Protein AF-A0A0B2UIC9-F1 (afdb_monomer)

Nearest PDB structures (foldseek):
  5ul1-assembly1_B  TM=8.173E-01  e=5.679E-11  Homo sapiens
  8dd4-assembly1_B  TM=7.555E-01  e=1.365E-11  Homo sapiens
  6g6w-assembly1_B  TM=9.480E-01  e=2.096E-03  Bos taurus
  8bcy-assembly1_B  TM=9.279E-01  e=2.455E-03  Bos taurus
  5vlr-assembly2_B  TM=8.957E-01  e=3.553E-03  Homo sapiens

pLDDT: mean 82.13, std 19.98, range [23.91, 98.31]

Structure (mmCIF, N/CA/C/O backbone):
data_AF-A0A0B2UIC9-F1
#
_entry.id   AF-A0A0B2UIC9-F1
#
loop_
_atom_site.group_PDB
_atom_site.id
_atom_site.type_symbol
_atom_site.label_atom_id
_atom_site.label_alt_id
_atom_site.label_comp_id
_atom_site.label_asym_id
_atom_site.label_entity_id
_atom_site.label_seq_id
_atom_site.pdbx_PDB_ins_code
_atom_site.Cartn_x
_atom_site.Cartn_y
_atom_site.Cartn_z
_atom_site.occupancy
_atom_site.B_iso_or_equiv
_atom_site.auth_seq_id
_atom_site.auth_comp_id
_atom_site.auth_asym_id
_atom_site.auth_atom_id
_atom_site.pdbx_PDB_model_num
ATOM 1 N N . MET A 1 1 ? 24.279 68.154 -49.606 1.00 39.50 1 MET A N 1
ATOM 2 C CA . MET A 1 1 ? 23.696 68.719 -48.374 1.00 39.50 1 MET A CA 1
ATOM 3 C C . MET A 1 1 ? 23.413 67.569 -47.427 1.00 39.50 1 MET A C 1
ATOM 5 O O . MET A 1 1 ? 22.501 66.793 -47.669 1.00 39.50 1 MET A O 1
ATOM 9 N N . LEU A 1 2 ? 24.289 67.409 -46.438 1.00 35.22 2 LEU A N 1
ATOM 10 C CA . LEU A 1 2 ? 24.140 66.496 -45.308 1.00 35.22 2 LEU A CA 1
ATOM 11 C C . LEU A 1 2 ? 23.245 67.189 -44.275 1.00 35.22 2 LEU A C 1
ATOM 13 O O . LEU A 1 2 ? 23.520 68.336 -43.928 1.00 35.22 2 LEU A O 1
ATOM 17 N N . ALA A 1 3 ? 22.199 66.518 -43.797 1.00 34.53 3 ALA A N 1
ATOM 18 C CA . ALA A 1 3 ? 21.388 66.993 -42.682 1.00 34.53 3 ALA A CA 1
ATOM 19 C C . ALA A 1 3 ? 21.577 66.056 -41.482 1.00 34.53 3 ALA A C 1
ATOM 21 O O . ALA A 1 3 ? 21.187 64.891 -41.503 1.00 34.53 3 ALA A O 1
ATOM 22 N N . ASN A 1 4 ? 22.247 66.616 -40.475 1.00 33.56 4 ASN A N 1
ATOM 23 C CA . ASN A 1 4 ? 22.465 66.119 -39.121 1.00 33.56 4 ASN A CA 1
ATOM 24 C C . ASN A 1 4 ? 21.161 65.960 -38.328 1.00 33.56 4 ASN A C 1
ATOM 26 O O . ASN A 1 4 ? 20.258 66.778 -38.499 1.00 33.56 4 ASN A O 1
ATOM 30 N N . THR A 1 5 ? 21.151 65.021 -37.368 1.00 36.03 5 THR A N 1
ATOM 31 C CA . THR A 1 5 ? 20.808 65.145 -35.916 1.00 36.03 5 THR A CA 1
ATOM 32 C C . THR A 1 5 ? 20.352 63.772 -35.344 1.00 36.03 5 THR A C 1
ATOM 34 O O . THR A 1 5 ? 20.122 62.853 -36.124 1.00 36.03 5 THR A O 1
ATOM 37 N N . PRO A 1 6 ? 20.300 63.542 -34.011 1.00 35.62 6 PRO A N 1
ATOM 38 C CA . PRO A 1 6 ? 21.440 63.231 -33.143 1.00 35.62 6 PRO A CA 1
ATOM 39 C C . PRO A 1 6 ? 21.313 61.865 -32.414 1.00 35.62 6 PRO A C 1
ATOM 41 O O . PRO A 1 6 ? 20.228 61.334 -32.199 1.00 35.62 6 PRO A O 1
ATOM 44 N N . MET A 1 7 ? 22.453 61.313 -31.984 1.00 35.28 7 MET A N 1
ATOM 45 C CA . MET A 1 7 ? 22.560 60.114 -31.132 1.00 35.28 7 MET A CA 1
ATOM 46 C C . MET A 1 7 ? 22.148 60.397 -29.672 1.00 35.28 7 MET A C 1
ATOM 48 O O . MET A 1 7 ? 22.541 61.441 -29.145 1.00 35.28 7 MET A O 1
ATOM 52 N N . PRO A 1 8 ? 21.474 59.465 -28.967 1.00 34.62 8 PRO A N 1
ATOM 53 C CA . PRO A 1 8 ? 21.318 59.532 -27.520 1.00 34.62 8 PRO A CA 1
ATOM 54 C C . PRO A 1 8 ? 22.476 58.857 -26.762 1.00 34.62 8 PRO A C 1
ATOM 56 O O . PRO A 1 8 ? 23.114 57.909 -27.219 1.00 34.62 8 PRO A O 1
ATOM 59 N N . ASN A 1 9 ? 22.725 59.413 -25.578 1.00 31.75 9 ASN A N 1
ATOM 60 C CA . ASN A 1 9 ? 23.836 59.186 -24.659 1.00 31.75 9 ASN A CA 1
ATOM 61 C C . ASN A 1 9 ? 24.144 57.722 -24.298 1.00 31.75 9 ASN A C 1
ATOM 63 O O . ASN A 1 9 ? 23.276 56.951 -23.892 1.00 31.75 9 ASN A O 1
ATOM 67 N N . LYS A 1 10 ? 25.448 57.413 -24.312 1.00 30.61 10 LYS A N 1
ATOM 68 C CA . LYS A 1 10 ? 26.071 56.264 -23.645 1.00 30.61 10 LYS A CA 1
ATOM 69 C C . LYS A 1 10 ? 25.852 56.356 -22.132 1.00 30.61 10 LYS A C 1
ATOM 71 O O . LYS A 1 10 ? 26.385 57.256 -21.489 1.00 30.61 10 LYS A O 1
ATOM 76 N N . ILE A 1 11 ? 25.145 55.383 -21.565 1.00 31.97 11 ILE A N 1
ATOM 77 C CA . ILE A 1 11 ? 25.235 55.065 -20.137 1.00 31.97 11 ILE A CA 1
ATOM 78 C C . ILE A 1 11 ? 26.414 54.105 -19.969 1.00 31.97 11 ILE A C 1
ATOM 80 O O . ILE A 1 11 ? 26.458 53.026 -20.557 1.00 31.97 11 ILE A O 1
ATOM 84 N N . GLN A 1 12 ? 27.403 54.550 -19.205 1.00 28.81 12 GLN A N 1
ATOM 85 C CA . GLN A 1 12 ? 28.637 53.838 -18.907 1.00 28.81 12 GLN A CA 1
ATOM 86 C C . GLN A 1 12 ? 28.354 52.829 -17.783 1.00 28.81 12 GLN A C 1
ATOM 88 O O . GLN A 1 12 ? 28.214 53.210 -16.624 1.00 28.81 12 GLN A O 1
ATOM 93 N N . ILE A 1 13 ? 28.223 51.545 -18.125 1.00 32.28 13 ILE A N 1
ATOM 94 C CA . ILE A 1 13 ? 28.189 50.448 -17.145 1.00 32.28 13 ILE A CA 1
ATOM 95 C C . ILE A 1 13 ? 29.650 50.063 -16.853 1.00 32.28 13 ILE A C 1
ATOM 97 O O . ILE A 1 13 ? 30.408 49.854 -17.805 1.00 32.28 13 ILE A O 1
ATOM 101 N N . PRO A 1 14 ? 30.089 50.004 -15.584 1.00 28.42 14 PRO A N 1
ATOM 102 C CA . PRO A 1 14 ? 31.473 49.696 -15.257 1.00 28.42 14 PRO A CA 1
ATOM 103 C C . PRO A 1 14 ? 31.810 48.242 -15.609 1.00 28.42 14 PRO A C 1
ATOM 105 O O . PRO A 1 14 ? 31.049 47.317 -15.326 1.00 28.42 14 PRO A O 1
ATOM 108 N N . LEU A 1 15 ? 32.979 48.074 -16.229 1.00 27.59 15 LEU A N 1
ATOM 109 C CA . LEU A 1 15 ? 33.630 46.802 -16.527 1.00 27.59 15 LEU A CA 1
ATOM 110 C C . LEU A 1 15 ? 33.761 45.962 -15.249 1.00 27.59 15 LEU A C 1
ATOM 112 O O . LEU A 1 15 ? 34.600 46.237 -14.392 1.00 27.59 15 LEU A O 1
ATOM 116 N N . LEU A 1 16 ? 32.941 44.918 -15.134 1.00 28.83 16 LEU A N 1
ATOM 117 C CA . LEU A 1 16 ? 33.210 43.806 -14.233 1.00 28.83 16 LEU A CA 1
ATOM 118 C C . LEU A 1 16 ? 34.345 42.991 -14.849 1.00 28.83 16 LEU A C 1
ATOM 120 O O . LEU A 1 16 ? 34.180 42.349 -15.884 1.00 28.83 16 LEU A O 1
ATOM 124 N N . ASN A 1 17 ? 35.507 43.083 -14.207 1.00 26.73 17 ASN A N 1
ATOM 125 C CA . ASN A 1 17 ? 36.676 42.258 -14.465 1.00 26.73 17 ASN A CA 1
ATOM 126 C C . ASN A 1 17 ? 36.263 40.796 -14.661 1.00 26.73 17 ASN A C 1
ATOM 128 O O . ASN A 1 17 ? 35.661 40.189 -13.775 1.00 26.73 17 ASN A O 1
ATOM 132 N N . HIS A 1 18 ? 36.635 40.236 -15.811 1.00 27.69 18 HIS A N 1
ATOM 133 C CA . HIS A 1 18 ? 36.667 38.800 -16.030 1.00 27.69 18 HIS A CA 1
ATOM 134 C C . HIS A 1 18 ? 37.600 38.167 -14.990 1.00 27.69 18 HIS A C 1
ATOM 136 O O . HIS A 1 18 ? 38.818 38.158 -15.153 1.00 27.69 18 HIS A O 1
ATOM 142 N N . THR A 1 19 ? 37.034 37.634 -13.911 1.00 25.44 19 THR A N 1
ATOM 143 C CA . THR A 1 19 ? 37.681 36.554 -13.175 1.00 25.44 19 THR A CA 1
ATOM 144 C C . THR A 1 19 ? 37.547 35.289 -14.023 1.00 25.44 19 THR A C 1
ATOM 146 O O . THR A 1 19 ? 36.452 35.000 -14.517 1.00 25.44 19 THR A O 1
ATOM 149 N N . PRO A 1 20 ? 38.637 34.544 -14.263 1.00 25.08 20 PRO A N 1
ATOM 150 C CA . PRO A 1 20 ? 38.551 33.308 -15.018 1.00 25.08 20 PRO A CA 1
ATOM 151 C C . PRO A 1 20 ? 37.647 32.344 -14.248 1.00 25.08 20 PRO A C 1
ATOM 153 O O . PRO A 1 20 ? 37.842 32.097 -13.055 1.00 25.08 20 PRO A O 1
ATOM 156 N N . VAL A 1 21 ? 36.626 31.831 -14.933 1.00 25.30 21 VAL A N 1
ATOM 157 C CA . VAL A 1 21 ? 35.846 30.689 -14.467 1.00 25.30 21 VAL A CA 1
ATOM 158 C C . VAL A 1 21 ? 36.831 29.534 -14.381 1.00 25.30 21 VAL A C 1
ATOM 160 O O . VAL A 1 21 ? 37.258 29.003 -15.400 1.00 25.30 21 VAL A O 1
ATOM 163 N N . VAL A 1 22 ? 37.246 29.194 -13.162 1.00 27.47 22 VAL A N 1
ATOM 164 C CA . VAL A 1 22 ? 37.962 27.947 -12.908 1.00 27.47 22 VAL A CA 1
ATOM 165 C C . VAL A 1 22 ? 36.976 26.830 -13.233 1.00 27.47 22 VAL A C 1
ATOM 167 O O . VAL A 1 22 ? 36.033 26.581 -12.475 1.00 27.47 22 VAL A O 1
ATOM 170 N N . GLU A 1 23 ? 37.154 26.227 -14.408 1.00 23.91 23 GLU A N 1
ATOM 171 C CA . GLU A 1 23 ? 36.579 24.938 -14.768 1.00 23.91 23 GLU A CA 1
ATOM 172 C C . GLU A 1 23 ? 36.805 23.980 -13.600 1.00 23.91 23 GLU A C 1
ATOM 174 O O . GLU A 1 23 ? 37.926 23.754 -13.142 1.00 23.91 23 GLU A O 1
ATOM 179 N N . ARG A 1 24 ? 35.700 23.492 -13.042 1.00 33.66 24 ARG A N 1
ATOM 180 C CA . ARG A 1 24 ? 35.738 22.531 -11.952 1.00 33.66 24 ARG A CA 1
ATOM 181 C C . ARG A 1 24 ? 36.048 21.169 -12.549 1.00 33.66 24 ARG A C 1
ATOM 183 O O . ARG A 1 24 ? 35.125 20.459 -12.940 1.00 33.66 24 ARG A O 1
ATOM 190 N N . ASP A 1 25 ? 37.311 20.777 -12.511 1.00 28.16 25 ASP A N 1
ATOM 191 C CA . ASP A 1 25 ? 37.643 19.364 -12.391 1.00 28.16 25 ASP A CA 1
ATOM 192 C C . ASP A 1 25 ? 37.091 18.887 -11.040 1.00 28.16 25 ASP A C 1
ATOM 194 O O . ASP A 1 25 ? 37.721 19.031 -9.992 1.00 28.16 25 ASP A O 1
ATOM 198 N N . LEU A 1 26 ? 35.853 18.376 -11.029 1.00 35.16 26 LEU A N 1
ATOM 199 C CA . LEU A 1 26 ? 35.423 17.491 -9.952 1.00 35.16 26 LEU A CA 1
ATOM 200 C C . LEU A 1 26 ? 36.358 16.280 -10.015 1.00 35.16 26 LEU A C 1
ATOM 202 O O . LEU A 1 26 ? 36.310 15.556 -11.011 1.00 35.16 26 LEU A O 1
ATOM 206 N N . PRO A 1 27 ? 37.166 15.985 -8.983 1.00 30.64 27 PRO A N 1
ATOM 207 C CA . PRO A 1 27 ? 37.819 14.701 -8.960 1.00 30.64 27 PRO A CA 1
ATOM 208 C C . PRO A 1 27 ? 36.721 13.645 -8.838 1.00 30.64 27 PRO A C 1
ATOM 210 O O . PRO A 1 27 ? 35.979 13.599 -7.854 1.00 30.64 27 PRO A O 1
ATOM 213 N N . THR A 1 28 ? 36.661 12.771 -9.836 1.00 34.66 28 THR A N 1
ATOM 214 C CA . THR A 1 28 ? 36.055 11.433 -9.859 1.00 34.66 28 THR A CA 1
ATOM 215 C C . THR A 1 28 ? 36.667 10.510 -8.793 1.00 34.66 28 THR A C 1
ATOM 217 O O . THR A 1 28 ? 36.952 9.342 -9.041 1.00 34.66 28 THR A O 1
ATOM 220 N N . ALA A 1 29 ? 36.894 11.017 -7.579 1.00 32.53 29 ALA A N 1
ATOM 221 C CA . ALA A 1 29 ? 37.395 10.253 -6.454 1.00 32.53 29 ALA A CA 1
ATOM 222 C C . ALA A 1 29 ? 36.221 9.476 -5.828 1.00 32.53 29 ALA A C 1
ATOM 224 O O . ALA A 1 29 ? 35.325 10.097 -5.246 1.00 32.53 29 ALA A O 1
ATOM 225 N N . PRO A 1 30 ? 36.230 8.129 -5.855 1.00 34.06 30 PRO A N 1
ATOM 226 C CA . PRO A 1 30 ? 35.159 7.294 -5.296 1.00 34.06 30 PRO A CA 1
ATOM 227 C C . PRO A 1 30 ? 34.849 7.595 -3.818 1.00 34.06 30 PRO A C 1
ATOM 229 O O . PRO A 1 30 ? 33.752 7.329 -3.332 1.00 34.06 30 PRO A O 1
ATOM 232 N N . ILE A 1 31 ? 35.822 8.170 -3.103 1.00 35.81 31 ILE A N 1
ATOM 233 C CA . ILE A 1 31 ? 35.782 8.462 -1.669 1.00 35.81 31 ILE A CA 1
ATOM 234 C C . ILE A 1 31 ? 34.848 9.639 -1.349 1.00 35.81 31 ILE A C 1
ATOM 236 O O . ILE A 1 31 ? 34.135 9.576 -0.351 1.00 35.81 31 ILE A O 1
ATOM 240 N N . LEU A 1 32 ? 34.785 10.688 -2.180 1.00 35.28 32 LEU A N 1
ATOM 241 C CA . LEU A 1 32 ? 33.974 11.875 -1.867 1.00 35.28 32 LEU A CA 1
ATOM 242 C C . LEU A 1 32 ? 32.480 11.631 -2.137 1.00 35.28 32 LEU A C 1
ATOM 244 O O . LEU A 1 32 ? 31.628 11.973 -1.320 1.00 35.28 32 LEU A O 1
ATOM 248 N N . THR A 1 33 ? 32.166 10.913 -3.219 1.00 38.97 33 THR A N 1
ATOM 249 C CA . THR A 1 33 ? 30.806 10.434 -3.528 1.00 38.97 33 THR A CA 1
ATOM 250 C C . THR A 1 33 ? 30.320 9.384 -2.517 1.00 38.97 33 THR A C 1
ATOM 252 O O . THR A 1 33 ? 29.116 9.207 -2.319 1.00 38.97 33 THR A O 1
ATOM 255 N N . ALA A 1 34 ? 31.237 8.675 -1.847 1.00 37.47 34 ALA A N 1
ATOM 256 C CA . ALA A 1 34 ? 30.916 7.755 -0.756 1.00 37.47 34 ALA A CA 1
ATOM 257 C C . ALA A 1 34 ? 30.579 8.465 0.567 1.00 37.47 34 ALA A C 1
ATOM 259 O O . ALA A 1 34 ? 29.908 7.866 1.406 1.00 37.47 34 ALA A O 1
ATOM 260 N N . LEU A 1 35 ? 31.003 9.719 0.749 1.00 37.53 35 LEU A N 1
ATOM 261 C CA . LEU A 1 35 ? 30.896 10.427 2.023 1.00 37.53 35 LEU A CA 1
ATOM 262 C C . LEU A 1 35 ? 29.642 11.308 2.155 1.00 37.53 35 LEU A C 1
ATOM 264 O O . LEU A 1 35 ? 29.170 11.467 3.285 1.00 37.53 35 LEU A O 1
ATOM 268 N N . LEU A 1 36 ? 29.075 11.811 1.047 1.00 40.28 36 LEU A N 1
ATOM 269 C CA . LEU A 1 36 ? 27.869 12.659 1.016 1.00 40.28 36 LEU A CA 1
ATOM 270 C C . LEU A 1 36 ? 26.596 11.867 1.398 1.00 40.28 36 LEU A C 1
ATOM 272 O O . LEU A 1 36 ? 25.789 11.485 0.553 1.00 40.28 36 LEU A O 1
ATOM 276 N N . GLY A 1 37 ? 26.432 11.576 2.691 1.00 40.88 37 GLY A N 1
ATOM 277 C CA . GLY A 1 37 ? 25.265 10.911 3.280 1.00 40.88 37 GLY A CA 1
ATOM 278 C C . GLY A 1 37 ? 24.376 11.851 4.106 1.00 40.88 37 GLY A C 1
ATOM 279 O O . GLY A 1 37 ? 24.828 12.879 4.615 1.00 40.88 37 GLY A O 1
ATOM 280 N N . ARG A 1 38 ? 23.094 11.470 4.260 1.00 40.91 38 ARG A N 1
ATOM 281 C CA . ARG A 1 38 ? 22.098 12.102 5.156 1.00 40.91 38 ARG A CA 1
ATOM 282 C C . ARG A 1 38 ? 22.664 12.301 6.577 1.00 40.91 38 ARG A C 1
ATOM 284 O O . ARG A 1 38 ? 23.544 11.547 6.992 1.00 40.91 38 ARG A O 1
ATOM 291 N N . PRO A 1 39 ? 22.163 13.280 7.359 1.00 38.81 39 PRO A N 1
ATOM 292 C CA . PRO A 1 39 ? 22.695 13.545 8.688 1.00 38.81 39 PRO A CA 1
ATOM 293 C C . PRO A 1 39 ? 22.628 12.293 9.573 1.00 38.81 39 PRO A C 1
ATOM 295 O O . PRO A 1 39 ? 21.568 11.701 9.779 1.00 38.81 39 PRO A O 1
ATOM 298 N N . LEU A 1 40 ? 23.772 11.946 10.167 1.00 41.09 40 LEU A N 1
ATOM 299 C CA . LEU A 1 40 ? 23.938 10.911 11.198 1.00 41.09 40 LEU A CA 1
ATOM 300 C C . LEU A 1 40 ? 23.031 11.108 12.428 1.00 41.09 40 LEU A C 1
ATOM 302 O O . LEU A 1 40 ? 23.020 10.264 13.317 1.00 41.09 40 LEU A O 1
ATOM 306 N N . SER A 1 41 ? 22.265 12.202 12.502 1.00 40.25 41 SER A N 1
ATOM 307 C CA . SER A 1 41 ? 21.231 12.405 13.518 1.00 40.25 41 SER A CA 1
ATOM 308 C C . SER A 1 41 ? 20.038 11.450 13.382 1.00 40.25 41 SER A C 1
ATOM 310 O O . SER A 1 41 ? 19.250 11.370 14.320 1.00 40.25 41 SER A O 1
ATOM 312 N N . LYS A 1 42 ? 19.909 10.713 12.265 1.00 42.50 42 LYS A N 1
ATOM 313 C CA . LYS A 1 42 ? 18.873 9.678 12.066 1.00 42.50 42 LYS A CA 1
ATOM 314 C C . LYS A 1 42 ? 19.418 8.271 11.770 1.00 42.50 42 LYS A C 1
ATOM 316 O O . LYS A 1 42 ? 18.632 7.378 11.476 1.00 42.50 42 LYS A O 1
ATOM 321 N N . VAL A 1 43 ? 20.736 8.059 11.854 1.00 41.88 43 VAL A N 1
ATOM 322 C CA . VAL A 1 43 ? 21.335 6.713 11.802 1.00 41.88 43 VAL A CA 1
ATOM 323 C C . VAL A 1 43 ? 21.372 6.166 13.228 1.00 41.88 43 VAL A C 1
ATOM 325 O O . VAL A 1 43 ? 21.801 6.861 14.148 1.00 41.88 43 VAL A O 1
ATOM 328 N N . ASP A 1 44 ? 20.845 4.956 13.379 1.00 43.75 44 ASP A N 1
ATOM 329 C CA . ASP A 1 44 ? 20.503 4.255 14.616 1.00 43.75 44 ASP A CA 1
ATOM 330 C C . ASP A 1 44 ? 21.451 4.519 15.809 1.00 43.75 44 ASP A C 1
ATOM 332 O O . ASP A 1 44 ? 22.680 4.466 15.710 1.00 43.75 44 ASP A O 1
ATOM 336 N N . ARG A 1 45 ? 20.856 4.804 16.974 1.00 45.53 45 ARG A N 1
ATOM 337 C CA . ARG A 1 45 ? 21.555 5.069 18.245 1.00 45.53 45 ARG A CA 1
ATOM 338 C C . ARG A 1 45 ? 22.267 3.828 18.795 1.00 45.53 45 ARG A C 1
ATOM 340 O O . ARG A 1 45 ? 23.048 3.969 19.733 1.00 45.53 45 ARG A O 1
ATOM 347 N N . LYS A 1 46 ? 22.031 2.638 18.239 1.00 47.09 46 LYS A N 1
ATOM 348 C CA . LYS A 1 46 ? 22.622 1.376 18.698 1.00 47.09 46 LYS A CA 1
ATOM 349 C C . LYS A 1 46 ? 23.527 0.773 17.618 1.00 47.09 46 LYS A C 1
ATOM 351 O O . LYS A 1 46 ? 23.041 0.259 16.622 1.00 47.09 46 LYS A O 1
ATOM 356 N N . GLY A 1 47 ? 24.848 0.810 17.832 1.00 51.62 47 GLY A N 1
ATOM 357 C CA . GLY A 1 47 ? 25.789 -0.088 17.136 1.00 51.62 47 GLY A CA 1
ATOM 358 C C . GLY A 1 47 ? 27.018 0.532 16.456 1.00 51.62 47 GLY A C 1
ATOM 359 O O . GLY A 1 47 ? 27.895 -0.214 16.034 1.00 51.62 47 GLY A O 1
ATOM 360 N N . CYS A 1 48 ? 27.141 1.861 16.351 1.00 60.31 48 CYS A N 1
ATOM 361 C CA . CYS A 1 48 ? 28.328 2.480 15.737 1.00 60.31 48 CYS A CA 1
ATOM 362 C C . CYS A 1 48 ? 29.482 2.612 16.747 1.00 60.31 48 CYS A C 1
ATOM 364 O O . CYS A 1 48 ? 29.323 3.264 17.778 1.00 60.31 48 CYS A O 1
ATOM 366 N N . GLN A 1 49 ? 30.647 2.040 16.432 1.00 75.50 49 GLN A N 1
ATOM 367 C CA . GLN A 1 49 ? 31.844 2.108 17.277 1.00 75.50 49 GLN A CA 1
ATOM 368 C C . GLN A 1 49 ? 32.479 3.511 17.267 1.00 75.50 49 GLN A C 1
ATOM 370 O O . GLN A 1 49 ? 32.266 4.314 16.350 1.00 75.50 49 GLN A O 1
ATOM 375 N N . ASN A 1 50 ? 33.277 3.807 18.294 1.00 82.69 50 ASN A N 1
ATOM 376 C CA . ASN A 1 50 ? 34.040 5.050 18.403 1.00 82.69 50 ASN A CA 1
ATOM 377 C C . ASN A 1 50 ? 34.963 5.225 17.179 1.00 82.69 50 ASN A C 1
ATOM 379 O O . ASN A 1 50 ? 35.626 4.273 16.785 1.00 82.69 50 ASN A O 1
ATOM 383 N N . GLY A 1 51 ? 34.996 6.407 16.561 1.00 78.38 51 GLY A N 1
ATOM 384 C CA . GLY A 1 51 ? 35.805 6.673 15.358 1.00 78.38 51 GLY A CA 1
ATOM 385 C C . GLY A 1 51 ? 35.065 6.435 14.040 1.00 78.38 51 GLY A C 1
ATOM 386 O O . GLY A 1 51 ? 35.659 6.534 12.967 1.00 78.38 51 GLY A O 1
ATOM 387 N N . THR A 1 52 ? 33.759 6.146 14.099 1.00 81.75 52 THR A N 1
ATOM 388 C CA . THR A 1 52 ? 32.907 6.058 12.905 1.00 81.75 52 THR A CA 1
ATOM 389 C C . THR A 1 52 ? 32.609 7.441 12.326 1.00 81.75 52 THR A C 1
ATOM 391 O O . THR A 1 52 ? 32.179 8.309 13.085 1.00 81.75 52 THR A O 1
ATOM 394 N N . PHE A 1 53 ? 32.783 7.668 11.017 1.00 83.31 53 PHE A N 1
ATOM 395 C CA . PHE A 1 53 ? 32.680 9.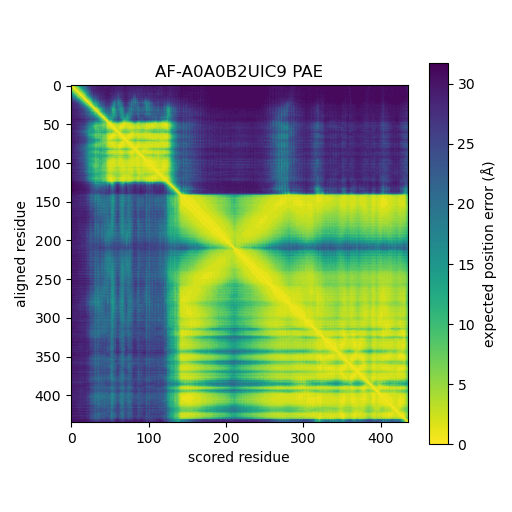015 10.430 1.00 83.31 53 PHE A CA 1
ATOM 396 C C . PHE A 1 53 ? 32.059 9.102 9.019 1.00 83.31 53 PHE A C 1
ATOM 398 O O . PHE A 1 53 ? 32.114 8.149 8.249 1.00 83.31 53 PHE A O 1
ATOM 405 N N . CYS A 1 54 ? 31.510 10.267 8.641 1.00 78.94 54 CYS A N 1
ATOM 406 C CA . CYS A 1 54 ? 31.098 10.604 7.263 1.00 78.94 54 CYS A CA 1
ATOM 407 C C . CYS A 1 54 ? 31.276 12.108 6.954 1.00 78.94 54 CYS A C 1
ATOM 409 O O . CYS A 1 54 ? 31.369 12.910 7.883 1.00 78.94 54 CYS A O 1
ATOM 411 N N . VAL A 1 55 ? 31.282 12.518 5.677 1.00 81.25 55 VAL A N 1
ATOM 412 C CA . VAL A 1 55 ? 31.442 13.933 5.264 1.00 81.25 55 VAL A CA 1
ATOM 413 C C . VAL A 1 55 ? 30.327 14.361 4.317 1.00 81.25 55 VAL A C 1
ATOM 415 O O . VAL A 1 55 ? 30.259 13.903 3.189 1.00 81.25 55 VAL A O 1
ATOM 418 N N . ARG A 1 56 ? 29.480 15.288 4.751 1.00 76.19 56 ARG A N 1
ATOM 419 C CA . ARG A 1 56 ? 28.323 15.782 3.983 1.00 76.19 56 ARG A CA 1
ATOM 420 C C . ARG A 1 56 ? 28.495 17.236 3.559 1.00 76.19 56 ARG A C 1
ATOM 422 O O . ARG A 1 56 ? 29.342 17.930 4.117 1.00 76.19 56 ARG A O 1
ATOM 429 N N . ASP A 1 57 ? 27.635 17.722 2.671 1.00 73.81 57 ASP A N 1
ATOM 430 C CA . ASP A 1 57 ? 27.550 19.153 2.373 1.00 73.81 57 ASP A CA 1
ATOM 431 C C . ASP A 1 57 ? 27.181 19.953 3.634 1.00 73.81 57 ASP A C 1
ATOM 433 O O . ASP A 1 57 ? 26.356 19.531 4.464 1.00 73.81 57 ASP A O 1
ATOM 437 N N . ALA A 1 58 ? 27.831 21.105 3.808 1.00 76.44 58 ALA A N 1
ATOM 438 C CA . ALA A 1 58 ? 27.454 22.072 4.827 1.00 76.44 58 ALA A CA 1
ATOM 439 C C . ALA A 1 58 ? 26.258 22.914 4.358 1.00 76.44 58 ALA A C 1
ATOM 441 O O . ALA A 1 58 ? 25.991 23.054 3.169 1.00 76.44 58 ALA A O 1
ATOM 442 N N . SER A 1 59 ? 25.565 23.553 5.305 1.00 72.38 59 SER A N 1
ATOM 443 C CA . SER A 1 59 ? 24.529 24.545 4.977 1.00 72.38 59 SER A CA 1
ATOM 444 C C . SER A 1 59 ? 25.111 25.791 4.294 1.00 72.38 59 SER A C 1
ATOM 446 O O . SER A 1 59 ? 24.392 26.534 3.634 1.00 72.38 59 SER A O 1
ATOM 448 N N . THR A 1 60 ? 26.416 26.034 4.458 1.00 72.88 60 THR A N 1
ATOM 449 C CA . THR A 1 60 ? 27.154 27.078 3.743 1.00 72.88 60 THR A CA 1
ATOM 450 C C . THR A 1 60 ? 27.607 26.537 2.390 1.00 72.88 60 THR A C 1
ATOM 452 O O . THR A 1 60 ? 28.337 25.549 2.330 1.00 72.88 60 THR A O 1
ATOM 455 N N . LYS A 1 61 ? 27.193 27.195 1.302 1.00 70.75 61 LYS A N 1
ATOM 456 C CA . LYS A 1 61 ? 27.534 26.794 -0.068 1.00 70.75 61 LYS A CA 1
ATOM 457 C C . LYS A 1 61 ? 29.056 26.793 -0.263 1.00 70.75 61 LYS A C 1
ATOM 459 O O . LYS A 1 61 ? 29.677 27.844 -0.165 1.00 70.75 61 LYS A O 1
ATOM 464 N N . GLY A 1 62 ? 29.618 25.628 -0.583 1.00 71.94 62 GLY A N 1
ATOM 465 C CA . GLY A 1 62 ? 31.051 25.441 -0.842 1.00 71.94 62 GLY A CA 1
ATOM 466 C C . GLY A 1 62 ? 31.827 24.746 0.281 1.00 71.94 62 GLY A C 1
ATOM 467 O O . GLY A 1 62 ? 32.897 24.219 0.005 1.00 71.94 62 GLY A O 1
ATOM 468 N N . ASP A 1 63 ? 31.273 24.669 1.494 1.00 83.50 63 ASP A N 1
ATOM 469 C CA . ASP A 1 63 ? 31.894 23.999 2.644 1.00 83.50 63 ASP A CA 1
ATOM 470 C C . ASP A 1 63 ? 31.311 22.592 2.874 1.00 83.50 63 ASP A C 1
ATOM 472 O O . ASP A 1 63 ? 30.209 22.269 2.423 1.00 83.50 63 ASP A O 1
ATOM 476 N N . TYR A 1 64 ? 32.002 21.776 3.675 1.00 85.44 64 TYR A N 1
ATOM 477 C CA . TYR A 1 64 ? 31.537 20.442 4.077 1.00 85.44 64 TYR A CA 1
ATOM 478 C C . TYR A 1 64 ? 31.410 20.312 5.601 1.00 85.44 64 TYR A C 1
ATOM 480 O O . TYR A 1 64 ? 31.845 21.165 6.372 1.00 85.44 64 TYR A O 1
ATOM 488 N N . THR A 1 65 ? 30.771 19.244 6.074 1.00 86.19 65 THR A N 1
ATOM 489 C CA . THR A 1 65 ? 30.676 18.890 7.496 1.00 86.19 65 THR A CA 1
ATOM 490 C C . THR A 1 65 ? 31.087 17.435 7.705 1.00 86.19 65 THR A C 1
ATOM 492 O O . THR A 1 65 ? 30.393 16.523 7.256 1.00 86.19 65 THR A O 1
ATOM 495 N N . LEU A 1 66 ? 32.177 17.214 8.440 1.00 88.62 66 LEU A N 1
ATOM 496 C CA . LEU A 1 66 ? 32.576 15.914 8.975 1.00 88.62 66 LEU A CA 1
ATOM 497 C C . LEU A 1 66 ? 31.724 15.600 10.206 1.00 88.62 66 LEU A C 1
ATOM 499 O O . LEU A 1 66 ? 31.672 16.381 11.151 1.00 88.62 66 LEU A O 1
ATOM 503 N N . THR A 1 67 ? 31.060 14.451 10.218 1.00 84.38 67 THR A N 1
ATOM 504 C CA . THR A 1 67 ? 30.421 13.916 11.423 1.00 84.38 67 THR A CA 1
ATOM 505 C C . THR A 1 67 ? 31.201 12.702 11.892 1.00 84.38 67 THR A C 1
ATOM 507 O O . THR A 1 67 ? 31.405 11.791 11.099 1.00 84.38 67 THR A O 1
ATOM 510 N N . ILE A 1 68 ? 31.611 12.674 13.158 1.00 86.12 68 ILE A N 1
ATOM 511 C CA . ILE A 1 68 ? 32.356 11.564 13.768 1.00 86.12 68 ILE A CA 1
ATOM 512 C C . ILE A 1 68 ? 31.721 11.144 15.097 1.00 86.12 68 ILE A C 1
ATOM 514 O O . ILE A 1 68 ? 31.290 11.985 15.890 1.00 86.12 68 ILE A O 1
ATOM 518 N N . ARG A 1 69 ? 31.660 9.837 15.357 1.00 84.12 69 ARG A N 1
ATOM 519 C CA . ARG A 1 69 ? 31.291 9.265 16.654 1.00 84.12 69 ARG A CA 1
ATOM 520 C C . ARG A 1 69 ? 32.488 9.358 17.598 1.00 84.12 69 ARG A C 1
ATOM 522 O O . ARG A 1 69 ? 33.498 8.706 17.351 1.00 84.12 69 ARG A O 1
ATOM 529 N N . PHE A 1 70 ? 32.355 10.140 18.667 1.00 85.44 70 PHE A N 1
ATOM 530 C CA . PHE A 1 70 ? 33.348 10.250 19.736 1.00 85.44 70 PHE A CA 1
ATOM 531 C C . PHE A 1 70 ? 32.685 9.980 21.094 1.00 85.44 70 PHE A C 1
ATOM 533 O O . PHE A 1 70 ? 31.835 10.757 21.546 1.00 85.44 70 PHE A O 1
ATOM 540 N N . GLY A 1 71 ? 33.024 8.851 21.720 1.00 82.31 71 GLY A N 1
ATOM 541 C CA . GLY A 1 71 ? 32.283 8.306 22.861 1.00 82.31 71 GLY A CA 1
ATOM 542 C C . GLY A 1 71 ? 30.831 7.991 22.477 1.00 82.31 71 GLY A C 1
ATOM 543 O O . GLY A 1 71 ? 30.562 7.448 21.407 1.00 82.31 71 GLY A O 1
ATOM 544 N N . GLU A 1 72 ? 29.867 8.393 23.308 1.00 76.31 72 GLU A N 1
ATOM 545 C CA . GLU A 1 72 ? 28.432 8.179 23.041 1.00 76.31 72 GLU A CA 1
ATOM 546 C C . GLU A 1 72 ? 27.793 9.244 22.129 1.00 76.31 72 GLU A C 1
ATOM 548 O O . GLU A 1 72 ? 26.604 9.173 21.808 1.00 76.31 72 GLU A O 1
ATOM 553 N N . ARG A 1 73 ? 28.552 10.251 21.675 1.00 79.88 73 ARG A N 1
ATOM 554 C CA . ARG A 1 73 ? 28.006 11.425 20.975 1.00 79.88 73 ARG A CA 1
ATOM 555 C C . ARG A 1 73 ? 28.543 11.556 19.554 1.00 79.88 73 ARG A C 1
ATOM 557 O O . ARG A 1 73 ? 29.672 11.180 19.255 1.00 79.88 73 ARG A O 1
ATOM 564 N N . ASN A 1 74 ? 27.729 12.152 18.686 1.00 81.19 74 ASN A N 1
ATOM 565 C CA . ASN A 1 74 ? 28.172 12.609 17.373 1.00 81.19 74 ASN A CA 1
ATOM 566 C C . ASN A 1 74 ? 28.760 14.016 17.501 1.00 81.19 74 ASN A C 1
ATOM 568 O O . ASN A 1 74 ? 28.132 14.911 18.071 1.00 81.19 74 ASN A O 1
ATOM 572 N N . LYS A 1 75 ? 29.956 14.212 16.955 1.00 86.25 75 LYS A N 1
ATOM 573 C CA . LYS A 1 75 ? 30.627 15.505 16.836 1.00 86.25 75 LYS A CA 1
ATOM 574 C C . LYS A 1 75 ? 30.559 15.944 15.380 1.00 86.25 75 LYS A C 1
ATOM 576 O O . LYS A 1 75 ? 30.880 15.161 14.491 1.00 86.25 75 LYS A O 1
ATOM 581 N N . LEU A 1 76 ? 30.108 17.174 15.149 1.00 86.62 76 LEU A N 1
ATOM 582 C CA . LEU A 1 76 ? 30.075 17.791 13.826 1.00 86.62 76 LEU A CA 1
ATOM 583 C C . LEU A 1 76 ? 31.212 18.805 13.734 1.00 86.62 76 LEU A C 1
ATOM 585 O O . LEU A 1 76 ? 31.301 19.702 14.569 1.00 86.62 76 LEU A O 1
ATOM 589 N N . ILE A 1 77 ? 32.063 18.648 12.731 1.00 90.38 77 ILE A N 1
ATOM 590 C CA . ILE A 1 77 ? 33.233 19.483 12.479 1.00 90.38 77 ILE A CA 1
ATOM 591 C C . ILE A 1 77 ? 33.066 20.074 11.084 1.00 90.38 77 ILE A C 1
ATOM 593 O O . ILE A 1 77 ? 32.875 19.345 10.108 1.00 90.38 77 ILE A O 1
ATOM 597 N N . LYS A 1 78 ? 33.091 21.402 10.985 1.00 89.75 78 LYS A N 1
ATOM 598 C CA . LYS A 1 78 ? 32.991 22.086 9.698 1.00 89.75 78 LYS A CA 1
ATOM 599 C C . LYS A 1 78 ? 34.328 21.983 8.959 1.00 89.75 78 LYS A C 1
ATOM 601 O O . LYS A 1 78 ? 35.380 22.158 9.563 1.00 89.75 78 LYS A O 1
ATOM 606 N N . ILE A 1 79 ? 34.270 21.687 7.665 1.00 91.25 79 ILE A N 1
ATOM 607 C CA . ILE A 1 79 ? 35.411 21.713 6.751 1.00 91.25 79 ILE A CA 1
ATOM 608 C C . ILE A 1 79 ? 35.244 22.950 5.880 1.00 91.25 79 ILE A C 1
ATOM 610 O O . ILE A 1 79 ? 34.306 23.026 5.084 1.00 91.25 79 ILE A O 1
ATOM 614 N N . PHE A 1 80 ? 36.137 23.910 6.061 1.00 88.44 80 PHE A N 1
ATOM 615 C CA . PHE A 1 80 ? 36.170 25.137 5.282 1.00 88.44 80 PHE A CA 1
ATOM 616 C C . PHE A 1 80 ? 36.892 24.885 3.967 1.00 88.44 80 PHE A C 1
ATOM 618 O O . PHE A 1 80 ? 37.918 24.201 3.959 1.00 88.44 80 PHE A O 1
ATOM 625 N N . VAL A 1 81 ? 36.371 25.436 2.872 1.00 84.88 81 VAL A N 1
ATOM 626 C CA . VAL A 1 81 ? 37.004 25.363 1.551 1.00 84.88 81 VAL A CA 1
ATOM 627 C C . VAL A 1 81 ? 37.117 26.768 0.970 1.00 84.88 81 VAL A C 1
ATOM 629 O O . VAL A 1 81 ? 36.115 27.429 0.709 1.00 84.88 81 VAL A O 1
ATOM 632 N N . SER A 1 82 ? 38.345 27.237 0.751 1.00 85.38 82 SER A N 1
ATOM 633 C CA . SER A 1 82 ? 38.611 28.556 0.169 1.00 85.38 82 SER A CA 1
ATOM 634 C C . SER A 1 82 ? 39.917 28.549 -0.619 1.00 85.38 82 SER A C 1
ATOM 636 O O . SER A 1 82 ? 40.888 27.909 -0.219 1.00 85.38 82 SER A O 1
ATOM 638 N N . GLY A 1 83 ? 39.941 29.234 -1.767 1.00 80.00 83 GLY A N 1
ATOM 639 C CA . GLY A 1 83 ? 41.148 29.369 -2.594 1.00 80.00 83 GLY A CA 1
ATOM 640 C C . GLY A 1 83 ? 41.756 28.043 -3.074 1.00 80.00 83 GLY A C 1
ATOM 641 O O . GLY A 1 83 ? 42.968 27.963 -3.233 1.00 80.00 83 GLY A O 1
ATOM 642 N N . GLY A 1 84 ? 40.942 26.994 -3.254 1.00 79.88 84 GLY A N 1
ATOM 643 C CA . GLY A 1 84 ? 41.417 25.661 -3.650 1.00 79.88 84 GLY A CA 1
ATOM 644 C C . GLY A 1 84 ? 42.062 24.846 -2.523 1.00 79.88 84 GLY A C 1
ATOM 645 O O . GLY A 1 84 ? 42.615 23.790 -2.795 1.00 79.88 84 GLY A O 1
ATOM 646 N N . ARG A 1 85 ? 41.982 25.308 -1.267 1.00 87.12 85 ARG A N 1
ATOM 647 C CA . ARG A 1 85 ? 42.462 24.585 -0.082 1.00 87.12 85 ARG A CA 1
ATOM 648 C C . ARG A 1 85 ? 41.347 24.350 0.929 1.00 87.12 85 ARG A C 1
ATOM 650 O O . ARG A 1 85 ? 40.335 25.053 0.933 1.00 87.12 85 ARG A O 1
ATOM 657 N N . CYS A 1 86 ? 41.535 23.366 1.803 1.00 88.12 86 CYS A N 1
ATOM 658 C CA . CYS A 1 86 ? 40.583 23.001 2.841 1.00 88.12 86 CYS A CA 1
ATOM 659 C C . CYS A 1 86 ? 41.233 22.664 4.192 1.00 88.12 86 CYS A C 1
ATOM 661 O O . CYS A 1 86 ? 42.416 22.323 4.279 1.00 88.12 86 CYS A O 1
ATOM 663 N N . GLY A 1 87 ? 40.441 22.790 5.258 1.00 91.31 87 GLY A N 1
ATOM 664 C CA . GLY A 1 87 ? 40.874 22.610 6.644 1.00 91.31 87 GLY A CA 1
ATOM 665 C C . GLY A 1 87 ? 39.710 22.673 7.634 1.00 91.31 87 GLY A C 1
ATOM 666 O O . GLY A 1 87 ? 38.590 23.042 7.276 1.00 91.31 87 GLY A O 1
ATOM 667 N N . PHE A 1 88 ? 39.964 22.310 8.892 1.00 92.00 88 PHE A N 1
ATOM 668 C CA . PHE A 1 88 ? 38.966 22.408 9.969 1.00 92.00 88 PHE A CA 1
ATOM 669 C C . PHE A 1 88 ? 38.913 23.787 10.643 1.00 92.00 88 PHE A C 1
ATOM 671 O O . PHE A 1 88 ? 37.972 24.070 11.387 1.00 92.00 88 PHE A O 1
ATOM 678 N N . ALA A 1 89 ? 39.901 24.644 10.377 1.00 88.12 89 ALA A N 1
ATOM 679 C CA . ALA A 1 89 ? 39.951 26.025 10.837 1.00 88.12 89 ALA A CA 1
ATOM 680 C C . ALA A 1 89 ? 40.121 26.962 9.623 1.00 88.12 89 ALA A C 1
ATOM 682 O O . ALA A 1 89 ? 40.934 26.647 8.747 1.00 88.12 89 ALA A O 1
ATOM 683 N N . PRO A 1 90 ? 39.378 28.081 9.540 1.00 83.38 90 PRO A N 1
ATOM 684 C CA . PRO A 1 90 ? 39.482 29.043 8.436 1.00 83.38 90 PRO A CA 1
ATOM 685 C C . PRO A 1 90 ? 40.906 29.571 8.209 1.00 83.38 90 PRO A C 1
ATOM 687 O O . PRO A 1 90 ? 41.310 29.814 7.076 1.00 83.38 90 PRO A O 1
ATOM 690 N N . GLU A 1 91 ? 41.659 29.724 9.293 1.00 83.00 91 GLU A N 1
ATOM 691 C CA . GLU A 1 91 ? 43.038 30.205 9.333 1.00 83.00 91 GLU A CA 1
ATOM 692 C C . GLU A 1 91 ? 44.092 29.135 8.979 1.00 83.00 91 GLU A C 1
ATOM 694 O O . GLU A 1 91 ? 45.248 29.477 8.741 1.00 83.00 91 GLU A O 1
ATOM 699 N N . GLU A 1 92 ? 43.716 27.852 8.886 1.00 82.88 92 GLU A N 1
ATOM 700 C CA . GLU A 1 92 ? 44.642 26.729 8.664 1.00 82.88 92 GLU A CA 1
ATOM 701 C C . GLU A 1 92 ? 44.156 25.753 7.573 1.00 82.88 92 GLU A C 1
ATOM 703 O O . GLU A 1 92 ? 43.904 24.566 7.808 1.00 82.88 92 GLU A O 1
ATOM 708 N N . LEU A 1 93 ? 44.053 26.241 6.334 1.00 88.06 93 LEU A N 1
ATOM 709 C CA . LEU A 1 93 ? 43.689 25.427 5.166 1.00 88.06 93 LEU A CA 1
ATOM 710 C C . LEU A 1 93 ? 44.920 24.700 4.594 1.00 88.06 93 LEU A C 1
ATOM 712 O O . LEU A 1 93 ? 45.569 25.176 3.660 1.00 88.06 93 LEU A O 1
ATOM 716 N N . LYS A 1 94 ? 45.275 23.562 5.199 1.00 87.12 94 LYS A N 1
ATOM 717 C CA . LYS A 1 94 ? 46.523 22.819 4.926 1.00 87.12 94 LYS A CA 1
ATOM 718 C C . LYS A 1 94 ? 46.440 21.799 3.782 1.00 87.12 94 LYS A C 1
ATOM 720 O O . LYS A 1 94 ? 47.484 21.316 3.359 1.00 87.12 94 LYS A O 1
ATOM 725 N N . PHE A 1 95 ? 45.247 21.461 3.292 1.00 89.25 95 PHE A N 1
ATOM 726 C CA . PHE A 1 95 ? 45.049 20.369 2.327 1.00 89.25 95 PHE A CA 1
ATOM 727 C C . PHE A 1 95 ? 44.480 20.876 1.002 1.00 89.25 95 PHE A C 1
ATOM 729 O O . PHE A 1 95 ? 43.591 21.724 1.013 1.00 89.25 95 PHE A O 1
ATOM 736 N N . ASP A 1 96 ? 44.912 20.317 -0.130 1.00 80.50 96 ASP A N 1
ATOM 737 C CA . ASP A 1 96 ? 44.424 20.732 -1.457 1.00 80.50 96 ASP A CA 1
ATOM 738 C C . ASP A 1 96 ? 43.045 20.132 -1.778 1.00 80.50 96 ASP A C 1
ATOM 740 O O . ASP A 1 96 ? 42.270 20.684 -2.555 1.00 80.50 96 ASP A O 1
ATOM 744 N N . THR A 1 97 ? 42.689 19.002 -1.155 1.00 83.25 97 THR A N 1
ATOM 745 C CA . THR A 1 97 ? 41.361 18.390 -1.307 1.00 83.25 97 THR A CA 1
ATOM 746 C C . THR A 1 97 ? 40.823 17.835 0.006 1.00 83.25 97 THR A C 1
ATOM 748 O O . THR A 1 97 ? 41.568 17.386 0.879 1.00 83.25 97 THR A O 1
ATOM 751 N N . VAL A 1 98 ? 39.493 17.779 0.121 1.00 82.69 98 VAL A N 1
ATOM 752 C CA . VAL A 1 98 ? 38.824 17.172 1.283 1.00 82.69 98 VAL A CA 1
ATOM 753 C C . VAL A 1 98 ? 39.157 15.680 1.401 1.00 82.69 98 VAL A C 1
ATOM 755 O O . VAL A 1 98 ? 39.227 15.161 2.510 1.00 82.69 98 VAL A O 1
ATOM 758 N N . VAL A 1 99 ? 39.432 14.989 0.286 1.00 81.62 99 VAL A N 1
ATOM 759 C CA . VAL A 1 99 ? 39.910 13.594 0.308 1.00 81.62 99 VAL A CA 1
ATOM 760 C C . VAL A 1 99 ? 41.240 13.494 1.048 1.00 81.62 99 VAL A C 1
ATOM 762 O O . VAL A 1 99 ? 41.357 12.681 1.958 1.00 81.62 99 VAL A O 1
ATOM 765 N N . GLN A 1 100 ? 42.211 14.347 0.708 1.00 83.50 100 GLN A N 1
ATOM 766 C CA . GLN A 1 100 ? 43.521 14.364 1.366 1.00 83.50 100 GLN A CA 1
ATOM 767 C C . GLN A 1 100 ? 43.409 14.691 2.856 1.00 83.50 100 GLN A C 1
ATOM 769 O O . GLN A 1 100 ? 44.054 14.037 3.669 1.00 83.50 100 GLN A O 1
ATOM 774 N N . LEU A 1 101 ? 42.560 15.658 3.216 1.00 89.62 101 LEU A N 1
ATOM 775 C CA . LEU A 1 101 ? 42.278 15.994 4.611 1.00 89.62 101 LEU A CA 1
ATOM 776 C C . LEU A 1 101 ? 41.756 14.773 5.378 1.00 89.62 101 LEU A C 1
ATOM 778 O O . LEU A 1 101 ? 42.242 14.453 6.460 1.00 89.62 101 LEU A O 1
ATOM 782 N N . ILE A 1 102 ? 40.786 14.055 4.811 1.00 88.75 102 ILE A N 1
ATOM 783 C CA . ILE A 1 102 ? 40.222 12.859 5.441 1.00 88.75 102 ILE A CA 1
ATOM 784 C C . ILE A 1 102 ? 41.251 11.731 5.514 1.00 88.75 102 ILE A C 1
ATOM 786 O O . ILE A 1 102 ? 41.386 11.110 6.564 1.00 88.75 102 ILE A O 1
ATOM 790 N N . ASP A 1 103 ? 42.001 11.473 4.446 1.00 82.81 103 ASP A N 1
ATOM 791 C CA . ASP A 1 103 ? 43.020 10.421 4.429 1.00 82.81 103 ASP A CA 1
ATOM 792 C C . ASP A 1 103 ? 44.172 10.694 5.399 1.00 82.81 103 ASP A C 1
ATOM 794 O O . ASP A 1 103 ? 44.697 9.753 5.999 1.00 82.81 103 ASP A O 1
ATOM 798 N N . TYR A 1 104 ? 44.514 11.963 5.624 1.00 88.81 104 TYR A N 1
ATOM 799 C CA . TYR A 1 104 ? 45.456 12.359 6.664 1.00 88.81 104 TYR A CA 1
ATOM 800 C C . TYR A 1 104 ? 44.929 11.986 8.055 1.00 88.81 104 TYR A C 1
ATOM 802 O O . TYR A 1 104 ? 45.608 11.275 8.793 1.00 88.81 104 TYR A O 1
ATOM 810 N N . TYR A 1 105 ? 43.696 12.374 8.400 1.00 90.94 105 TYR A N 1
ATOM 811 C CA . TYR A 1 105 ? 43.119 12.091 9.722 1.00 90.94 105 TYR A CA 1
ATOM 812 C C . TYR A 1 105 ? 42.637 10.642 9.915 1.00 90.94 105 TYR A C 1
ATOM 814 O O . TYR A 1 105 ? 42.244 10.259 11.015 1.00 90.94 105 TYR A O 1
ATOM 822 N N . LYS A 1 106 ? 42.702 9.792 8.882 1.00 86.12 106 LYS A N 1
ATOM 823 C CA . LYS A 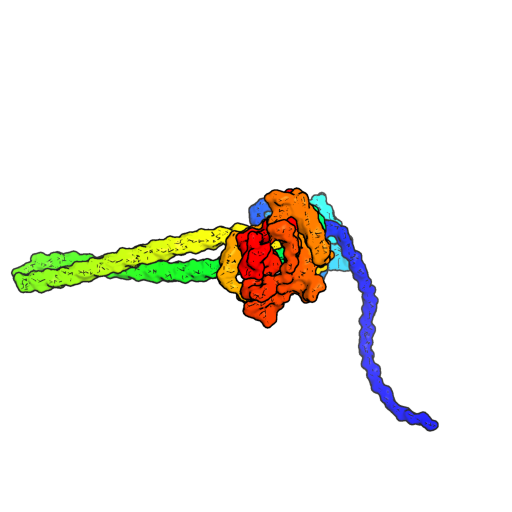1 106 ? 42.619 8.327 9.047 1.00 86.12 106 LYS A CA 1
ATOM 824 C C . LYS A 1 106 ? 43.854 7.738 9.723 1.00 86.12 106 LYS A C 1
ATOM 826 O O . LYS A 1 106 ? 43.771 6.634 10.242 1.00 86.12 106 LYS A O 1
ATOM 831 N N . ARG A 1 107 ? 44.995 8.426 9.639 1.00 87.44 107 ARG A N 1
ATOM 832 C CA . ARG A 1 107 ? 46.297 7.960 10.147 1.00 87.44 107 ARG A CA 1
ATOM 833 C C . ARG A 1 107 ? 46.868 8.862 11.238 1.00 87.44 107 ARG A C 1
ATOM 835 O O . ARG A 1 107 ? 47.900 8.534 11.807 1.00 87.44 107 ARG A O 1
ATOM 842 N N . ASN A 1 108 ? 46.228 10.003 11.477 1.00 89.31 108 ASN A N 1
ATOM 843 C CA . ASN A 1 108 ? 46.646 11.008 12.442 1.00 89.31 108 ASN A CA 1
ATOM 844 C C . ASN A 1 108 ? 45.441 11.416 13.286 1.00 89.31 108 ASN A C 1
ATOM 846 O O . ASN A 1 108 ? 44.328 11.573 12.778 1.00 89.31 108 ASN A O 1
ATOM 850 N N . SER A 1 109 ? 45.659 11.590 14.585 1.00 91.62 109 SER A N 1
ATOM 851 C CA . SER A 1 109 ? 44.586 11.895 15.526 1.00 91.62 109 SER A CA 1
ATOM 852 C C . SER A 1 109 ? 44.020 13.299 15.307 1.00 91.62 109 SER A C 1
ATOM 854 O O . SER A 1 109 ? 44.754 14.276 15.144 1.00 91.62 109 SER A O 1
ATOM 856 N N . LEU A 1 110 ? 42.698 13.438 15.427 1.00 92.19 110 LEU A N 1
ATOM 857 C CA . LEU A 1 110 ? 42.017 14.736 15.445 1.00 92.19 110 LEU A CA 1
ATOM 858 C C . LEU A 1 110 ? 42.411 15.608 16.650 1.00 92.19 110 LEU A C 1
ATOM 860 O O . LEU A 1 110 ? 42.048 16.786 16.684 1.00 92.19 110 LEU A O 1
ATOM 864 N N . LYS A 1 111 ? 43.211 15.082 17.588 1.00 90.50 111 LYS A N 1
ATOM 865 C CA . LYS A 1 111 ? 43.861 15.832 18.670 1.00 90.50 111 LYS A CA 1
ATOM 866 C C . LYS A 1 111 ? 44.661 17.036 18.168 1.00 90.50 111 LYS A C 1
ATOM 868 O O . LYS A 1 111 ? 44.733 18.041 18.875 1.00 90.50 111 LYS A O 1
ATOM 873 N N . GLU A 1 112 ? 45.229 16.941 16.963 1.00 86.62 112 GLU A N 1
ATOM 874 C CA . GLU A 1 112 ? 45.953 18.038 16.305 1.00 86.62 112 GLU A CA 1
ATOM 875 C C . GLU A 1 112 ? 45.057 19.251 16.040 1.00 86.62 112 GLU A C 1
ATOM 877 O O . GLU A 1 112 ? 45.502 20.387 16.165 1.00 86.62 112 GLU A O 1
ATOM 882 N N . TYR A 1 113 ? 43.788 19.007 15.711 1.00 87.50 113 TYR A N 1
ATOM 883 C CA . TYR A 1 113 ? 42.785 20.051 15.530 1.00 87.50 113 TYR A CA 1
ATOM 884 C C . TYR A 1 113 ? 42.142 20.449 16.864 1.00 87.50 113 TYR A C 1
ATOM 886 O O . TYR A 1 113 ? 42.000 21.630 17.175 1.00 87.50 113 TYR A O 1
ATOM 894 N N . ASN A 1 114 ? 41.746 19.467 17.674 1.00 87.81 114 ASN A N 1
ATOM 895 C CA . ASN A 1 114 ? 41.099 19.692 18.958 1.00 87.81 114 ASN A CA 1
ATOM 896 C C . ASN A 1 114 ? 41.623 18.697 19.994 1.00 87.81 114 ASN A C 1
ATOM 898 O O . ASN A 1 114 ? 41.300 17.513 19.934 1.00 87.81 114 ASN A O 1
ATOM 902 N N . ARG A 1 115 ? 42.349 19.194 21.004 1.00 88.19 115 ARG A N 1
ATOM 903 C CA . ARG A 1 115 ? 42.990 18.376 22.053 1.00 88.19 115 ARG A CA 1
ATOM 904 C C . ARG A 1 115 ? 42.040 17.442 22.813 1.00 88.19 115 ARG A C 1
ATOM 906 O O . ARG A 1 115 ? 42.507 16.474 23.398 1.00 88.19 115 ARG A O 1
ATOM 913 N N . GLN A 1 116 ? 40.736 17.725 22.820 1.00 86.94 116 GLN A N 1
ATOM 914 C CA . GLN A 1 116 ? 39.714 16.887 23.461 1.00 86.94 116 GLN A CA 1
ATOM 915 C C . GLN A 1 116 ? 39.201 15.749 22.565 1.00 86.94 116 GLN A C 1
ATOM 917 O O . GLN A 1 116 ? 38.395 14.938 23.015 1.00 86.94 116 GLN A O 1
ATOM 922 N N . LEU A 1 117 ? 39.615 15.708 21.299 1.00 87.19 117 LEU A N 1
ATOM 923 C CA . LEU A 1 117 ? 39.141 14.780 20.280 1.00 87.19 117 LEU A CA 1
ATOM 924 C C . LEU A 1 117 ? 40.265 13.811 19.888 1.00 87.19 117 LEU A C 1
ATOM 926 O O . LEU A 1 117 ? 40.690 13.749 18.739 1.00 87.19 117 LEU A O 1
ATOM 930 N N . GLU A 1 118 ? 40.775 13.076 20.877 1.00 90.75 118 GLU A N 1
ATOM 931 C CA . GLU A 1 118 ? 41.855 12.099 20.701 1.00 90.75 118 GLU A CA 1
ATOM 932 C C . GLU A 1 118 ? 41.335 10.826 20.027 1.00 90.75 118 GLU A C 1
ATOM 934 O O . GLU A 1 118 ? 41.079 9.804 20.661 1.00 90.75 118 GLU A O 1
ATOM 939 N N . ILE A 1 119 ? 41.096 10.929 18.722 1.00 88.06 119 ILE A N 1
ATOM 940 C CA . ILE A 1 119 ? 40.575 9.850 17.894 1.00 88.06 119 ILE A CA 1
ATOM 941 C C . ILE A 1 119 ? 40.948 10.054 16.428 1.00 88.06 119 ILE A C 1
ATOM 943 O O . ILE A 1 119 ? 41.016 11.180 15.939 1.00 88.06 119 ILE A O 1
ATOM 947 N N . GLU A 1 120 ? 41.156 8.953 15.723 1.00 91.75 120 GLU A N 1
ATOM 948 C CA . GLU A 1 120 ? 41.375 8.924 14.278 1.00 91.75 120 GLU A CA 1
ATOM 949 C C . GLU A 1 120 ? 40.065 8.639 13.532 1.00 91.75 120 GLU A C 1
ATOM 951 O O . GLU A 1 120 ? 39.066 8.176 14.093 1.00 91.75 120 GLU A O 1
ATOM 956 N N . LEU A 1 121 ? 40.064 8.885 12.227 1.00 86.88 121 LEU A N 1
ATOM 957 C CA . LEU A 1 121 ? 38.978 8.514 11.327 1.00 86.88 121 LEU A CA 1
ATOM 958 C C . LEU A 1 121 ? 39.048 7.013 11.002 1.00 86.88 121 LEU A C 1
ATOM 960 O O . LEU A 1 121 ? 39.444 6.613 9.911 1.00 86.88 121 LEU A O 1
ATOM 964 N N . LEU A 1 122 ? 38.671 6.176 11.969 1.00 79.56 122 LEU A N 1
ATOM 965 C CA . LEU A 1 122 ? 38.875 4.723 11.922 1.00 79.56 122 LEU A CA 1
ATOM 966 C C . LEU A 1 122 ? 37.891 4.002 10.997 1.00 79.56 122 LEU A C 1
ATOM 968 O O . LEU A 1 122 ? 38.279 3.196 10.151 1.00 79.56 122 LEU A O 1
ATOM 972 N N . TYR A 1 123 ? 36.600 4.290 11.157 1.00 75.44 123 TYR A N 1
ATOM 973 C CA . TYR A 1 123 ? 35.541 3.557 10.474 1.00 75.44 123 TYR A CA 1
ATOM 974 C C . TYR A 1 123 ? 34.786 4.521 9.563 1.00 75.44 123 TYR A C 1
ATOM 976 O O . TYR A 1 123 ? 33.856 5.189 10.018 1.00 75.44 123 TYR A O 1
ATOM 984 N N . PRO A 1 124 ? 35.148 4.646 8.272 1.00 75.50 124 PRO A N 1
ATOM 985 C CA . PRO A 1 124 ? 34.267 5.355 7.355 1.00 75.50 124 PRO A CA 1
ATOM 986 C C . PRO A 1 124 ? 32.907 4.674 7.459 1.00 75.50 124 PRO A C 1
ATOM 988 O O . PRO A 1 124 ? 32.850 3.444 7.409 1.00 75.50 124 PRO A O 1
ATOM 991 N N . LEU A 1 125 ? 31.843 5.447 7.683 1.00 64.50 125 LEU A N 1
ATOM 992 C CA . LEU A 1 125 ? 30.485 4.934 7.775 1.00 64.50 125 LEU A CA 1
ATOM 993 C C . LEU A 1 125 ? 30.172 4.307 6.419 1.00 64.50 125 LEU A C 1
ATOM 995 O O . LEU A 1 125 ? 29.773 4.981 5.469 1.00 64.50 125 LEU A O 1
ATOM 999 N N . ARG A 1 126 ? 30.472 3.010 6.313 1.00 53.31 126 ARG A N 1
ATOM 1000 C CA . ARG A 1 126 ? 30.249 2.232 5.110 1.00 53.31 126 ARG A CA 1
ATOM 1001 C C . ARG A 1 126 ? 28.751 2.253 4.890 1.00 53.31 126 ARG A C 1
ATOM 1003 O O . ARG A 1 126 ? 27.972 2.087 5.832 1.00 53.31 126 ARG A O 1
ATOM 1010 N N . ARG A 1 127 ? 28.350 2.472 3.638 1.00 51.69 127 ARG A N 1
ATOM 1011 C CA . ARG A 1 127 ? 26.969 2.215 3.233 1.00 51.69 127 ARG A CA 1
ATOM 1012 C C . ARG A 1 127 ? 26.605 0.817 3.744 1.00 51.69 127 ARG A C 1
ATOM 1014 O O . ARG A 1 127 ? 27.478 -0.054 3.675 1.00 51.69 127 ARG A O 1
ATOM 1021 N N . PRO A 1 128 ? 25.390 0.595 4.275 1.00 40.44 128 PRO A N 1
ATOM 1022 C CA . PRO A 1 128 ? 24.958 -0.756 4.615 1.00 40.44 128 PRO A CA 1
ATOM 1023 C C . PRO A 1 128 ? 25.303 -1.668 3.436 1.00 40.44 128 PRO A C 1
ATOM 1025 O O . PRO A 1 128 ? 24.983 -1.312 2.301 1.00 40.44 128 PRO A O 1
ATOM 1028 N N . ASN A 1 129 ? 26.061 -2.736 3.717 1.00 35.88 129 ASN A N 1
ATOM 1029 C CA . ASN A 1 129 ? 26.658 -3.649 2.741 1.00 35.88 129 ASN A CA 1
ATOM 1030 C C . ASN A 1 129 ? 25.744 -3.842 1.527 1.00 35.88 129 ASN A C 1
ATOM 1032 O O . ASN A 1 129 ? 24.740 -4.544 1.612 1.00 35.88 129 ASN A O 1
ATOM 1036 N N . ILE A 1 130 ? 26.115 -3.231 0.401 1.00 44.47 130 ILE A N 1
ATOM 1037 C CA . ILE A 1 130 ? 25.470 -3.470 -0.895 1.00 44.47 130 ILE A CA 1
ATOM 1038 C C . ILE A 1 130 ? 25.762 -4.903 -1.370 1.00 44.47 130 ILE A C 1
ATOM 1040 O O . ILE A 1 130 ? 24.963 -5.460 -2.105 1.00 44.47 130 ILE A O 1
ATOM 1044 N N . GLU A 1 131 ? 26.815 -5.541 -0.853 1.00 41.12 131 GLU A N 1
ATOM 1045 C CA . GLU A 1 131 ? 27.238 -6.891 -1.254 1.00 41.12 131 GLU A CA 1
ATOM 1046 C C . GLU A 1 131 ? 26.284 -8.022 -0.817 1.00 41.12 131 GLU A C 1
ATOM 1048 O O . GLU A 1 131 ? 26.507 -9.171 -1.171 1.00 41.12 131 GLU A O 1
ATOM 1053 N N . LYS A 1 132 ? 25.225 -7.742 -0.038 1.00 37.69 132 LYS A N 1
ATOM 1054 C CA . LYS A 1 132 ? 24.146 -8.712 0.264 1.00 37.69 132 LYS A CA 1
ATOM 1055 C C . LYS A 1 132 ? 22.796 -8.046 0.535 1.00 37.69 132 LYS A C 1
ATOM 1057 O O . LYS A 1 132 ? 22.032 -8.502 1.387 1.00 37.69 132 LYS A O 1
ATOM 1062 N N . THR A 1 133 ? 22.467 -6.952 -0.142 1.00 38.44 133 THR A N 1
ATOM 1063 C CA . THR A 1 133 ? 21.041 -6.638 -0.279 1.00 38.44 133 THR A CA 1
ATOM 1064 C C . THR A 1 133 ? 20.491 -7.529 -1.403 1.00 38.44 133 THR A C 1
ATOM 1066 O O . THR A 1 133 ? 21.245 -7.994 -2.251 1.00 38.44 133 THR A O 1
ATOM 1069 N N . MET A 1 134 ? 19.186 -7.795 -1.447 1.00 43.31 134 MET A N 1
ATOM 1070 C CA . MET A 1 134 ? 18.500 -8.538 -2.532 1.00 43.31 134 MET A CA 1
ATOM 1071 C C . MET A 1 134 ? 18.656 -7.885 -3.939 1.00 43.31 134 MET A C 1
ATOM 1073 O O . MET A 1 134 ? 17.935 -8.219 -4.871 1.00 43.31 134 MET A O 1
ATOM 1077 N N . TRP A 1 135 ? 19.573 -6.919 -4.060 1.00 48.38 135 TRP A N 1
ATOM 1078 C CA . TRP A 1 135 ? 19.881 -6.024 -5.169 1.00 48.38 135 TRP A CA 1
ATOM 1079 C C . TRP A 1 135 ? 21.213 -6.363 -5.855 1.00 48.38 135 TRP A C 1
ATOM 1081 O O . TRP A 1 135 ? 21.763 -5.528 -6.574 1.00 48.38 135 TRP A O 1
ATOM 1091 N N . GLU A 1 136 ? 21.738 -7.567 -5.644 1.00 41.06 136 GLU A N 1
ATOM 1092 C CA . GLU A 1 136 ? 22.721 -8.167 -6.540 1.00 41.06 136 GLU A CA 1
ATOM 1093 C C . GLU A 1 136 ? 22.064 -9.345 -7.248 1.00 41.06 136 GLU A C 1
ATOM 1095 O O . GLU A 1 136 ? 21.745 -10.353 -6.624 1.00 41.06 136 GLU A O 1
ATOM 1100 N N . ILE A 1 137 ? 21.782 -9.148 -8.537 1.00 34.75 137 ILE A N 1
ATOM 1101 C CA . ILE A 1 137 ? 22.177 -10.004 -9.664 1.00 34.75 137 ILE A CA 1
ATOM 1102 C C . ILE A 1 137 ? 21.730 -9.268 -10.949 1.00 34.75 137 ILE A C 1
ATOM 1104 O O . ILE A 1 137 ? 20.544 -9.066 -11.187 1.00 34.75 137 ILE A O 1
ATOM 1108 N N . ASP A 1 138 ? 22.729 -8.892 -11.755 1.00 40.44 138 ASP A N 1
ATOM 1109 C CA . ASP A 1 138 ? 22.707 -8.729 -13.219 1.00 40.44 138 ASP A CA 1
ATOM 1110 C C . ASP A 1 138 ? 22.114 -7.489 -13.909 1.00 40.44 138 ASP A C 1
ATOM 1112 O O . ASP A 1 138 ? 21.176 -7.577 -14.697 1.00 40.44 138 ASP A O 1
ATOM 1116 N N . GLY A 1 139 ? 22.871 -6.391 -13.836 1.00 44.31 139 GLY A N 1
ATOM 1117 C CA . GLY A 1 139 ? 22.987 -5.451 -14.956 1.00 44.31 139 GLY A CA 1
ATOM 1118 C C . GLY A 1 139 ? 22.342 -4.100 -14.690 1.00 44.31 139 GLY A C 1
ATOM 1119 O O . GLY A 1 139 ? 21.196 -4.009 -14.281 1.00 44.31 139 GLY A O 1
ATOM 1120 N N . VAL A 1 140 ? 23.133 -3.046 -14.889 1.00 48.69 140 VAL A N 1
ATOM 1121 C CA . VAL A 1 140 ? 22.774 -1.620 -14.889 1.00 48.69 140 VAL A CA 1
ATOM 1122 C C . VAL A 1 140 ? 21.270 -1.383 -15.110 1.00 48.69 140 VAL A C 1
ATOM 1124 O O . VAL A 1 140 ? 20.799 -1.368 -16.245 1.00 48.69 140 VAL A O 1
ATOM 1127 N N . HIS A 1 141 ? 20.519 -1.184 -14.022 1.00 63.72 141 HIS A N 1
ATOM 1128 C CA . HIS A 1 141 ? 19.145 -0.697 -14.109 1.00 63.72 141 HIS A CA 1
ATOM 1129 C C . HIS A 1 141 ? 19.174 0.617 -14.889 1.00 63.72 141 HIS A C 1
ATOM 1131 O O . HIS A 1 141 ? 19.954 1.514 -14.551 1.00 63.72 141 HIS A O 1
ATOM 1137 N N . SER A 1 142 ? 18.356 0.738 -15.935 1.00 84.75 142 SER A N 1
ATOM 1138 C CA . SER A 1 142 ? 18.232 2.024 -16.614 1.00 84.75 142 SER A CA 1
ATOM 1139 C C . SER A 1 142 ? 17.604 3.045 -15.661 1.00 84.75 142 SER A C 1
ATOM 1141 O O . SER A 1 142 ? 16.910 2.682 -14.703 1.00 84.75 142 SER A O 1
ATOM 1143 N N . VAL A 1 143 ? 17.813 4.334 -15.940 1.00 89.25 143 VAL A N 1
ATOM 1144 C CA . VAL A 1 143 ? 17.122 5.412 -15.218 1.00 89.25 143 VAL A CA 1
ATOM 1145 C C . VAL A 1 143 ? 15.610 5.166 -15.222 1.00 89.25 143 VAL A C 1
ATOM 1147 O O . VAL A 1 143 ? 14.972 5.312 -14.187 1.00 89.25 143 VAL A O 1
ATOM 1150 N N . GLU A 1 144 ? 15.051 4.698 -16.339 1.00 91.44 144 GLU A N 1
ATOM 1151 C CA . GLU A 1 144 ? 13.617 4.442 -16.479 1.00 91.44 144 GLU A CA 1
ATOM 1152 C C . GLU A 1 144 ? 13.123 3.299 -15.578 1.00 91.44 144 GLU A C 1
ATOM 1154 O O . GLU A 1 144 ? 12.074 3.419 -14.946 1.00 91.44 144 GLU A O 1
ATOM 1159 N N . HIS A 1 145 ? 13.890 2.212 -15.434 1.00 92.25 145 HIS A N 1
ATOM 1160 C CA . HIS A 1 145 ? 13.540 1.123 -14.509 1.00 92.25 145 HIS A CA 1
ATOM 1161 C C . HIS A 1 145 ? 13.541 1.592 -13.056 1.00 92.25 145 HIS A C 1
ATOM 1163 O O . HIS A 1 145 ? 12.624 1.265 -12.303 1.00 92.25 145 HIS A O 1
ATOM 1169 N N . LEU A 1 146 ? 14.540 2.390 -12.669 1.00 91.50 146 LEU A N 1
ATOM 1170 C CA . LEU A 1 146 ? 14.619 2.962 -11.326 1.00 91.50 146 LEU A CA 1
ATOM 1171 C C . LEU A 1 146 ? 13.508 3.985 -11.070 1.00 91.50 146 LEU A C 1
ATOM 1173 O O . LEU A 1 146 ? 12.957 4.005 -9.974 1.00 91.50 146 LEU A O 1
ATOM 1177 N N . LEU A 1 147 ? 13.135 4.804 -12.055 1.00 95.25 147 LEU A N 1
ATOM 1178 C CA . LEU A 1 147 ? 11.994 5.714 -11.931 1.00 95.25 147 LEU A CA 1
ATOM 1179 C C . LEU A 1 147 ? 10.677 4.937 -11.816 1.00 95.25 147 LEU A C 1
ATOM 1181 O O . LEU A 1 147 ? 9.865 5.241 -10.947 1.00 95.25 147 LEU A O 1
ATOM 1185 N N . CYS A 1 148 ? 10.484 3.883 -12.612 1.00 95.12 148 CYS A N 1
ATOM 1186 C CA . CYS A 1 148 ? 9.331 2.991 -12.488 1.00 95.12 148 CYS A CA 1
ATOM 1187 C C . CYS A 1 148 ? 9.247 2.374 -11.078 1.00 95.12 148 CYS A C 1
ATOM 1189 O O . CYS A 1 148 ? 8.182 2.384 -10.455 1.00 95.12 148 CYS A O 1
ATOM 1191 N N . GLN A 1 149 ? 10.383 1.921 -10.536 1.00 94.12 149 GLN A N 1
ATOM 1192 C CA . GLN A 1 149 ? 10.463 1.367 -9.184 1.00 94.12 149 GLN A CA 1
ATOM 1193 C C . GLN A 1 149 ? 10.184 2.427 -8.114 1.00 94.12 149 GLN A C 1
ATOM 1195 O O . GLN A 1 149 ? 9.406 2.176 -7.195 1.00 94.12 149 GLN A O 1
ATOM 1200 N N . LEU A 1 150 ? 10.774 3.620 -8.243 1.00 95.50 150 LEU A N 1
ATOM 1201 C CA . LEU A 1 150 ? 10.542 4.758 -7.354 1.00 95.50 150 LEU A CA 1
ATOM 1202 C C . LEU A 1 150 ? 9.049 5.073 -7.258 1.00 95.50 150 LEU A C 1
ATOM 1204 O O . LEU A 1 150 ? 8.532 5.199 -6.149 1.00 95.50 150 LEU A O 1
ATOM 1208 N N . ARG A 1 151 ? 8.357 5.151 -8.405 1.00 96.88 151 ARG A N 1
ATOM 1209 C CA . ARG A 1 151 ? 6.911 5.393 -8.459 1.00 96.88 151 ARG A CA 1
ATOM 1210 C C . ARG A 1 151 ? 6.166 4.335 -7.639 1.00 96.88 151 ARG A C 1
ATOM 1212 O O . ARG A 1 151 ? 5.409 4.682 -6.736 1.00 96.88 151 ARG A O 1
ATOM 1219 N N . GLY A 1 152 ? 6.435 3.050 -7.883 1.00 96.44 152 GLY A N 1
ATOM 1220 C CA . GLY A 1 152 ? 5.782 1.943 -7.173 1.00 96.44 152 GLY A CA 1
ATOM 1221 C C . GLY A 1 152 ? 6.051 1.899 -5.664 1.00 96.44 152 GLY A C 1
ATOM 1222 O O . GLY A 1 152 ? 5.137 1.628 -4.880 1.00 96.44 152 GLY A O 1
ATOM 1223 N N . LEU A 1 153 ? 7.290 2.177 -5.244 1.00 95.25 153 LEU A N 1
ATOM 1224 C CA . LEU A 1 153 ? 7.676 2.246 -3.830 1.00 95.25 153 LEU A CA 1
ATOM 1225 C C . LEU A 1 153 ? 7.038 3.445 -3.128 1.00 95.25 153 LEU A C 1
ATOM 1227 O O . LEU A 1 153 ? 6.561 3.313 -2.000 1.00 95.25 153 LEU A O 1
ATOM 1231 N N . HIS A 1 154 ? 7.017 4.607 -3.785 1.00 96.25 154 HIS A N 1
ATOM 1232 C CA . HIS A 1 154 ? 6.409 5.819 -3.243 1.00 96.25 154 HIS A CA 1
ATOM 1233 C C . HIS A 1 154 ? 4.896 5.648 -3.088 1.00 96.25 154 HIS A C 1
ATOM 1235 O O . HIS A 1 154 ? 4.390 5.902 -2.001 1.00 96.25 154 HIS A O 1
ATOM 1241 N N . ALA A 1 155 ? 4.194 5.106 -4.090 1.00 97.19 155 ALA A N 1
ATOM 1242 C CA . ALA A 1 155 ? 2.762 4.805 -3.990 1.00 97.19 155 ALA A CA 1
ATOM 1243 C C . ALA A 1 155 ? 2.451 3.845 -2.826 1.00 97.19 155 ALA A C 1
ATOM 1245 O O . ALA A 1 155 ? 1.567 4.105 -2.011 1.00 97.19 155 ALA A O 1
ATOM 1246 N N . ALA A 1 156 ? 3.214 2.752 -2.691 1.00 96.25 156 ALA A N 1
ATOM 1247 C CA . ALA A 1 156 ? 3.050 1.808 -1.583 1.00 96.25 156 ALA A CA 1
ATOM 1248 C C . ALA A 1 156 ? 3.289 2.469 -0.216 1.00 96.25 156 ALA A C 1
ATOM 1250 O O . ALA A 1 156 ? 2.513 2.264 0.715 1.00 96.25 156 ALA A O 1
ATOM 1251 N N . ARG A 1 157 ? 4.330 3.301 -0.096 1.00 94.94 157 ARG A N 1
ATOM 1252 C CA . ARG A 1 157 ? 4.617 4.053 1.130 1.00 94.94 157 ARG A CA 1
ATOM 1253 C C . ARG A 1 157 ? 3.491 5.029 1.472 1.00 94.94 157 ARG A C 1
ATOM 1255 O O . ARG A 1 157 ? 3.100 5.087 2.633 1.00 94.94 157 ARG A O 1
ATOM 1262 N N . THR A 1 158 ? 2.981 5.772 0.492 1.00 95.38 158 THR A N 1
ATOM 1263 C CA . THR A 1 158 ? 1.872 6.718 0.678 1.00 95.38 158 THR A CA 1
ATOM 1264 C C . THR A 1 158 ? 0.618 6.006 1.178 1.00 95.38 158 THR A C 1
ATOM 1266 O O . THR A 1 158 ? 0.006 6.480 2.130 1.00 95.38 158 THR A O 1
ATOM 1269 N N . ARG A 1 159 ? 0.283 4.830 0.624 1.00 96.38 159 ARG A N 1
ATOM 1270 C CA . ARG A 1 159 ? -0.836 4.013 1.126 1.00 96.38 159 ARG A CA 1
ATOM 1271 C C . ARG A 1 159 ? -0.643 3.619 2.585 1.00 96.38 159 ARG A C 1
ATOM 1273 O O . ARG A 1 159 ? -1.550 3.832 3.377 1.00 96.38 159 ARG A O 1
ATOM 1280 N N . ILE A 1 160 ? 0.531 3.096 2.958 1.00 94.12 160 ILE A N 1
ATOM 1281 C CA . ILE A 1 160 ? 0.791 2.714 4.357 1.00 94.12 160 ILE A CA 1
ATOM 1282 C C . ILE A 1 160 ? 0.616 3.905 5.294 1.00 94.12 160 ILE A C 1
ATOM 1284 O O . ILE A 1 160 ? -0.056 3.755 6.303 1.00 94.12 160 ILE A O 1
ATOM 1288 N N . LEU A 1 161 ? 1.187 5.065 4.956 1.00 92.75 161 LEU A N 1
ATOM 1289 C CA . LEU A 1 161 ? 1.050 6.270 5.778 1.00 92.75 161 LEU A CA 1
ATOM 1290 C C . LEU A 1 161 ? -0.417 6.687 5.928 1.00 92.75 161 LEU A C 1
ATOM 1292 O O . LEU A 1 161 ? -0.853 6.968 7.033 1.00 92.75 161 LEU A O 1
ATOM 1296 N N . ARG A 1 162 ? -1.203 6.635 4.846 1.00 94.19 162 ARG A N 1
ATOM 1297 C CA . ARG A 1 162 ? -2.640 6.935 4.892 1.00 94.19 162 ARG A CA 1
ATOM 1298 C C . ARG A 1 162 ? -3.405 5.988 5.826 1.00 94.19 162 ARG A C 1
ATOM 1300 O O . ARG A 1 162 ? -4.239 6.447 6.599 1.00 94.19 162 ARG A O 1
ATOM 1307 N N . PHE A 1 163 ? -3.129 4.682 5.766 1.00 94.12 163 PHE A N 1
ATOM 1308 C CA . PHE A 1 163 ? -3.750 3.705 6.671 1.00 94.12 163 PHE A CA 1
ATOM 1309 C C . PHE A 1 163 ? -3.296 3.889 8.124 1.00 94.12 163 PHE A C 1
ATOM 1311 O O . PHE A 1 163 ? -4.109 3.754 9.032 1.00 94.12 163 PHE A O 1
ATOM 1318 N N . ASP A 1 164 ? -2.025 4.216 8.346 1.00 93.50 164 ASP A N 1
ATOM 1319 C CA . ASP A 1 164 ? -1.460 4.498 9.671 1.00 93.50 164 ASP A CA 1
ATOM 1320 C C . ASP A 1 164 ? -2.115 5.733 10.314 1.00 93.50 164 ASP A C 1
ATOM 1322 O O . ASP A 1 164 ? -2.549 5.682 11.467 1.00 93.50 164 ASP A O 1
ATOM 1326 N N . ASP A 1 165 ? -2.291 6.806 9.534 1.00 94.44 165 ASP A N 1
ATOM 1327 C CA . ASP A 1 165 ? -3.005 8.018 9.944 1.00 94.44 165 ASP A CA 1
ATOM 1328 C C . ASP A 1 165 ? -4.483 7.717 10.261 1.00 94.44 165 ASP A C 1
ATOM 1330 O O . ASP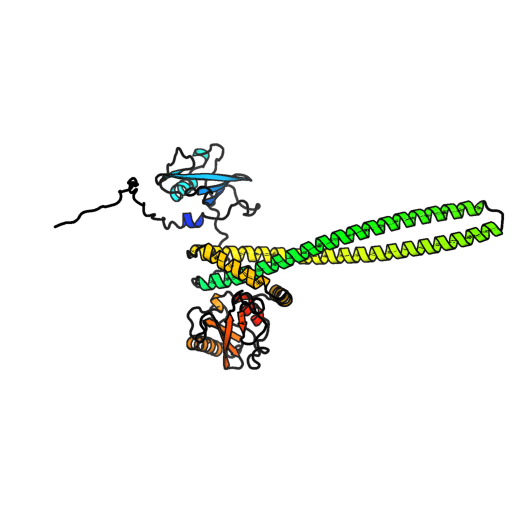 A 1 165 ? -5.016 8.202 11.262 1.00 94.44 165 ASP A O 1
ATOM 1334 N N . GLN A 1 166 ? -5.149 6.879 9.452 1.00 94.62 166 GLN A N 1
ATOM 1335 C CA . GLN A 1 166 ? -6.538 6.468 9.688 1.00 94.62 166 GLN A CA 1
ATOM 1336 C C . GLN A 1 166 ? -6.689 5.677 10.994 1.00 94.62 166 GLN A C 1
ATOM 1338 O O . GLN A 1 166 ? -7.586 5.975 11.784 1.00 94.62 166 GLN A O 1
ATOM 1343 N N . ILE A 1 167 ? -5.809 4.701 11.236 1.00 94.19 167 ILE A N 1
ATOM 1344 C CA . ILE A 1 167 ? -5.813 3.908 12.473 1.00 94.19 167 ILE A CA 1
ATOM 1345 C C . ILE A 1 167 ? -5.518 4.808 13.677 1.00 94.19 167 ILE A C 1
ATOM 1347 O O . ILE A 1 167 ? -6.153 4.673 14.720 1.00 94.19 167 ILE A O 1
ATOM 1351 N N . SER A 1 168 ? -4.590 5.755 13.540 1.00 95.31 168 SER A N 1
ATOM 1352 C CA . SER A 1 168 ? -4.261 6.703 14.607 1.00 95.31 168 SER A CA 1
ATOM 1353 C C . SER A 1 168 ? -5.461 7.579 14.980 1.00 95.31 168 SER A C 1
ATOM 1355 O O . SER A 1 168 ? -5.794 7.694 16.158 1.00 95.31 168 SER A O 1
ATOM 1357 N N . ALA A 1 169 ? -6.166 8.128 13.985 1.00 97.12 169 ALA A N 1
ATOM 1358 C CA . ALA A 1 169 ? -7.374 8.921 14.211 1.00 97.12 169 ALA A CA 1
ATOM 1359 C C . ALA A 1 169 ? -8.509 8.098 14.853 1.00 97.12 169 ALA A C 1
ATOM 1361 O O . ALA A 1 169 ? -9.219 8.587 15.735 1.00 97.12 169 ALA A O 1
ATOM 1362 N N . GLU A 1 170 ? -8.670 6.840 14.439 1.00 96.94 170 GLU A N 1
ATOM 1363 C CA . GLU A 1 170 ? -9.628 5.912 15.042 1.00 96.94 170 GLU A CA 1
ATOM 1364 C C . GLU A 1 170 ? -9.283 5.607 16.507 1.00 96.94 170 GLU A C 1
ATOM 1366 O O . GLU A 1 170 ? -10.154 5.685 17.373 1.00 96.94 170 GLU A O 1
ATOM 1371 N N . LEU A 1 171 ? -8.012 5.329 16.812 1.00 97.31 171 LEU A N 1
ATOM 1372 C CA . LEU A 1 171 ? -7.543 5.081 18.177 1.00 97.31 171 LEU A CA 1
ATOM 1373 C C . LEU A 1 171 ? -7.805 6.267 19.104 1.00 97.31 171 LEU A C 1
ATOM 1375 O O . LEU A 1 171 ? -8.236 6.066 20.241 1.00 97.31 171 LEU A O 1
ATOM 1379 N N . ASP A 1 172 ? -7.570 7.491 18.635 1.00 97.56 172 ASP A N 1
ATOM 1380 C CA . ASP A 1 172 ? -7.855 8.695 19.413 1.00 97.56 172 ASP A CA 1
ATOM 1381 C C . ASP A 1 172 ? -9.358 8.816 19.709 1.00 97.56 172 ASP A C 1
ATOM 1383 O O . ASP A 1 172 ? -9.748 8.999 20.866 1.00 97.56 172 ASP A O 1
ATOM 1387 N N . SER A 1 173 ? -10.213 8.587 18.705 1.00 98.19 173 SER A N 1
ATOM 1388 C CA . SER A 1 173 ? -11.671 8.593 18.876 1.00 98.19 173 SER A CA 1
ATOM 1389 C C . SER A 1 173 ? -12.159 7.523 19.866 1.00 98.19 173 SER A C 1
ATOM 1391 O O . SER A 1 173 ? -12.948 7.816 20.772 1.00 98.19 173 SER A O 1
ATOM 1393 N N . LEU A 1 174 ? -11.644 6.294 19.757 1.00 98.19 174 LEU A N 1
ATOM 1394 C CA . LEU A 1 174 ? -11.989 5.190 20.654 1.00 98.19 174 LEU A CA 1
ATOM 1395 C C . LEU A 1 174 ? -11.534 5.454 22.091 1.00 98.19 174 LEU A C 1
ATOM 1397 O O . LEU A 1 174 ? -12.259 5.138 23.035 1.00 98.19 174 LEU A O 1
ATOM 1401 N N . ARG A 1 175 ? -10.352 6.050 22.285 1.00 98.06 175 ARG A N 1
ATOM 1402 C CA . ARG A 1 175 ? -9.838 6.408 23.617 1.00 98.06 175 ARG A CA 1
ATOM 1403 C C . ARG A 1 175 ? -10.699 7.483 24.279 1.00 98.06 175 ARG A C 1
ATOM 1405 O O . ARG A 1 175 ? -10.989 7.374 25.474 1.00 98.06 175 ARG A O 1
ATOM 1412 N N . GLU A 1 176 ? -11.159 8.479 23.524 1.00 98.00 176 GLU A N 1
ATOM 1413 C CA . GLU A 1 176 ? -12.107 9.479 24.025 1.00 98.00 176 GLU A CA 1
ATOM 1414 C C . GLU A 1 176 ? -13.463 8.861 24.388 1.00 98.00 176 GLU A C 1
ATOM 1416 O O . GLU A 1 176 ? -14.046 9.182 25.431 1.00 98.00 176 GLU A O 1
ATOM 1421 N N . GLU A 1 177 ? -13.985 7.955 23.557 1.00 97.62 177 GLU A N 1
ATOM 1422 C CA . GLU A 1 177 ? -15.220 7.239 23.868 1.00 97.62 177 GLU A CA 1
ATOM 1423 C C . GLU A 1 177 ? -15.071 6.366 25.118 1.00 97.62 177 GLU A C 1
ATOM 1425 O O . GLU A 1 177 ? -15.896 6.461 26.031 1.00 97.62 177 GLU A O 1
ATOM 1430 N N . LEU A 1 178 ? -13.991 5.590 25.217 1.00 98.12 178 LEU A N 1
ATOM 1431 C CA . LEU A 1 178 ? -13.677 4.767 26.381 1.00 98.12 178 LEU A CA 1
ATOM 1432 C C . LEU A 1 178 ? -13.662 5.602 27.663 1.00 98.12 178 LEU A C 1
ATOM 1434 O O . LEU A 1 178 ? -14.237 5.203 28.680 1.00 98.12 178 LEU A O 1
ATOM 1438 N N . GLN A 1 179 ? -13.040 6.782 27.618 1.00 98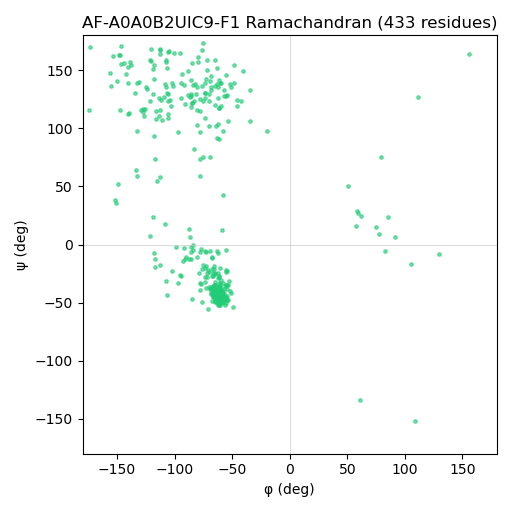.12 179 GLN A N 1
ATOM 1439 C CA . GLN A 1 179 ? -12.985 7.679 28.765 1.00 98.12 179 GLN A CA 1
ATOM 1440 C C . GLN A 1 179 ? -14.380 8.179 29.169 1.00 98.12 179 GLN A C 1
ATOM 1442 O O . GLN A 1 179 ? -14.722 8.138 30.356 1.00 98.12 179 GLN A O 1
ATOM 1447 N N . ARG A 1 180 ? -15.224 8.574 28.203 1.00 97.38 180 ARG A N 1
ATOM 1448 C CA . ARG A 1 180 ? -16.622 8.966 28.466 1.00 97.38 180 ARG A CA 1
ATOM 1449 C C . ARG A 1 180 ? -17.427 7.824 29.090 1.00 97.38 180 ARG A C 1
ATOM 1451 O O . ARG A 1 180 ? -18.137 8.037 30.073 1.00 97.38 180 ARG A O 1
ATOM 1458 N N . LYS A 1 181 ? -17.287 6.600 28.572 1.00 96.62 181 LYS A N 1
ATOM 1459 C CA . LYS A 1 181 ? -17.970 5.404 29.096 1.00 96.62 181 LYS A CA 1
ATOM 1460 C C . LYS A 1 181 ? -17.516 5.069 30.517 1.00 96.62 181 LYS A C 1
ATOM 1462 O O . LYS A 1 181 ? -18.347 4.810 31.385 1.00 96.62 181 LYS A O 1
ATOM 1467 N N . ARG A 1 182 ? -16.213 5.160 30.805 1.00 97.38 182 ARG A N 1
ATOM 1468 C CA . ARG A 1 182 ? -15.665 4.970 32.160 1.00 97.38 182 ARG A CA 1
ATOM 1469 C C . ARG A 1 182 ? -16.192 6.009 33.150 1.00 97.38 182 ARG A C 1
ATOM 1471 O O . ARG A 1 182 ? -16.533 5.639 34.273 1.00 97.38 182 ARG A O 1
ATOM 1478 N N . GLN A 1 183 ? -16.308 7.272 32.741 1.00 97.12 183 GLN A N 1
ATOM 1479 C CA . GLN A 1 183 ? -16.901 8.321 33.573 1.00 97.12 183 GLN A CA 1
ATOM 1480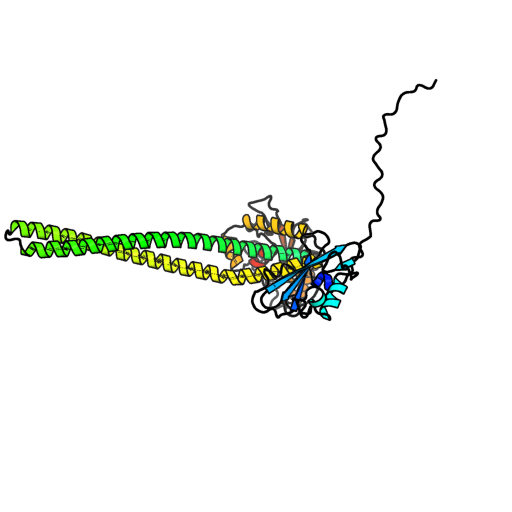 C C . GLN A 1 183 ? -18.388 8.055 33.847 1.00 97.12 183 GLN A C 1
ATOM 1482 O O . GLN A 1 183 ? -18.821 8.140 34.996 1.00 97.12 183 GLN A O 1
ATOM 1487 N N . ALA A 1 184 ? -19.160 7.669 32.826 1.00 96.00 184 ALA A N 1
ATOM 1488 C CA . ALA A 1 184 ? -20.564 7.295 32.990 1.00 96.00 184 ALA A CA 1
ATOM 1489 C C . ALA A 1 184 ? -20.726 6.088 33.929 1.00 96.00 184 ALA A C 1
ATOM 1491 O O . ALA A 1 184 ? -21.547 6.120 34.845 1.00 96.00 184 ALA A O 1
ATOM 1492 N N . ARG A 1 185 ? -19.882 5.057 33.781 1.00 95.88 185 ARG A N 1
ATOM 1493 C CA . ARG A 1 185 ? -19.839 3.916 34.705 1.00 95.88 185 ARG A CA 1
ATOM 1494 C C . ARG A 1 185 ? -19.565 4.358 36.140 1.00 95.88 185 ARG A C 1
ATOM 1496 O O . ARG A 1 185 ? -20.240 3.893 37.051 1.00 95.88 185 ARG A O 1
ATOM 1503 N N . ALA A 1 186 ? -18.590 5.243 36.351 1.00 96.00 186 ALA A N 1
ATOM 1504 C CA . ALA A 1 186 ? -18.268 5.754 37.681 1.00 96.00 186 ALA A CA 1
ATOM 1505 C C . ALA A 1 186 ? -19.452 6.516 38.303 1.00 96.00 186 ALA A C 1
ATOM 1507 O O . ALA A 1 186 ? -19.741 6.327 39.484 1.00 96.00 186 ALA A O 1
ATOM 1508 N N . ALA A 1 187 ? -20.180 7.305 37.505 1.00 96.31 187 ALA A N 1
ATOM 1509 C CA . ALA A 1 187 ? -21.403 7.974 37.943 1.00 96.31 187 ALA A CA 1
ATOM 1510 C C . ALA A 1 187 ? -22.499 6.970 38.340 1.00 96.31 187 ALA A C 1
ATOM 1512 O O . ALA A 1 187 ? -23.113 7.130 39.395 1.00 96.31 187 ALA A O 1
ATOM 1513 N N . PHE A 1 188 ? -22.698 5.897 37.564 1.00 95.62 188 PHE A N 1
ATOM 1514 C CA . PHE A 1 188 ? -23.622 4.823 37.940 1.00 95.62 188 PHE A CA 1
ATOM 1515 C C . PHE A 1 188 ? -23.186 4.086 39.209 1.00 95.62 188 PHE A C 1
ATOM 1517 O O . PHE A 1 188 ? -24.031 3.788 40.046 1.00 95.62 188 PHE A O 1
ATOM 1524 N N . SER A 1 189 ? -21.887 3.844 39.406 1.00 94.81 189 SER A N 1
ATOM 1525 C CA . SER A 1 189 ? -21.366 3.251 40.647 1.00 94.81 189 SER A CA 1
ATOM 1526 C C . SER A 1 189 ? -21.595 4.137 41.865 1.00 94.81 189 SER A C 1
ATOM 1528 O O . SER A 1 189 ? -21.994 3.634 42.914 1.00 94.81 189 SER A O 1
ATOM 1530 N N . ALA A 1 190 ? -21.408 5.450 41.725 1.00 96.06 190 ALA A N 1
ATOM 1531 C CA . ALA A 1 190 ? -21.732 6.399 42.782 1.00 96.06 190 ALA A CA 1
ATOM 1532 C C . ALA A 1 190 ? -23.242 6.420 43.075 1.00 96.06 190 ALA A C 1
ATOM 1534 O O . ALA A 1 190 ? -23.639 6.345 44.236 1.00 96.06 190 ALA A O 1
ATOM 1535 N N . ALA A 1 191 ? -24.088 6.451 42.038 1.00 95.06 191 ALA A N 1
ATOM 1536 C CA . ALA A 1 191 ? -25.540 6.395 42.194 1.00 95.06 191 ALA A CA 1
ATOM 1537 C C . ALA A 1 191 ? -25.981 5.097 42.886 1.00 95.06 191 ALA A C 1
ATOM 1539 O O . ALA A 1 191 ? -26.728 5.149 43.858 1.00 95.06 191 ALA A O 1
ATOM 1540 N N . HIS A 1 192 ? -25.471 3.946 42.447 1.00 94.19 192 HIS A N 1
ATOM 1541 C CA . HIS A 1 192 ? -25.748 2.652 43.065 1.00 94.19 192 HIS A CA 1
ATOM 1542 C C . HIS A 1 192 ? -25.394 2.662 44.559 1.00 94.19 192 HIS A C 1
ATOM 1544 O O . HIS A 1 192 ? -26.223 2.287 45.382 1.00 94.19 192 HIS A O 1
ATOM 1550 N N . ALA A 1 193 ? -24.204 3.150 44.929 1.00 95.12 193 ALA A N 1
ATOM 1551 C CA . ALA A 1 193 ? -23.792 3.256 46.330 1.00 95.12 193 ALA A CA 1
ATOM 1552 C C . ALA A 1 193 ? -24.726 4.160 47.158 1.00 95.12 193 ALA A C 1
ATOM 1554 O O . ALA A 1 193 ? -25.083 3.810 48.282 1.00 95.12 193 ALA A O 1
ATOM 1555 N N . LEU A 1 194 ? -25.172 5.292 46.599 1.00 94.69 194 LEU A N 1
ATOM 1556 C CA . LEU A 1 194 ? -26.150 6.168 47.251 1.00 94.69 194 LEU A CA 1
ATOM 1557 C C . LEU A 1 194 ? -27.490 5.457 47.493 1.00 94.69 194 LEU A C 1
ATOM 1559 O O . LEU A 1 194 ? -28.032 5.552 48.594 1.00 94.69 194 LEU A O 1
ATOM 1563 N N . PHE A 1 195 ? -28.002 4.718 46.503 1.00 93.56 195 PHE A N 1
ATOM 1564 C CA . PHE A 1 195 ? -29.258 3.973 46.633 1.00 93.56 195 PHE A CA 1
ATOM 1565 C C . PHE A 1 195 ? -29.150 2.796 47.611 1.00 93.56 195 PHE A C 1
ATOM 1567 O O . PHE A 1 195 ? -30.090 2.559 48.368 1.00 93.56 195 PHE A O 1
ATOM 1574 N N . VAL A 1 196 ? -28.008 2.101 47.659 1.00 93.62 196 VAL A N 1
ATOM 1575 C CA . VAL A 1 196 ? -27.740 1.066 48.674 1.00 93.62 196 VAL A CA 1
ATOM 1576 C C . VAL A 1 196 ? -27.774 1.673 50.080 1.00 93.62 196 VAL A C 1
ATOM 1578 O O . VAL A 1 196 ? -28.529 1.200 50.927 1.00 93.62 196 VAL A O 1
ATOM 1581 N N . ASN A 1 197 ? -27.048 2.772 50.314 1.00 93.88 197 ASN A N 1
ATOM 1582 C CA . ASN A 1 197 ? -27.041 3.457 51.613 1.00 93.88 197 ASN A CA 1
ATOM 1583 C C . ASN A 1 197 ? -28.442 3.955 52.012 1.00 93.88 197 ASN A C 1
ATOM 1585 O O . ASN A 1 197 ? -28.843 3.860 53.173 1.00 93.88 197 ASN A O 1
ATOM 1589 N N . GLN A 1 198 ? -29.214 4.471 51.049 1.00 92.44 198 GLN A N 1
ATOM 1590 C CA . GLN A 1 198 ? -30.600 4.880 51.277 1.00 92.44 198 GLN A CA 1
ATOM 1591 C C . GLN A 1 198 ? -31.483 3.689 51.680 1.00 92.44 198 GLN A C 1
ATOM 1593 O O . GLN A 1 198 ? -32.312 3.822 52.581 1.00 92.44 198 GLN A O 1
ATOM 1598 N N . MET A 1 199 ? -31.285 2.522 51.061 1.00 90.81 199 MET A N 1
ATOM 1599 C CA . MET A 1 199 ? -32.006 1.293 51.398 1.00 90.81 199 MET A CA 1
ATOM 1600 C C . MET A 1 199 ? -31.728 0.841 52.834 1.00 90.81 199 MET A C 1
ATOM 1602 O O . MET A 1 199 ? -32.656 0.483 53.563 1.00 90.81 199 MET A O 1
ATOM 1606 N N . GLU A 1 200 ? -30.465 0.893 53.263 1.00 90.38 200 GLU A N 1
ATOM 1607 C CA . GLU A 1 200 ? -30.072 0.550 54.633 1.00 90.38 200 GLU A CA 1
ATOM 1608 C C . GLU A 1 200 ? -30.740 1.469 55.664 1.00 90.38 200 GLU A C 1
ATOM 1610 O O . GLU A 1 200 ? -31.256 0.996 56.677 1.00 90.38 200 GLU A O 1
ATOM 1615 N N . LEU A 1 201 ? -30.784 2.778 55.393 1.00 90.62 201 LEU A N 1
ATOM 1616 C CA . LEU A 1 201 ? -31.445 3.761 56.258 1.00 90.62 201 LEU A CA 1
ATOM 1617 C C . LEU A 1 201 ? -32.956 3.524 56.355 1.00 90.62 201 LEU A C 1
ATOM 1619 O O . LEU A 1 201 ? -33.507 3.532 57.456 1.00 90.62 201 LEU A O 1
ATOM 1623 N N . ILE A 1 202 ? -33.629 3.288 55.224 1.00 88.06 202 ILE A N 1
ATOM 1624 C CA . ILE A 1 202 ? -35.071 2.999 55.197 1.00 88.06 202 ILE A CA 1
ATOM 1625 C C . ILE A 1 202 ? -35.373 1.720 55.987 1.00 88.06 202 ILE A C 1
ATOM 1627 O O . ILE A 1 202 ? -36.326 1.687 56.765 1.00 88.06 202 ILE A O 1
ATOM 1631 N N . THR A 1 203 ? -34.538 0.691 55.829 1.00 86.56 203 THR A N 1
ATOM 1632 C CA . THR A 1 203 ? -34.706 -0.594 56.519 1.00 86.56 203 THR A CA 1
ATOM 1633 C C . THR A 1 203 ? -34.546 -0.444 58.031 1.00 86.56 203 THR A C 1
ATOM 1635 O O . THR A 1 203 ? -35.391 -0.937 58.771 1.00 86.56 203 THR A O 1
ATOM 1638 N N . LYS A 1 204 ? -33.539 0.308 58.499 1.00 87.75 204 LYS A N 1
ATOM 1639 C CA . LYS A 1 204 ? -33.370 0.623 59.930 1.00 87.75 204 LYS A CA 1
ATOM 1640 C C . LYS A 1 204 ? -34.541 1.434 60.490 1.00 87.75 204 LYS A C 1
ATOM 1642 O O . LYS A 1 204 ? -35.051 1.131 61.561 1.00 87.75 204 LYS A O 1
ATOM 1647 N N . ASN A 1 205 ? -35.006 2.449 59.761 1.00 86.44 205 ASN A N 1
ATOM 1648 C CA . ASN A 1 205 ? -36.113 3.295 60.217 1.00 86.44 205 ASN A CA 1
ATOM 1649 C C . ASN A 1 205 ? -37.448 2.544 60.291 1.00 86.44 205 ASN A C 1
ATOM 1651 O O . ASN A 1 205 ? -38.298 2.893 61.110 1.00 86.44 205 ASN A O 1
ATOM 1655 N N . LYS A 1 206 ? -37.633 1.499 59.475 1.00 86.25 206 LYS A N 1
ATOM 1656 C CA . LYS A 1 206 ? -38.811 0.624 59.534 1.00 86.25 206 LYS A CA 1
ATOM 1657 C C . LYS A 1 206 ? -39.011 0.013 60.922 1.00 86.25 206 LYS A C 1
ATOM 1659 O O . LYS A 1 206 ? -40.150 -0.119 61.353 1.00 86.25 206 LYS A O 1
ATOM 1664 N N . GLU A 1 207 ? -37.926 -0.311 61.628 1.00 83.94 207 GLU A N 1
ATOM 1665 C CA . GLU A 1 207 ? -37.960 -0.906 62.974 1.00 83.94 207 GLU A CA 1
ATOM 1666 C C . GLU A 1 207 ? -38.535 0.047 64.038 1.00 83.94 207 GLU A C 1
ATOM 1668 O O . GLU A 1 207 ? -38.962 -0.392 65.104 1.00 83.94 207 GLU A O 1
ATOM 1673 N N . LEU A 1 208 ? -38.582 1.353 63.749 1.00 85.44 208 LEU A N 1
ATOM 1674 C CA . LEU A 1 208 ? -39.090 2.386 64.655 1.00 85.44 208 LEU A CA 1
ATOM 1675 C C . LEU A 1 208 ? -40.592 2.670 64.468 1.00 85.44 208 LEU A C 1
ATOM 1677 O O . LEU A 1 208 ? -41.196 3.349 65.303 1.00 85.44 208 LEU A O 1
ATOM 1681 N N . LEU A 1 209 ? -41.206 2.175 63.387 1.00 85.25 209 LEU A N 1
ATOM 1682 C CA . LEU A 1 209 ? -42.617 2.407 63.071 1.00 85.25 209 LEU A CA 1
ATOM 1683 C C . LEU A 1 209 ? -43.523 1.413 63.810 1.00 85.25 209 LEU A C 1
ATOM 1685 O O . LEU A 1 209 ? -43.249 0.218 63.857 1.00 85.25 209 LEU A O 1
ATOM 1689 N N . LYS A 1 210 ? -44.638 1.911 64.359 1.00 83.94 210 LYS A N 1
ATOM 1690 C CA . LYS A 1 210 ? -45.638 1.099 65.088 1.00 83.94 210 LYS A CA 1
ATOM 1691 C C . LYS A 1 210 ? -46.994 0.996 64.380 1.00 83.94 210 LYS A C 1
ATOM 1693 O O . LYS A 1 210 ? -47.791 0.133 64.724 1.00 83.94 210 LYS A O 1
ATOM 1698 N N . SER A 1 211 ? -47.269 1.888 63.428 1.00 90.62 211 SER A N 1
ATOM 1699 C CA . SER A 1 211 ? -48.522 1.946 62.667 1.00 90.62 211 SER A CA 1
ATOM 1700 C C . SER A 1 211 ? -48.455 1.023 61.450 1.00 90.62 211 SER A C 1
ATOM 1702 O O . SER A 1 211 ? -47.543 1.145 60.632 1.00 90.62 211 SER A O 1
ATOM 1704 N N . GLU A 1 212 ? -49.434 0.128 61.295 1.00 86.19 212 GLU A N 1
ATOM 1705 C CA . GLU A 1 212 ? -49.518 -0.779 60.139 1.00 86.19 212 GLU A CA 1
ATOM 1706 C C . GLU A 1 212 ? -49.640 -0.029 58.806 1.00 86.19 212 GLU A C 1
ATOM 1708 O O . GLU A 1 212 ? -49.037 -0.437 57.811 1.00 86.19 212 GLU A O 1
ATOM 1713 N N . ALA A 1 213 ? -50.359 1.098 58.785 1.00 87.69 213 ALA A N 1
ATOM 1714 C CA . ALA A 1 213 ? -50.514 1.918 57.586 1.00 87.69 213 ALA A CA 1
ATOM 1715 C C . ALA A 1 213 ? -49.178 2.543 57.140 1.00 87.69 213 ALA A C 1
ATOM 1717 O O . ALA A 1 213 ? -48.849 2.521 55.951 1.00 87.69 213 ALA A O 1
ATOM 1718 N N . ASP A 1 214 ? -48.372 3.030 58.090 1.00 87.00 214 ASP A N 1
ATOM 1719 C CA . ASP A 1 214 ? -47.061 3.626 57.801 1.00 87.00 214 ASP A CA 1
ATOM 1720 C C . ASP A 1 214 ? -46.062 2.563 57.326 1.00 87.00 214 ASP A C 1
ATOM 1722 O O . ASP A 1 214 ? -45.288 2.795 56.394 1.00 87.00 214 ASP A O 1
ATOM 1726 N N . ILE A 1 215 ? -46.119 1.365 57.918 1.00 87.06 215 ILE A N 1
ATOM 1727 C CA . ILE A 1 215 ? -45.313 0.212 57.498 1.00 87.06 215 ILE A CA 1
ATOM 1728 C C . ILE A 1 215 ? -45.674 -0.207 56.065 1.00 87.06 215 ILE A C 1
ATOM 1730 O O . ILE A 1 215 ? -44.774 -0.464 55.261 1.00 87.06 215 ILE A O 1
ATOM 1734 N N . ALA A 1 216 ? -46.964 -0.253 55.718 1.00 88.44 216 ALA A N 1
ATOM 1735 C CA . ALA A 1 216 ? -47.418 -0.595 54.372 1.00 88.44 216 ALA A CA 1
ATOM 1736 C C . ALA A 1 216 ? -46.931 0.421 53.325 1.00 88.44 216 ALA A C 1
ATOM 1738 O O . ALA A 1 216 ? -46.385 0.027 52.293 1.00 88.44 216 ALA A O 1
ATOM 1739 N N . HIS A 1 217 ? -47.045 1.722 53.610 1.00 88.19 217 HIS A N 1
ATOM 1740 C CA . HIS A 1 217 ? -46.547 2.771 52.716 1.00 88.19 217 HIS A CA 1
ATOM 1741 C C . HIS A 1 217 ? -45.017 2.715 52.551 1.00 88.19 217 HIS A C 1
ATOM 1743 O O . HIS A 1 217 ? -44.496 2.868 51.443 1.00 88.19 217 HIS A O 1
ATOM 1749 N N . LEU A 1 218 ? -44.276 2.441 53.633 1.00 88.44 218 LEU A N 1
ATOM 1750 C CA . LEU A 1 218 ? -42.823 2.274 53.572 1.00 88.44 218 LEU A CA 1
ATOM 1751 C C . LEU A 1 218 ? -42.420 1.064 52.716 1.00 88.44 218 LEU A C 1
ATOM 1753 O O . LEU A 1 218 ? -41.465 1.160 51.949 1.00 88.44 218 LEU A O 1
ATOM 1757 N N . ASN A 1 219 ? -43.153 -0.051 52.798 1.00 89.19 219 ASN A N 1
ATOM 1758 C CA . ASN A 1 219 ? -42.885 -1.241 51.985 1.00 89.19 219 ASN A CA 1
ATOM 1759 C C . ASN A 1 219 ? -43.020 -0.961 50.481 1.00 89.19 219 ASN A C 1
ATOM 1761 O O . ASN A 1 219 ? -42.164 -1.394 49.713 1.00 89.19 219 ASN A O 1
ATOM 1765 N N . ILE A 1 220 ? -44.027 -0.183 50.067 1.00 90.88 220 ILE A N 1
ATOM 1766 C CA . ILE A 1 220 ? -44.183 0.241 48.664 1.00 90.88 220 ILE A CA 1
ATOM 1767 C C . ILE A 1 220 ? -42.968 1.069 48.213 1.00 90.88 220 ILE A C 1
ATOM 1769 O O . ILE A 1 220 ? -42.457 0.891 47.107 1.00 90.88 220 ILE A O 1
ATOM 1773 N N . ASN A 1 221 ? -42.470 1.963 49.074 1.00 90.75 221 ASN A N 1
ATOM 1774 C CA . ASN A 1 221 ? -41.273 2.753 48.780 1.00 90.75 221 ASN A CA 1
ATOM 1775 C C . ASN A 1 221 ? -40.025 1.864 48.653 1.00 90.75 221 ASN A C 1
ATOM 1777 O O . ASN A 1 221 ? -39.285 2.002 47.683 1.00 90.75 221 ASN A O 1
ATOM 1781 N N . ILE A 1 222 ? -39.823 0.910 49.571 1.00 89.31 222 ILE A N 1
ATOM 1782 C CA . ILE A 1 222 ? -38.724 -0.069 49.495 1.00 89.31 222 ILE A CA 1
ATOM 1783 C C . ILE A 1 222 ? -38.749 -0.798 48.147 1.00 89.31 222 ILE A C 1
ATOM 1785 O O . ILE A 1 222 ? -37.724 -0.862 47.471 1.00 89.31 222 ILE A O 1
ATOM 1789 N N . GLU A 1 223 ? -39.915 -1.278 47.716 1.00 91.56 223 GLU A N 1
ATOM 1790 C CA . GLU A 1 223 ? -40.067 -1.973 46.435 1.00 91.56 223 GLU A CA 1
ATOM 1791 C C . GLU A 1 223 ? -39.719 -1.070 45.234 1.00 91.56 223 GLU A C 1
ATOM 1793 O O . GLU A 1 223 ? -39.073 -1.501 44.275 1.00 91.56 223 GLU A O 1
ATOM 1798 N N . LEU A 1 224 ? -40.105 0.210 45.273 1.00 92.38 224 LEU A N 1
ATOM 1799 C CA . LEU A 1 224 ? -39.747 1.175 44.229 1.00 92.38 224 LEU A CA 1
ATOM 1800 C C . LEU A 1 224 ? -38.233 1.431 44.182 1.00 92.38 224 LEU A C 1
ATOM 1802 O O . LEU A 1 224 ? -37.649 1.493 43.097 1.00 92.38 224 LEU A O 1
ATOM 1806 N N . GLN A 1 225 ? -37.591 1.563 45.344 1.00 92.25 225 GLN A N 1
ATOM 1807 C CA . GLN A 1 225 ? -36.142 1.744 45.435 1.00 92.25 225 GLN A CA 1
ATOM 1808 C C . GLN A 1 225 ? -35.395 0.499 44.943 1.00 92.25 225 GLN A C 1
ATOM 1810 O O . GLN A 1 225 ? -34.387 0.633 44.252 1.00 92.25 225 GLN A O 1
ATOM 1815 N N . GLN A 1 226 ? -35.896 -0.704 45.242 1.00 92.88 226 GLN A N 1
ATOM 1816 C CA . GLN A 1 226 ? -35.305 -1.965 44.784 1.00 92.88 226 GLN A CA 1
ATOM 1817 C C . GLN A 1 226 ? -35.330 -2.066 43.259 1.00 92.88 226 GLN A C 1
ATOM 1819 O O . GLN A 1 226 ? -34.282 -2.268 42.648 1.00 92.88 226 GLN A O 1
ATOM 1824 N N . ARG A 1 227 ? -36.483 -1.793 42.631 1.00 94.19 227 ARG A N 1
ATOM 1825 C CA . ARG A 1 227 ? -36.600 -1.745 41.163 1.00 94.19 227 ARG A CA 1
ATOM 1826 C C . ARG A 1 227 ? -35.642 -0.734 40.533 1.00 94.19 227 ARG A C 1
ATOM 1828 O O . ARG A 1 227 ? -35.063 -0.981 39.476 1.00 94.19 227 ARG A O 1
ATOM 1835 N N . ARG A 1 228 ? -35.439 0.416 41.182 1.00 94.44 228 ARG A N 1
ATOM 1836 C CA . ARG A 1 228 ? -34.495 1.434 40.701 1.00 94.44 228 ARG A CA 1
ATOM 1837 C C . ARG A 1 228 ? -33.042 0.971 40.807 1.00 94.44 228 ARG A C 1
ATOM 1839 O O . ARG A 1 228 ? -32.257 1.236 39.900 1.00 94.44 228 ARG A O 1
ATOM 1846 N N . LEU A 1 229 ? -32.699 0.262 41.876 1.00 94.50 229 LEU A N 1
ATOM 1847 C CA . LEU A 1 229 ? -31.370 -0.297 42.108 1.00 94.50 229 LEU A CA 1
ATOM 1848 C C . LEU A 1 229 ? -31.042 -1.397 41.085 1.00 94.50 229 LEU A C 1
ATOM 1850 O O . LEU A 1 229 ? -29.961 -1.378 40.498 1.00 94.50 229 LEU A O 1
ATOM 1854 N N . GLU A 1 230 ? -32.003 -2.274 40.782 1.00 94.81 230 GLU A N 1
ATOM 1855 C CA . GLU A 1 230 ? -31.902 -3.260 39.696 1.00 94.81 230 GLU A CA 1
ATOM 1856 C C . GLU A 1 230 ? -31.686 -2.591 38.333 1.00 94.81 230 GLU A C 1
ATOM 1858 O O . GLU A 1 230 ? -30.800 -2.991 37.576 1.00 94.81 230 GLU A O 1
ATOM 1863 N N . SER A 1 231 ? -32.430 -1.520 38.037 1.00 96.31 231 SER A N 1
ATOM 1864 C CA . SER A 1 231 ? -32.250 -0.758 36.798 1.00 96.31 231 SER A CA 1
ATOM 1865 C C . SER A 1 231 ? -30.854 -0.135 36.686 1.00 96.31 231 SER A C 1
ATOM 1867 O O . SER A 1 231 ? -30.261 -0.185 35.609 1.00 96.31 231 SER A O 1
ATOM 1869 N N . ILE A 1 232 ? -30.315 0.440 37.768 1.00 95.25 232 ILE A N 1
ATOM 1870 C CA . ILE A 1 232 ? -28.955 1.007 37.776 1.00 95.25 232 ILE A CA 1
ATOM 1871 C C . ILE A 1 232 ? -27.921 -0.097 37.564 1.00 95.25 232 ILE A C 1
ATOM 1873 O O . ILE A 1 232 ? -26.989 0.080 36.781 1.00 95.25 232 ILE A O 1
ATOM 1877 N N . ARG A 1 233 ? -28.096 -1.247 38.220 1.00 94.69 233 ARG A N 1
ATOM 1878 C CA . ARG A 1 233 ? -27.203 -2.396 38.066 1.00 94.69 233 ARG A CA 1
ATOM 1879 C C . ARG A 1 233 ? -27.178 -2.905 36.624 1.00 94.69 233 ARG A C 1
ATOM 1881 O O . ARG A 1 233 ? -26.099 -3.089 36.069 1.00 94.69 233 ARG A O 1
ATOM 1888 N N . SER A 1 234 ? -28.342 -3.041 35.991 1.00 95.81 234 SER A N 1
ATOM 1889 C CA . SER A 1 234 ? -28.436 -3.418 34.575 1.00 95.81 234 SER A CA 1
ATOM 1890 C C . SER A 1 234 ? -27.705 -2.417 33.666 1.00 95.81 234 SER A C 1
ATOM 1892 O O . SER A 1 234 ? -26.944 -2.817 32.785 1.00 95.81 234 SER A O 1
ATOM 1894 N N . GLN A 1 235 ? -27.837 -1.111 33.926 1.00 94.88 235 GLN A N 1
ATOM 1895 C CA . GLN A 1 235 ? -27.099 -0.078 33.185 1.00 94.88 235 GLN A CA 1
ATOM 1896 C C . GLN A 1 235 ? -25.580 -0.148 33.413 1.00 94.88 235 GLN A C 1
ATOM 1898 O O . GLN A 1 235 ? -24.809 0.117 32.489 1.00 94.88 235 GLN A O 1
ATOM 1903 N N . GLN A 1 236 ? -25.123 -0.522 34.613 1.00 94.44 236 GLN A N 1
ATOM 1904 C CA . GLN A 1 236 ? -23.699 -0.750 34.883 1.00 94.44 236 GLN A CA 1
ATOM 1905 C C . GLN A 1 236 ? -23.152 -1.956 34.118 1.00 94.44 236 GLN A C 1
ATOM 1907 O O . GLN A 1 236 ? -22.055 -1.869 33.568 1.00 94.44 236 GLN A O 1
ATOM 1912 N N . GLU A 1 237 ? -23.895 -3.062 34.086 1.00 94.50 237 GLU A N 1
ATOM 1913 C CA . GLU A 1 237 ? -23.526 -4.269 33.339 1.00 94.50 237 GLU A CA 1
ATOM 1914 C C . GLU A 1 237 ? -23.406 -3.951 31.843 1.00 94.50 237 GLU A C 1
ATOM 1916 O O . GLU A 1 237 ? -22.343 -4.168 31.260 1.00 94.50 237 GLU A O 1
ATOM 1921 N N . GLN A 1 238 ? -24.401 -3.270 31.265 1.00 95.56 238 GLN A N 1
ATOM 1922 C CA . GLN A 1 238 ? -24.352 -2.811 29.873 1.00 95.56 238 GLN A CA 1
ATOM 1923 C C . GLN A 1 238 ? -23.158 -1.876 29.600 1.00 95.56 238 GLN A C 1
ATOM 1925 O O . GLN A 1 238 ? -22.502 -1.970 28.561 1.00 95.56 238 GLN A O 1
ATOM 1930 N N . MET A 1 239 ? -22.845 -0.962 30.524 1.00 95.25 239 MET A N 1
ATOM 1931 C CA . MET A 1 239 ? -21.695 -0.065 30.379 1.00 95.25 239 MET A CA 1
ATOM 1932 C C . MET A 1 239 ? -20.367 -0.831 30.424 1.00 95.25 239 MET A C 1
ATOM 1934 O O . MET A 1 239 ? -19.439 -0.489 29.694 1.00 95.25 239 MET A O 1
ATOM 1938 N N . ASN A 1 240 ? -20.262 -1.868 31.259 1.00 95.81 240 ASN A N 1
ATOM 1939 C CA . ASN A 1 240 ? -19.079 -2.726 31.315 1.00 95.81 240 ASN A CA 1
ATOM 1940 C C . ASN A 1 240 ? -18.881 -3.513 30.018 1.00 95.81 240 ASN A C 1
ATOM 1942 O O . ASN A 1 240 ? -17.753 -3.583 29.536 1.00 95.81 240 ASN A O 1
ATOM 1946 N N . GLU A 1 241 ? -19.952 -4.048 29.431 1.00 97.12 241 GLU A N 1
ATOM 1947 C CA . GLU A 1 241 ? -19.894 -4.729 28.132 1.00 97.12 241 GLU A CA 1
ATOM 1948 C C . GLU A 1 241 ? -19.422 -3.783 27.021 1.00 97.12 241 GLU A C 1
ATOM 1950 O O . GLU A 1 241 ? -18.527 -4.127 26.251 1.00 97.12 241 GLU A O 1
ATOM 1955 N N . GLN A 1 242 ? -19.953 -2.556 26.978 1.00 97.25 242 GLN A N 1
ATOM 1956 C CA . GLN A 1 242 ? -19.517 -1.538 26.014 1.00 97.25 242 GLN A CA 1
ATOM 1957 C C . GLN A 1 242 ? -18.049 -1.142 26.211 1.00 97.25 242 GLN A C 1
ATOM 1959 O O . GLN A 1 242 ? -17.315 -1.010 25.235 1.00 97.25 242 GLN A O 1
ATOM 1964 N N . ILE A 1 243 ? -17.604 -0.972 27.461 1.00 98.12 243 ILE A N 1
ATOM 1965 C CA . ILE A 1 243 ? -16.195 -0.699 27.779 1.00 98.12 243 ILE A CA 1
ATOM 1966 C C . ILE A 1 243 ? -15.307 -1.841 27.280 1.00 98.12 243 ILE A C 1
ATOM 1968 O O . ILE A 1 243 ? -14.319 -1.573 26.602 1.00 98.12 243 ILE A O 1
ATOM 1972 N N . ALA A 1 244 ? -15.673 -3.093 27.562 1.00 98.19 244 ALA A N 1
ATOM 1973 C CA . ALA A 1 244 ? -14.908 -4.260 27.133 1.00 98.19 244 ALA A CA 1
ATOM 1974 C C . ALA A 1 244 ? -14.835 -4.371 25.600 1.00 98.19 244 ALA A C 1
ATOM 1976 O O . ALA A 1 244 ? -13.775 -4.679 25.058 1.00 98.19 244 ALA A O 1
ATOM 1977 N N . ALA A 1 245 ? -15.930 -4.070 24.896 1.00 98.19 245 ALA A N 1
ATOM 1978 C CA . ALA A 1 245 ? -15.956 -4.039 23.435 1.00 98.19 245 ALA A CA 1
ATOM 1979 C C . ALA A 1 245 ? -15.027 -2.955 22.858 1.00 98.19 245 ALA A C 1
ATOM 1981 O O . ALA A 1 245 ? -14.251 -3.238 21.946 1.00 98.19 245 ALA A O 1
ATOM 1982 N N . ILE A 1 246 ? -15.047 -1.736 23.414 1.00 98.06 246 ILE A N 1
ATOM 1983 C CA . ILE A 1 246 ? -14.152 -0.649 22.983 1.00 98.06 246 ILE A CA 1
ATOM 1984 C C . ILE A 1 246 ? -12.686 -0.999 23.278 1.00 98.06 246 ILE A C 1
ATOM 1986 O O . ILE A 1 246 ? -11.822 -0.781 22.434 1.00 98.06 246 ILE A O 1
ATOM 1990 N N . GLU A 1 247 ? -12.389 -1.571 24.448 1.00 98.31 247 GLU A N 1
ATOM 1991 C CA . GLU A 1 247 ? -11.034 -2.013 24.806 1.00 98.31 247 GLU A CA 1
ATOM 1992 C C . GLU A 1 247 ? -10.514 -3.106 23.860 1.00 98.31 247 GLU A C 1
ATOM 1994 O O . GLU A 1 247 ? -9.346 -3.073 23.466 1.00 98.31 247 GLU A O 1
ATOM 1999 N N . ALA A 1 248 ? -11.375 -4.044 23.452 1.00 98.19 248 ALA A N 1
ATOM 2000 C CA . ALA A 1 248 ? -11.031 -5.057 22.458 1.00 98.19 248 ALA A CA 1
ATOM 2001 C C . ALA A 1 248 ? -10.721 -4.431 21.089 1.00 98.19 248 ALA A C 1
ATOM 2003 O O . ALA A 1 248 ? -9.717 -4.790 20.476 1.00 98.19 248 ALA A O 1
ATOM 2004 N N . HIS A 1 249 ? -11.525 -3.458 20.652 1.00 98.12 249 HIS A N 1
ATOM 2005 C CA . HIS A 1 249 ? -11.315 -2.764 19.382 1.00 98.12 249 HIS A CA 1
ATOM 2006 C C . HIS A 1 249 ? -10.026 -1.930 19.382 1.00 98.12 249 HIS A C 1
ATOM 2008 O O . HIS A 1 249 ? -9.233 -2.024 18.452 1.00 98.12 249 HIS A O 1
ATOM 2014 N N . ILE A 1 250 ? -9.736 -1.204 20.473 1.00 98.19 250 ILE A N 1
ATOM 2015 C CA . ILE A 1 250 ? -8.457 -0.491 20.644 1.00 98.19 250 ILE A CA 1
ATOM 2016 C C . ILE A 1 250 ? -7.281 -1.456 20.490 1.00 98.19 250 ILE A C 1
ATOM 2018 O O . ILE A 1 250 ? -6.321 -1.150 19.787 1.00 98.19 250 ILE A O 1
ATOM 2022 N N . LYS A 1 251 ? -7.357 -2.635 21.116 1.00 97.94 251 LYS A N 1
ATOM 2023 C CA . LYS A 1 251 ? -6.297 -3.643 21.031 1.00 97.94 251 LYS A CA 1
ATOM 2024 C C . LYS A 1 251 ? -6.095 -4.155 19.598 1.00 97.94 251 LYS A C 1
ATOM 2026 O O . LYS A 1 251 ? -4.954 -4.351 19.186 1.00 97.94 251 LYS A O 1
ATOM 2031 N N . GLU A 1 252 ? -7.174 -4.371 18.848 1.00 97.31 252 GLU A N 1
ATOM 2032 C CA . GLU A 1 252 ? -7.125 -4.786 17.439 1.00 97.31 252 GLU A CA 1
ATOM 2033 C C . GLU A 1 252 ? -6.518 -3.698 16.535 1.00 97.31 252 GLU A C 1
ATOM 2035 O O . GLU A 1 252 ? -5.628 -3.982 15.725 1.00 97.31 252 GLU A O 1
ATOM 2040 N N . SER A 1 253 ? -6.924 -2.439 16.717 1.00 94.88 253 SER A N 1
ATOM 2041 C CA . SER A 1 253 ? -6.366 -1.295 15.988 1.00 94.88 253 SER A CA 1
ATOM 2042 C C . SER A 1 253 ? -4.882 -1.071 16.324 1.00 94.88 253 SER A C 1
ATOM 2044 O O . SER A 1 253 ? -4.071 -0.858 15.422 1.00 94.88 253 SER A O 1
ATOM 2046 N N . GLU A 1 254 ? -4.474 -1.195 17.595 1.00 94.81 254 GLU A N 1
ATOM 2047 C CA . GLU A 1 254 ? -3.063 -1.116 18.014 1.00 94.81 254 GLU A CA 1
ATOM 2048 C C . GLU A 1 254 ? -2.217 -2.247 17.413 1.00 94.81 254 GLU A C 1
ATOM 2050 O O . GLU A 1 254 ? -1.084 -2.014 16.975 1.00 94.81 254 GLU A O 1
ATOM 2055 N N . GLN A 1 255 ? -2.767 -3.464 17.339 1.00 95.94 255 GLN A N 1
ATOM 2056 C CA . GLN A 1 255 ? -2.114 -4.571 16.647 1.00 95.94 255 GLN A CA 1
ATOM 2057 C C . GLN A 1 255 ? -1.925 -4.240 15.161 1.00 95.94 255 GLN A C 1
ATOM 2059 O O . GLN A 1 255 ? -0.802 -4.330 14.660 1.00 95.94 255 GLN A O 1
ATOM 2064 N N . SER A 1 256 ? -2.981 -3.790 14.482 1.00 92.75 256 SER A N 1
ATOM 2065 C CA . SER A 1 256 ? -2.935 -3.413 13.064 1.00 92.75 256 SER A CA 1
ATOM 2066 C C . SER A 1 256 ? -1.884 -2.327 12.792 1.00 92.75 256 SER A C 1
ATOM 2068 O O . SER A 1 256 ? -1.076 -2.463 11.874 1.00 92.75 256 SER A O 1
ATOM 2070 N N . HIS A 1 257 ? -1.809 -1.296 13.639 1.00 89.00 257 HIS A N 1
ATOM 2071 C CA . HIS A 1 257 ? -0.776 -0.255 13.580 1.00 89.00 257 HIS A CA 1
ATOM 2072 C C . HIS A 1 257 ? 0.643 -0.836 13.750 1.00 89.00 257 HIS A C 1
ATOM 2074 O O . HIS A 1 257 ? 1.579 -0.516 13.007 1.00 89.00 257 HIS A O 1
ATOM 2080 N N . SER A 1 258 ? 0.827 -1.745 14.713 1.00 88.25 258 SER A N 1
ATOM 2081 C CA . SER A 1 258 ? 2.127 -2.386 14.954 1.00 88.25 258 SER A CA 1
ATOM 2082 C C . SER A 1 258 ? 2.625 -3.197 13.746 1.00 88.25 258 SER A C 1
ATOM 2084 O O . SER A 1 258 ? 3.824 -3.201 13.457 1.00 88.25 258 SER A O 1
ATOM 2086 N N . GLU A 1 259 ? 1.715 -3.811 12.981 1.00 91.25 259 GLU A N 1
ATOM 2087 C CA . GLU A 1 259 ? 2.027 -4.579 11.770 1.00 91.25 259 GLU A CA 1
ATOM 2088 C C . GLU A 1 259 ? 2.458 -3.696 10.583 1.00 91.25 259 GLU A C 1
ATOM 2090 O O . GLU A 1 259 ? 3.186 -4.158 9.693 1.00 91.25 259 GLU A O 1
ATOM 2095 N N . LEU A 1 260 ? 2.060 -2.418 10.558 1.00 88.81 260 LEU A N 1
ATOM 2096 C CA . LEU A 1 260 ? 2.459 -1.459 9.521 1.00 88.81 260 LEU A CA 1
ATOM 2097 C C . LEU A 1 260 ? 3.887 -0.939 9.716 1.00 88.81 260 LEU A C 1
ATOM 2099 O O . LEU A 1 260 ? 4.616 -0.753 8.737 1.00 88.81 260 LEU A O 1
ATOM 2103 N N . THR A 1 261 ? 4.330 -0.782 10.965 1.00 84.75 261 THR A N 1
ATOM 2104 C CA . THR A 1 261 ? 5.669 -0.271 11.320 1.00 84.75 261 THR A CA 1
ATOM 2105 C C . THR A 1 261 ? 6.826 -0.963 10.567 1.00 84.75 261 THR A C 1
ATOM 2107 O O . THR A 1 261 ? 7.628 -0.268 9.926 1.00 84.75 261 THR A O 1
ATOM 2110 N N . PRO A 1 262 ? 6.957 -2.308 10.570 1.00 85.62 262 PRO A N 1
ATOM 2111 C CA . PRO A 1 262 ? 8.043 -2.978 9.851 1.00 85.62 262 PRO A CA 1
ATOM 2112 C C . PRO A 1 262 ? 7.925 -2.827 8.328 1.00 85.62 262 PRO A C 1
ATOM 2114 O O . PRO A 1 262 ? 8.945 -2.672 7.650 1.00 85.62 262 PRO A O 1
ATOM 2117 N N . LYS A 1 263 ? 6.700 -2.818 7.779 1.00 88.50 263 LYS A N 1
ATOM 2118 C CA . LYS A 1 263 ? 6.458 -2.608 6.340 1.00 88.50 263 LYS A CA 1
ATOM 2119 C C . LYS A 1 263 ? 6.927 -1.215 5.912 1.00 88.50 263 LYS A C 1
ATOM 2121 O O . LYS A 1 263 ? 7.626 -1.086 4.906 1.00 88.50 263 LYS A O 1
ATOM 2126 N N . LEU A 1 264 ? 6.617 -0.193 6.712 1.00 88.12 264 LEU A N 1
ATOM 2127 C CA . LEU A 1 264 ? 7.047 1.184 6.476 1.00 88.12 264 LEU A CA 1
ATOM 2128 C C . LEU A 1 264 ? 8.574 1.325 6.535 1.00 88.12 264 LEU A C 1
ATOM 2130 O O . LEU A 1 264 ? 9.166 1.964 5.666 1.00 88.12 264 LEU A O 1
ATOM 2134 N N . SER A 1 265 ? 9.228 0.698 7.519 1.00 81.06 265 SER A N 1
ATOM 2135 C CA . SER A 1 265 ? 10.693 0.713 7.648 1.00 81.06 265 SER A CA 1
ATOM 2136 C C . SER A 1 265 ? 11.392 0.062 6.446 1.00 81.06 265 SER A C 1
ATOM 2138 O O . SER A 1 265 ? 12.348 0.619 5.888 1.00 81.06 265 SER A O 1
ATOM 2140 N N . LYS A 1 266 ? 10.869 -1.083 5.987 1.00 83.38 266 LYS A N 1
ATOM 2141 C CA . LYS A 1 266 ? 11.362 -1.772 4.790 1.00 83.38 266 LYS A CA 1
ATOM 2142 C C . LYS A 1 266 ? 11.233 -0.889 3.548 1.00 83.38 266 LYS A C 1
ATOM 2144 O O . LYS A 1 266 ? 12.231 -0.655 2.870 1.00 83.38 266 LYS A O 1
ATOM 2149 N N . LEU A 1 267 ? 10.045 -0.335 3.295 1.00 85.75 267 LEU A N 1
ATOM 2150 C CA . LEU A 1 267 ? 9.815 0.556 2.154 1.00 85.75 267 LEU A CA 1
ATOM 2151 C C . LEU A 1 267 ? 10.673 1.818 2.219 1.00 85.75 267 LEU A C 1
ATOM 2153 O O . LEU A 1 267 ? 11.188 2.257 1.198 1.00 85.75 267 LEU A O 1
ATOM 2157 N N . HIS A 1 268 ? 10.880 2.388 3.408 1.00 81.62 268 HIS A N 1
ATOM 2158 C CA . HIS A 1 268 ? 11.782 3.524 3.576 1.00 81.62 268 HIS A CA 1
ATOM 2159 C C . HIS A 1 268 ? 13.214 3.175 3.153 1.00 81.62 268 HIS A C 1
ATOM 2161 O O . HIS A 1 268 ? 13.877 3.966 2.481 1.00 81.62 268 HIS A O 1
ATOM 2167 N N . THR A 1 269 ? 13.684 1.984 3.522 1.00 79.50 269 THR A N 1
ATOM 2168 C CA . THR A 1 269 ? 15.018 1.497 3.158 1.00 79.50 269 THR A CA 1
ATOM 2169 C C . THR A 1 269 ? 15.148 1.291 1.650 1.00 79.50 269 THR A C 1
ATOM 2171 O O . THR A 1 269 ? 16.096 1.797 1.052 1.00 79.50 269 THR A O 1
ATOM 2174 N N . GLU A 1 270 ? 14.184 0.611 1.028 1.00 83.12 270 GLU A N 1
ATOM 2175 C CA . GLU A 1 270 ? 14.164 0.358 -0.420 1.00 83.12 270 GLU A CA 1
ATOM 2176 C C . GLU A 1 270 ? 14.051 1.659 -1.231 1.00 83.12 270 GLU A C 1
ATOM 2178 O O . GLU A 1 270 ? 14.781 1.850 -2.203 1.00 83.12 270 GLU A O 1
ATOM 2183 N N . LEU A 1 271 ? 13.205 2.601 -0.797 1.00 85.25 271 LEU A N 1
ATOM 2184 C CA . LEU A 1 271 ? 13.054 3.907 -1.442 1.00 85.25 271 LEU A CA 1
ATOM 2185 C C . LEU A 1 271 ? 14.362 4.706 -1.386 1.00 85.25 271 LEU A C 1
ATOM 2187 O O . LEU A 1 271 ? 14.815 5.214 -2.408 1.00 85.25 271 LEU A O 1
ATOM 2191 N N . ASN A 1 272 ? 15.015 4.755 -0.220 1.00 77.88 272 ASN A N 1
ATOM 2192 C CA . ASN A 1 272 ? 16.303 5.435 -0.072 1.00 77.88 272 ASN A CA 1
ATOM 2193 C C . ASN A 1 272 ? 17.386 4.802 -0.958 1.00 77.88 272 ASN A C 1
ATOM 2195 O O . ASN A 1 272 ? 18.222 5.518 -1.504 1.00 77.88 272 ASN A O 1
ATOM 2199 N N . GLN A 1 273 ? 17.393 3.472 -1.098 1.00 79.75 273 GLN A N 1
ATOM 2200 C CA . GLN A 1 273 ? 18.320 2.772 -1.992 1.00 79.75 273 GLN A CA 1
ATOM 2201 C C . GLN A 1 273 ? 18.057 3.141 -3.458 1.00 79.75 273 GLN A C 1
ATOM 2203 O O . GLN A 1 273 ? 19.004 3.437 -4.187 1.00 79.75 273 GLN A O 1
ATOM 2208 N N . CYS A 1 274 ? 16.790 3.191 -3.871 1.00 84.50 274 CYS A N 1
ATOM 2209 C CA . CYS A 1 274 ? 16.387 3.589 -5.218 1.00 84.50 274 CYS A CA 1
ATOM 2210 C C . CYS A 1 274 ? 16.774 5.045 -5.534 1.00 84.50 274 CYS A C 1
ATOM 2212 O O . CYS A 1 274 ? 17.440 5.306 -6.536 1.00 84.50 274 CYS A O 1
ATOM 2214 N N . GLU A 1 275 ? 16.436 5.993 -4.653 1.00 80.94 275 GLU A N 1
ATOM 2215 C CA . GLU A 1 275 ? 16.823 7.410 -4.768 1.00 80.94 275 GLU A CA 1
ATOM 2216 C C . GLU A 1 275 ? 18.342 7.575 -4.845 1.00 80.94 275 GLU A C 1
ATOM 2218 O O . GLU A 1 275 ? 18.870 8.359 -5.636 1.00 80.94 275 GLU A O 1
ATOM 2223 N N . PHE A 1 276 ? 19.058 6.803 -4.031 1.00 77.44 276 PHE A N 1
ATOM 2224 C CA . PHE A 1 276 ? 20.505 6.816 -4.016 1.00 77.44 276 PHE A CA 1
ATOM 2225 C C . PHE A 1 276 ? 21.091 6.342 -5.359 1.00 77.44 276 PHE A C 1
ATOM 2227 O O . PHE A 1 276 ? 21.999 6.986 -5.887 1.00 77.44 276 PHE A O 1
ATOM 2234 N N . ARG A 1 277 ? 20.550 5.273 -5.960 1.00 78.50 277 ARG A N 1
ATOM 2235 C CA . ARG A 1 277 ? 20.958 4.806 -7.299 1.00 78.50 277 ARG A CA 1
ATOM 2236 C C . ARG A 1 277 ? 20.661 5.838 -8.389 1.00 78.50 277 ARG A C 1
ATOM 2238 O O . ARG A 1 277 ? 21.535 6.100 -9.208 1.00 78.50 277 ARG A O 1
ATOM 2245 N N . LEU A 1 278 ? 19.488 6.473 -8.359 1.00 81.50 278 LEU A N 1
ATOM 2246 C CA . LEU A 1 278 ? 19.137 7.561 -9.283 1.00 81.50 278 LEU A CA 1
ATOM 2247 C C . LEU A 1 278 ? 20.138 8.724 -9.187 1.00 81.50 278 LEU A C 1
ATOM 2249 O O . LEU A 1 278 ? 20.606 9.230 -10.206 1.00 81.50 278 LEU A O 1
ATOM 2253 N N . CYS A 1 279 ? 20.541 9.089 -7.967 1.00 79.94 279 CYS A N 1
ATOM 2254 C CA . CYS A 1 279 ? 21.571 10.100 -7.733 1.00 79.94 279 CYS A CA 1
ATOM 2255 C C . CYS A 1 279 ? 22.932 9.696 -8.334 1.00 79.94 279 CYS A C 1
ATOM 2257 O O . CYS A 1 279 ? 23.577 10.511 -8.989 1.00 79.94 279 CYS A O 1
ATOM 2259 N N . GLN A 1 280 ? 23.351 8.429 -8.191 1.00 78.38 280 GLN A N 1
ATOM 2260 C CA . GLN A 1 280 ? 24.592 7.926 -8.809 1.00 78.38 280 GLN A CA 1
ATOM 2261 C C . GLN A 1 280 ? 24.579 7.994 -10.340 1.00 78.38 280 GLN A C 1
ATOM 2263 O O . GLN A 1 280 ? 25.637 8.113 -10.951 1.00 78.38 280 GLN A O 1
ATOM 2268 N N . MET A 1 281 ? 23.399 7.916 -10.953 1.00 79.38 281 MET A N 1
ATOM 2269 C CA . MET A 1 281 ? 23.212 8.035 -12.400 1.00 79.38 281 MET A CA 1
ATOM 2270 C C . MET A 1 281 ? 23.041 9.490 -12.864 1.00 79.38 281 MET A C 1
ATOM 2272 O O . MET A 1 281 ? 22.641 9.724 -14.000 1.00 79.38 281 MET A O 1
ATOM 2276 N N . ASN A 1 282 ? 23.344 10.467 -12.001 1.00 80.94 282 ASN A N 1
ATOM 2277 C CA . ASN A 1 282 ? 23.218 11.902 -12.264 1.00 80.94 282 ASN A CA 1
ATOM 2278 C C . ASN A 1 282 ? 21.789 12.354 -12.611 1.00 80.94 282 ASN A C 1
ATOM 2280 O O . ASN A 1 282 ? 21.604 13.362 -13.294 1.00 80.94 282 ASN A O 1
ATOM 2284 N N . VAL A 1 283 ? 20.764 11.642 -12.129 1.00 82.94 283 VAL A N 1
ATOM 2285 C CA . VAL A 1 283 ? 19.373 12.085 -12.277 1.00 82.94 283 VAL A CA 1
ATOM 2286 C C . VAL A 1 283 ? 19.150 13.310 -11.380 1.00 82.94 283 VAL A C 1
ATOM 2288 O O . VAL A 1 283 ? 19.378 13.224 -10.169 1.00 82.94 283 VAL A O 1
ATOM 2291 N N . PRO A 1 284 ? 18.695 14.457 -11.923 1.00 86.25 284 PRO A N 1
ATOM 2292 C CA . PRO A 1 284 ? 18.450 15.649 -11.121 1.00 86.25 284 PRO A CA 1
ATOM 2293 C C . PRO A 1 284 ? 17.403 15.400 -10.031 1.00 86.25 284 PRO A C 1
ATOM 2295 O O . PRO A 1 284 ? 16.352 14.815 -10.289 1.00 86.25 284 PRO A O 1
ATOM 2298 N N . GLN A 1 285 ? 17.635 15.928 -8.827 1.00 84.69 285 GLN A N 1
ATOM 2299 C CA . GLN A 1 285 ? 16.679 15.822 -7.713 1.00 84.69 285 GLN A CA 1
ATOM 2300 C C . GLN A 1 285 ? 15.302 16.410 -8.056 1.00 84.69 285 GLN A C 1
ATOM 2302 O O . GLN A 1 285 ? 14.283 15.868 -7.645 1.00 84.69 285 GLN A O 1
ATOM 2307 N N . ALA A 1 286 ? 15.257 17.466 -8.876 1.00 90.38 286 ALA A N 1
ATOM 2308 C CA . ALA A 1 286 ? 14.002 18.037 -9.368 1.00 90.38 286 ALA A CA 1
ATOM 2309 C C . ALA A 1 286 ? 13.175 17.031 -10.191 1.00 90.38 286 ALA A C 1
ATOM 2311 O O . ALA A 1 286 ? 11.949 17.039 -10.119 1.00 90.38 286 ALA A O 1
ATOM 2312 N N . THR A 1 287 ? 13.833 16.139 -10.940 1.00 92.12 287 THR A N 1
ATOM 2313 C CA . THR A 1 287 ? 13.160 15.058 -11.668 1.00 92.12 287 THR A CA 1
ATOM 2314 C C . THR A 1 287 ? 12.559 14.057 -10.693 1.00 92.12 287 THR A C 1
ATOM 2316 O O . THR A 1 287 ? 11.380 13.756 -10.806 1.00 92.12 287 THR A O 1
ATOM 2319 N N . VAL A 1 288 ? 13.332 13.596 -9.707 1.00 90.94 288 VAL A N 1
ATOM 2320 C CA . VAL A 1 288 ? 12.857 12.653 -8.679 1.00 90.94 288 VAL A CA 1
ATOM 2321 C C . VAL A 1 288 ? 11.652 13.222 -7.925 1.00 90.94 288 VAL A C 1
ATOM 2323 O O . VAL A 1 288 ? 10.658 12.526 -7.742 1.00 90.94 288 VAL A O 1
ATOM 2326 N N . GLU A 1 289 ? 11.703 14.495 -7.530 1.00 91.75 289 GLU A N 1
ATOM 2327 C CA . GLU A 1 289 ? 10.606 15.124 -6.790 1.00 91.75 289 GLU A CA 1
ATOM 2328 C C . GLU A 1 289 ? 9.351 15.313 -7.650 1.00 91.75 289 GLU A C 1
ATOM 2330 O O . GLU A 1 289 ? 8.248 15.052 -7.174 1.00 91.75 289 GLU A O 1
ATOM 2335 N N . ARG A 1 290 ? 9.505 15.666 -8.935 1.00 95.56 290 ARG A N 1
ATOM 2336 C CA . ARG A 1 290 ? 8.387 15.731 -9.891 1.00 95.56 290 ARG A CA 1
ATOM 2337 C C . ARG A 1 290 ? 7.665 14.386 -10.001 1.00 95.56 290 ARG A C 1
ATOM 2339 O O . ARG A 1 290 ? 6.442 14.347 -9.926 1.00 95.56 290 ARG A O 1
ATOM 2346 N N . GLU A 1 291 ? 8.417 13.295 -10.127 1.00 94.75 291 GLU A N 1
ATOM 2347 C CA . GLU A 1 291 ? 7.860 11.937 -10.208 1.00 94.75 291 GLU A CA 1
ATOM 2348 C C . GLU A 1 291 ? 7.115 11.549 -8.922 1.00 94.75 291 GLU A C 1
ATOM 2350 O O . GLU A 1 291 ? 6.034 10.966 -8.972 1.00 94.75 291 GLU A O 1
ATOM 2355 N N . ARG A 1 292 ? 7.651 11.910 -7.750 1.00 94.31 292 ARG A N 1
ATOM 2356 C CA . ARG A 1 292 ? 6.982 11.667 -6.461 1.00 94.31 292 ARG A CA 1
ATOM 2357 C C . ARG A 1 292 ? 5.692 12.464 -6.331 1.00 94.31 292 ARG A C 1
ATOM 2359 O O . ARG A 1 292 ? 4.693 11.920 -5.869 1.00 94.31 292 ARG A O 1
ATOM 2366 N N . GLN A 1 293 ? 5.714 13.730 -6.733 1.00 95.06 293 GLN A N 1
ATOM 2367 C CA . GLN A 1 293 ? 4.549 14.601 -6.677 1.00 95.06 293 GLN A CA 1
ATOM 2368 C C . GLN A 1 293 ? 3.421 14.075 -7.573 1.00 95.06 293 GLN A C 1
ATOM 2370 O O . GLN A 1 293 ? 2.279 13.988 -7.128 1.00 95.06 293 GLN A O 1
ATOM 2375 N N . GLU A 1 294 ? 3.744 13.665 -8.800 1.00 93.50 294 GLU A N 1
ATOM 2376 C CA . GLU A 1 294 ? 2.783 13.057 -9.724 1.00 93.50 294 GLU A CA 1
ATOM 2377 C C . GLU A 1 294 ? 2.154 11.788 -9.133 1.00 93.50 294 GLU A C 1
ATOM 2379 O O . GLU A 1 294 ? 0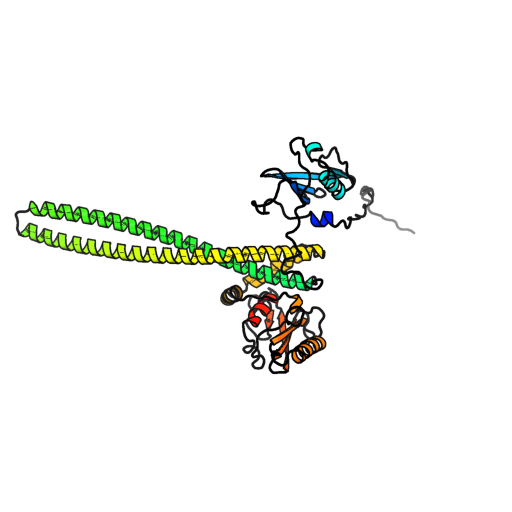.932 11.656 -9.100 1.00 93.50 294 GLU A O 1
ATOM 2384 N N . VAL A 1 295 ? 2.970 10.889 -8.578 1.00 95.75 295 VAL A N 1
ATOM 2385 C CA . VAL A 1 295 ? 2.465 9.657 -7.956 1.00 95.75 295 VAL A CA 1
ATOM 2386 C C . VAL A 1 295 ? 1.618 9.937 -6.718 1.00 95.75 295 VAL A C 1
ATOM 2388 O O . VAL A 1 295 ? 0.641 9.222 -6.499 1.00 95.75 295 VAL A O 1
ATOM 2391 N N . SER A 1 296 ? 1.947 10.953 -5.916 1.00 95.31 296 SER A N 1
ATOM 2392 C CA . SER A 1 296 ? 1.099 11.357 -4.787 1.00 95.31 296 SER A CA 1
ATOM 2393 C C . SER A 1 296 ? -0.308 11.716 -5.267 1.00 95.31 296 SER A C 1
ATOM 2395 O O . SER A 1 296 ? -1.268 11.137 -4.772 1.00 95.31 296 SER A O 1
ATOM 2397 N N . PHE A 1 297 ? -0.430 12.553 -6.303 1.00 94.44 297 PHE A N 1
ATOM 2398 C CA . PHE A 1 297 ? -1.734 12.905 -6.874 1.00 94.44 297 PHE A CA 1
ATOM 2399 C C . PHE A 1 297 ? -2.491 11.690 -7.424 1.00 94.44 297 PHE A C 1
ATOM 2401 O O . PHE A 1 297 ? -3.685 11.545 -7.172 1.00 94.44 297 PHE A O 1
ATOM 2408 N N . LEU A 1 298 ? -1.805 10.790 -8.137 1.00 94.56 298 LEU A N 1
ATOM 2409 C CA . LEU A 1 298 ? -2.420 9.560 -8.650 1.00 94.56 298 LEU A CA 1
ATOM 2410 C C . LEU A 1 298 ? -2.898 8.637 -7.519 1.00 94.56 298 LEU A C 1
ATOM 2412 O O . LEU A 1 298 ? -3.937 7.998 -7.638 1.00 94.56 298 LEU A O 1
ATOM 2416 N N . THR A 1 299 ? -2.154 8.577 -6.413 1.00 94.56 299 THR A N 1
ATOM 2417 C CA . THR A 1 299 ? -2.519 7.776 -5.234 1.00 94.56 299 THR A CA 1
ATOM 2418 C C . THR A 1 299 ? -3.668 8.423 -4.451 1.00 94.56 299 THR A C 1
ATOM 2420 O O . THR A 1 299 ? -4.430 7.726 -3.784 1.00 94.56 299 THR A O 1
ATOM 2423 N N . ASP A 1 300 ? -3.821 9.746 -4.500 1.00 91.88 300 ASP A N 1
ATOM 2424 C CA . ASP A 1 300 ? -4.938 10.471 -3.874 1.00 91.88 300 ASP A CA 1
ATOM 2425 C C . ASP A 1 300 ? -6.257 10.290 -4.632 1.00 91.88 300 ASP A C 1
ATOM 2427 O O . ASP A 1 300 ? -7.310 10.211 -4.006 1.00 91.88 300 ASP A O 1
ATOM 2431 N N . ALA A 1 301 ? -6.202 10.149 -5.957 1.00 90.69 301 ALA A N 1
ATOM 2432 C CA . ALA A 1 301 ? -7.362 9.810 -6.784 1.00 90.69 301 ALA A CA 1
ATOM 2433 C C . ALA A 1 301 ? -7.734 8.310 -6.746 1.00 90.69 301 ALA A C 1
ATOM 2435 O O . ALA A 1 301 ? -8.746 7.898 -7.315 1.00 90.69 301 ALA A O 1
ATOM 2436 N N . GLU A 1 302 ? -6.919 7.475 -6.098 1.00 91.44 302 GLU A N 1
ATOM 2437 C CA . GLU A 1 302 ? -7.134 6.033 -6.021 1.00 91.44 302 GLU A CA 1
ATOM 2438 C C . GLU A 1 302 ? -8.365 5.672 -5.165 1.00 91.44 302 GLU A C 1
ATOM 2440 O O . GLU A 1 302 ? -8.484 6.140 -4.031 1.00 91.44 302 GLU A O 1
ATOM 2445 N N . PRO A 1 303 ? -9.248 4.770 -5.637 1.00 92.06 303 PRO A N 1
ATOM 2446 C CA . PRO A 1 303 ? -10.359 4.278 -4.831 1.00 92.06 303 PRO A CA 1
ATOM 2447 C C . PRO A 1 303 ? -9.900 3.471 -3.607 1.00 92.06 303 PRO A C 1
ATOM 2449 O O . PRO A 1 303 ? -9.093 2.548 -3.716 1.00 92.06 303 PRO A O 1
ATOM 2452 N N . GLU A 1 304 ? -10.528 3.721 -2.459 1.00 92.44 304 GLU A N 1
ATOM 2453 C CA . GLU A 1 304 ? -10.256 3.027 -1.190 1.00 92.44 304 GLU A CA 1
ATOM 2454 C C . GLU A 1 304 ? -10.279 1.479 -1.283 1.00 92.44 304 GLU A C 1
ATOM 2456 O O . GLU A 1 304 ? -9.377 0.835 -0.733 1.00 92.44 304 GLU A O 1
ATOM 2461 N N . PRO A 1 305 ? -11.219 0.825 -2.008 1.00 94.75 305 PRO A N 1
ATOM 2462 C CA . PRO A 1 305 ? -11.187 -0.631 -2.169 1.00 94.75 305 PRO A CA 1
ATOM 2463 C C . PRO A 1 305 ? -9.917 -1.136 -2.865 1.00 94.75 305 PRO A C 1
ATOM 2465 O O . PRO A 1 305 ? -9.388 -2.185 -2.497 1.00 94.75 305 PRO A O 1
ATOM 2468 N N . LEU A 1 306 ? -9.400 -0.384 -3.844 1.00 94.88 306 LEU A N 1
ATOM 2469 C CA . LEU A 1 306 ? -8.157 -0.730 -4.529 1.00 94.88 306 LEU A CA 1
ATOM 2470 C C . LEU A 1 306 ? -6.959 -0.588 -3.582 1.00 94.88 306 LEU A C 1
ATOM 2472 O O . LEU A 1 306 ? -6.130 -1.499 -3.526 1.00 94.88 306 LEU A O 1
ATOM 2476 N N . SER A 1 307 ? -6.918 0.472 -2.768 1.00 95.31 307 SER A N 1
ATOM 2477 C CA . SER A 1 307 ? -5.858 0.672 -1.769 1.00 95.31 307 SER A CA 1
ATOM 2478 C C . SER A 1 307 ? -5.786 -0.480 -0.778 1.00 95.31 307 SER A C 1
ATOM 2480 O O . SER A 1 307 ? -4.699 -0.999 -0.514 1.00 95.31 307 SER A O 1
ATOM 2482 N N . ARG A 1 308 ? -6.940 -0.954 -0.293 1.00 94.44 308 ARG A N 1
ATOM 2483 C CA . ARG A 1 308 ? -7.007 -2.120 0.599 1.00 94.44 308 ARG A CA 1
ATOM 2484 C C . ARG A 1 308 ? -6.488 -3.383 -0.077 1.00 94.44 308 ARG A C 1
ATOM 2486 O O . ARG A 1 308 ? -5.727 -4.122 0.540 1.00 94.44 308 ARG A O 1
ATOM 2493 N N . ILE A 1 309 ? -6.832 -3.627 -1.340 1.00 95.88 309 ILE A N 1
ATOM 2494 C CA . ILE A 1 309 ? -6.330 -4.795 -2.081 1.00 95.88 309 ILE A CA 1
ATOM 2495 C C . ILE A 1 309 ? -4.807 -4.708 -2.276 1.00 95.88 309 ILE A C 1
ATOM 2497 O O . ILE A 1 309 ? -4.080 -5.651 -1.956 1.00 95.88 309 ILE A O 1
ATOM 2501 N N . LEU A 1 310 ? -4.300 -3.565 -2.747 1.00 95.94 310 LEU A N 1
ATOM 2502 C CA . LEU A 1 310 ? -2.873 -3.366 -3.026 1.00 95.94 310 LEU A CA 1
ATOM 2503 C C . LEU A 1 310 ? -1.996 -3.428 -1.769 1.00 95.94 310 LEU A C 1
ATOM 2505 O O . LEU A 1 310 ? -0.823 -3.781 -1.881 1.00 95.94 310 LEU A O 1
ATOM 2509 N N . MET A 1 311 ? -2.552 -3.136 -0.591 1.00 92.69 311 MET A N 1
ATOM 2510 C CA . MET A 1 311 ? -1.890 -3.315 0.707 1.00 92.69 311 MET A CA 1
ATOM 2511 C C . MET A 1 311 ? -1.632 -4.785 1.073 1.00 92.69 311 MET A C 1
ATOM 2513 O O . MET A 1 311 ? -0.693 -5.080 1.817 1.00 92.69 311 MET A O 1
ATOM 2517 N N . HIS A 1 312 ? -2.448 -5.709 0.559 1.00 91.50 312 HIS A N 1
ATOM 2518 C CA . HIS A 1 312 ? -2.318 -7.148 0.811 1.00 91.50 312 HIS A CA 1
ATOM 2519 C C . HIS A 1 312 ? -1.533 -7.870 -0.287 1.00 91.50 312 HIS A C 1
ATOM 2521 O O . HIS A 1 312 ? -0.931 -8.920 -0.044 1.00 91.50 312 HIS A O 1
ATOM 2527 N N . PHE A 1 313 ? -1.527 -7.330 -1.504 1.00 93.69 313 PHE A N 1
ATOM 2528 C CA . PHE A 1 313 ? -0.824 -7.934 -2.628 1.00 93.69 313 PHE A CA 1
ATOM 2529 C C . PHE A 1 313 ? 0.668 -7.618 -2.601 1.00 93.69 313 PHE A C 1
ATOM 2531 O O . PHE A 1 313 ? 1.093 -6.484 -2.398 1.00 93.69 313 PHE A O 1
ATOM 2538 N N . HIS A 1 314 ? 1.486 -8.637 -2.854 1.00 86.75 314 HIS A N 1
ATOM 2539 C CA . HIS A 1 314 ? 2.939 -8.520 -2.791 1.00 86.75 314 HIS A CA 1
ATOM 2540 C C . HIS A 1 314 ? 3.544 -8.755 -4.170 1.00 86.75 314 HIS A C 1
ATOM 2542 O O . HIS A 1 314 ? 3.497 -9.865 -4.695 1.00 86.75 314 HIS A O 1
ATOM 2548 N N . LEU A 1 315 ? 4.170 -7.731 -4.748 1.00 82.50 315 LEU A N 1
ATOM 2549 C CA . LEU A 1 315 ? 4.950 -7.905 -5.969 1.00 82.50 315 LEU A CA 1
ATOM 2550 C C . LEU A 1 315 ? 6.404 -8.207 -5.611 1.00 82.50 315 LEU A C 1
ATOM 2552 O O . LEU A 1 315 ? 7.057 -7.414 -4.939 1.00 82.50 315 LEU A O 1
ATOM 2556 N N . ARG A 1 316 ? 6.905 -9.358 -6.065 1.00 80.62 316 ARG A N 1
ATOM 2557 C CA . ARG A 1 316 ? 8.290 -9.792 -5.820 1.00 80.62 316 ARG A CA 1
ATOM 2558 C C . ARG A 1 316 ? 9.257 -9.375 -6.928 1.00 80.62 316 ARG A C 1
ATOM 2560 O O . ARG A 1 316 ? 10.466 -9.456 -6.737 1.00 80.62 316 ARG A O 1
ATOM 2567 N N . TRP A 1 317 ? 8.735 -8.957 -8.078 1.00 86.19 317 TRP A N 1
ATOM 2568 C CA . TRP A 1 317 ? 9.532 -8.612 -9.250 1.00 86.19 317 TRP A CA 1
ATOM 2569 C C . TRP A 1 317 ? 9.820 -7.119 -9.309 1.00 86.19 317 TRP A C 1
ATOM 2571 O O . TRP A 1 317 ? 8.940 -6.297 -9.066 1.00 86.19 317 TRP A O 1
ATOM 2581 N N . GLN A 1 318 ? 11.054 -6.798 -9.676 1.00 86.62 318 GLN A N 1
ATOM 2582 C CA . GLN A 1 318 ? 11.482 -5.442 -9.985 1.00 86.62 318 GLN A CA 1
ATOM 2583 C C . GLN A 1 318 ? 11.162 -5.102 -11.459 1.00 86.62 318 GLN A C 1
ATOM 2585 O O . GLN A 1 318 ? 11.019 -6.023 -12.272 1.00 86.62 318 GLN A O 1
ATOM 2590 N N . PRO A 1 319 ? 11.026 -3.812 -11.824 1.00 92.44 319 PRO A N 1
ATOM 2591 C CA . PRO A 1 319 ? 10.663 -3.382 -13.171 1.00 92.44 319 PRO A CA 1
ATOM 2592 C C . PRO A 1 319 ? 11.547 -3.924 -14.285 1.00 92.44 319 PRO A C 1
ATOM 2594 O O . PRO A 1 319 ? 11.023 -4.301 -15.321 1.00 92.44 319 PRO A O 1
ATOM 2597 N N . ASP A 1 320 ? 12.856 -4.037 -14.084 1.00 87.94 320 ASP A N 1
ATOM 2598 C CA . ASP A 1 320 ? 13.806 -4.620 -15.044 1.00 87.94 320 ASP A CA 1
ATOM 2599 C C . ASP A 1 320 ? 13.440 -6.049 -15.476 1.00 87.94 320 ASP A C 1
ATOM 2601 O O . ASP A 1 320 ? 13.785 -6.472 -16.578 1.00 87.94 320 ASP A O 1
ATOM 2605 N N . ARG A 1 321 ? 12.673 -6.775 -14.655 1.00 89.56 321 ARG A N 1
ATOM 2606 C CA . ARG A 1 321 ? 12.242 -8.143 -14.957 1.00 89.56 321 ARG A CA 1
ATOM 2607 C C . ARG A 1 321 ? 11.092 -8.196 -15.949 1.00 89.56 321 ARG A C 1
ATOM 2609 O O . ARG A 1 321 ? 11.007 -9.135 -16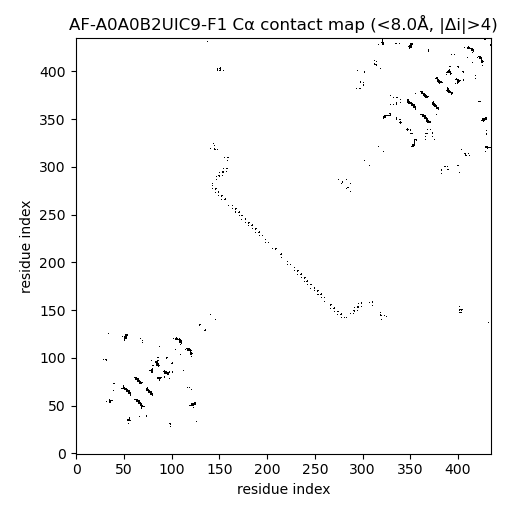.736 1.00 89.56 321 ARG A O 1
ATOM 2616 N N . PHE A 1 322 ? 10.199 -7.211 -15.918 1.00 92.88 322 PHE A N 1
ATOM 2617 C CA . PHE A 1 322 ? 8.985 -7.220 -16.736 1.00 92.88 322 PHE A CA 1
ATOM 2618 C C . PHE A 1 322 ? 8.900 -6.087 -17.753 1.00 92.88 322 PHE A C 1
ATOM 2620 O O . PHE A 1 322 ? 8.117 -6.200 -18.687 1.00 92.88 322 PHE A O 1
ATOM 2627 N N . LEU A 1 323 ? 9.658 -5.005 -17.595 1.00 93.94 323 LEU A N 1
ATOM 2628 C CA . LEU A 1 323 ? 9.605 -3.817 -18.438 1.00 93.94 323 LEU A CA 1
ATOM 2629 C C . LEU A 1 323 ? 10.818 -3.773 -19.365 1.00 93.94 323 LEU A C 1
ATOM 2631 O O . LEU A 1 323 ? 11.960 -3.728 -18.915 1.00 93.94 323 LEU A O 1
ATOM 2635 N N . SER A 1 324 ? 10.572 -3.702 -20.668 1.00 91.81 324 SER A N 1
ATOM 2636 C CA . SER A 1 324 ? 11.602 -3.447 -21.670 1.00 91.81 324 SER A CA 1
ATOM 2637 C C . SER A 1 324 ? 11.381 -2.095 -22.328 1.00 91.81 324 SER A C 1
ATOM 2639 O O . SER A 1 324 ? 10.377 -1.896 -23.009 1.00 91.81 324 SER A O 1
ATOM 2641 N N . VAL A 1 325 ?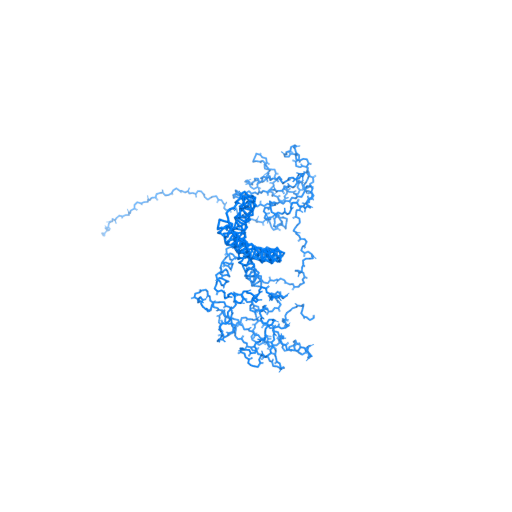 12.324 -1.177 -22.125 1.00 87.25 325 VAL A N 1
ATOM 2642 C CA . VAL A 1 325 ? 12.221 0.216 -22.584 1.00 87.25 325 VAL A CA 1
ATOM 2643 C C . VAL A 1 325 ? 12.362 0.365 -24.101 1.00 87.25 325 VAL A C 1
ATOM 2645 O O . VAL A 1 325 ? 11.712 1.228 -24.674 1.00 87.25 325 VAL A O 1
ATOM 2648 N N . ASP A 1 326 ? 13.090 -0.542 -24.760 1.00 85.56 326 ASP A N 1
ATOM 2649 C CA . ASP A 1 326 ? 13.414 -0.452 -26.195 1.00 85.56 326 ASP A CA 1
ATOM 2650 C C . ASP A 1 326 ? 12.867 -1.640 -27.015 1.00 85.56 326 ASP A C 1
ATOM 2652 O O . ASP A 1 326 ? 13.390 -2.002 -28.071 1.00 85.56 326 ASP A O 1
ATOM 2656 N N . CYS A 1 327 ? 11.816 -2.307 -26.530 1.00 88.12 327 CYS A N 1
ATOM 2657 C CA . CYS A 1 327 ? 11.281 -3.512 -27.168 1.00 88.12 327 CYS A CA 1
ATOM 2658 C C . CYS A 1 327 ? 10.117 -3.218 -28.121 1.00 88.12 327 CYS A C 1
ATOM 2660 O O . CYS A 1 327 ? 9.098 -2.644 -27.732 1.00 88.12 327 CYS A O 1
ATOM 2662 N N . SER A 1 328 ? 10.231 -3.688 -29.367 1.00 93.56 328 SER A N 1
ATOM 2663 C CA . SER A 1 328 ? 9.132 -3.666 -30.336 1.00 93.56 328 SER A CA 1
ATOM 2664 C C . SER A 1 328 ? 8.093 -4.757 -30.060 1.00 93.56 328 SER A C 1
ATOM 2666 O O . SER A 1 328 ? 8.328 -5.708 -29.310 1.00 93.56 328 SER A O 1
ATOM 2668 N N . LYS A 1 329 ? 6.935 -4.660 -30.722 1.00 94.25 329 LYS A N 1
ATOM 2669 C CA . LYS A 1 329 ? 5.911 -5.713 -30.698 1.00 94.25 329 LYS A CA 1
ATOM 2670 C C . LYS A 1 329 ? 6.465 -7.060 -31.153 1.00 94.25 329 LYS A C 1
ATOM 2672 O O . LYS A 1 329 ? 6.240 -8.071 -30.492 1.00 94.25 329 LYS A O 1
ATOM 2677 N N . GLU A 1 330 ? 7.213 -7.074 -32.247 1.00 94.88 330 GLU A N 1
ATOM 2678 C CA . GLU A 1 330 ? 7.785 -8.278 -32.847 1.00 94.88 330 GLU A CA 1
ATOM 2679 C C . GLU A 1 330 ? 8.820 -8.913 -31.919 1.00 94.88 330 GLU A C 1
ATOM 2681 O O . GLU A 1 330 ? 8.793 -10.126 -31.710 1.00 94.88 330 GLU A O 1
ATOM 2686 N N . ASN A 1 331 ? 9.693 -8.103 -31.316 1.00 92.62 331 ASN A N 1
ATOM 2687 C CA . ASN A 1 331 ? 10.697 -8.592 -30.377 1.00 92.62 331 ASN A CA 1
ATOM 2688 C C . ASN A 1 331 ? 10.050 -9.128 -29.095 1.00 92.62 331 ASN A C 1
ATOM 2690 O O . ASN A 1 331 ? 10.415 -10.212 -28.649 1.00 92.62 331 ASN A O 1
ATOM 2694 N N . GLY A 1 332 ? 9.036 -8.444 -28.555 1.00 93.12 332 GLY A N 1
ATOM 2695 C CA . GLY A 1 332 ? 8.293 -8.918 -27.386 1.00 93.12 332 GLY A CA 1
ATOM 2696 C C . GLY A 1 332 ? 7.635 -10.276 -27.632 1.00 93.12 332 GLY A C 1
ATOM 2697 O O . GLY A 1 332 ? 7.752 -11.180 -26.808 1.00 93.12 332 GLY A O 1
ATOM 2698 N N . MET A 1 333 ? 7.011 -10.461 -28.801 1.00 96.25 333 MET A N 1
ATOM 2699 C CA . MET A 1 333 ? 6.419 -11.748 -29.181 1.00 96.25 333 MET A CA 1
ATOM 2700 C C . MET A 1 333 ? 7.472 -12.848 -29.341 1.00 96.25 333 MET A C 1
ATOM 2702 O O . MET A 1 333 ? 7.228 -13.972 -28.912 1.00 96.25 333 MET A O 1
ATOM 2706 N N . LYS A 1 334 ? 8.640 -12.543 -29.925 1.00 93.75 334 LYS A N 1
ATOM 2707 C CA . LYS A 1 334 ? 9.753 -13.501 -30.038 1.00 93.75 334 LYS A CA 1
ATOM 2708 C C . LYS A 1 334 ? 10.270 -13.936 -28.668 1.00 93.75 334 LYS A C 1
ATOM 2710 O O . LYS A 1 334 ? 10.473 -15.127 -28.466 1.00 93.75 334 LYS A O 1
ATOM 2715 N N . ILE A 1 335 ? 10.438 -12.996 -27.734 1.00 91.88 335 ILE A N 1
ATOM 2716 C CA . ILE A 1 335 ? 10.889 -13.282 -26.364 1.00 91.88 335 ILE A CA 1
ATOM 2717 C C . ILE A 1 335 ? 9.892 -14.207 -25.661 1.00 91.88 335 ILE A C 1
ATOM 2719 O O . ILE A 1 335 ? 10.280 -15.258 -25.161 1.00 91.88 335 ILE A O 1
ATOM 2723 N N . VAL A 1 336 ? 8.602 -13.852 -25.668 1.00 92.88 336 VAL A N 1
ATOM 2724 C CA . VAL A 1 336 ? 7.563 -14.676 -25.032 1.00 92.88 336 VAL A CA 1
ATOM 2725 C C . VAL A 1 336 ? 7.484 -16.053 -25.691 1.00 92.88 336 VAL A C 1
ATOM 2727 O O . VAL A 1 336 ? 7.428 -17.047 -24.979 1.00 92.88 336 VAL A O 1
ATOM 2730 N N . ARG A 1 337 ? 7.557 -16.138 -27.027 1.00 94.44 337 ARG A N 1
ATOM 2731 C CA . ARG A 1 337 ? 7.555 -17.421 -27.747 1.00 94.44 337 ARG A CA 1
ATOM 2732 C C . ARG A 1 337 ? 8.721 -18.311 -27.326 1.00 94.44 337 ARG A C 1
ATOM 2734 O O . ARG A 1 337 ? 8.488 -19.450 -26.951 1.00 94.44 337 ARG A O 1
ATOM 2741 N N . ALA A 1 338 ? 9.941 -17.779 -27.328 1.00 89.94 338 ALA A N 1
ATOM 2742 C CA . ALA A 1 338 ? 11.123 -18.535 -26.928 1.00 89.94 338 ALA A CA 1
ATOM 2743 C C . ALA A 1 338 ? 11.005 -19.058 -25.486 1.00 89.94 338 ALA A C 1
ATOM 2745 O O . ALA A 1 338 ? 11.372 -20.193 -25.203 1.00 89.94 338 ALA A O 1
ATOM 2746 N N . LEU A 1 339 ? 10.443 -18.258 -24.574 1.00 89.88 339 LEU A N 1
ATOM 2747 C CA . LEU A 1 339 ? 10.206 -18.683 -23.194 1.00 89.88 339 LEU A CA 1
ATOM 2748 C C . LEU A 1 339 ? 9.098 -19.738 -23.073 1.00 89.88 339 LEU A C 1
ATOM 2750 O O . LEU A 1 339 ? 9.232 -20.635 -22.244 1.00 89.88 339 LEU A O 1
ATOM 2754 N N . MET A 1 340 ? 8.038 -19.659 -23.886 1.00 91.31 340 MET A N 1
ATOM 2755 C CA . MET A 1 340 ? 7.012 -20.706 -23.965 1.00 91.31 340 MET A CA 1
ATOM 2756 C C . MET A 1 340 ? 7.617 -22.028 -24.452 1.00 91.31 340 MET A C 1
ATOM 2758 O O . MET A 1 340 ? 7.359 -23.066 -23.849 1.00 91.31 340 MET A O 1
ATOM 2762 N N . ASP A 1 341 ? 8.462 -21.984 -25.486 1.00 88.06 341 ASP A N 1
ATOM 2763 C CA . ASP A 1 341 ? 9.118 -23.169 -26.055 1.00 88.06 341 ASP A CA 1
ATOM 2764 C C . ASP A 1 341 ? 10.084 -23.822 -25.045 1.00 88.06 341 ASP A C 1
ATOM 2766 O O . ASP A 1 341 ? 10.180 -25.047 -24.972 1.00 88.06 341 ASP A O 1
ATOM 2770 N N . CYS A 1 342 ? 10.754 -23.017 -24.211 1.00 86.62 342 CYS A N 1
ATOM 2771 C CA . CYS A 1 342 ? 11.593 -23.504 -23.112 1.00 86.62 342 CYS A CA 1
ATOM 2772 C C . CYS A 1 342 ? 10.796 -24.025 -21.899 1.00 86.62 342 CYS A C 1
ATOM 2774 O O . CYS A 1 342 ? 11.362 -24.736 -21.072 1.00 86.62 342 CYS A O 1
ATOM 2776 N N . ASN A 1 343 ? 9.509 -23.678 -21.768 1.00 83.81 343 ASN A N 1
ATOM 2777 C CA . ASN A 1 343 ? 8.661 -24.025 -20.618 1.00 83.81 343 ASN A CA 1
ATOM 2778 C C . ASN A 1 343 ? 7.294 -24.585 -21.057 1.00 83.81 343 ASN A C 1
ATOM 2780 O O . ASN A 1 343 ? 6.256 -24.044 -20.667 1.00 83.81 343 ASN A O 1
ATOM 2784 N N . PRO A 1 344 ? 7.252 -25.692 -21.821 1.00 83.25 344 PRO A N 1
ATOM 2785 C CA . PRO A 1 344 ? 6.017 -26.178 -22.446 1.00 83.25 344 PRO A CA 1
ATOM 2786 C C . PRO A 1 344 ? 4.930 -26.581 -21.437 1.00 83.25 344 PRO A C 1
ATOM 2788 O O . PRO A 1 344 ? 3.748 -26.536 -21.754 1.00 83.25 344 PRO A O 1
ATOM 2791 N N . ASN A 1 345 ? 5.315 -26.942 -20.209 1.00 84.50 345 ASN A N 1
ATOM 2792 C CA . ASN A 1 345 ? 4.383 -27.335 -19.145 1.00 84.50 345 ASN A CA 1
ATOM 2793 C C . ASN A 1 345 ? 3.951 -26.162 -18.243 1.00 84.50 345 ASN A C 1
ATOM 2795 O O . ASN A 1 345 ? 3.167 -26.359 -17.318 1.00 84.50 345 ASN A O 1
ATOM 2799 N N . ASN A 1 346 ? 4.491 -24.959 -18.459 1.00 87.25 346 ASN A N 1
ATOM 2800 C CA . ASN A 1 346 ? 4.191 -23.759 -17.673 1.00 87.25 346 ASN A CA 1
ATOM 2801 C C . ASN A 1 346 ? 4.308 -22.506 -18.552 1.00 87.25 346 ASN A C 1
ATOM 2803 O O . ASN A 1 346 ? 5.052 -21.571 -18.257 1.00 87.25 346 ASN A O 1
ATOM 2807 N N . SER A 1 347 ? 3.610 -22.541 -19.685 1.00 90.50 347 SER A N 1
ATOM 2808 C CA . SER A 1 347 ? 3.711 -21.528 -20.730 1.00 90.50 347 SER A CA 1
ATOM 2809 C C . SER A 1 347 ? 2.731 -20.373 -20.567 1.00 90.50 347 SER A C 1
ATOM 2811 O O . SER A 1 347 ? 2.864 -19.396 -21.288 1.00 90.50 347 SER A O 1
ATOM 2813 N N . ASP A 1 348 ? 1.746 -20.466 -19.671 1.00 94.38 348 ASP A N 1
ATOM 2814 C CA . ASP A 1 348 ? 0.742 -19.414 -19.493 1.00 94.38 348 ASP A CA 1
ATOM 2815 C C . ASP A 1 348 ? 1.224 -18.327 -18.541 1.00 94.38 348 ASP A C 1
ATOM 2817 O O . ASP A 1 348 ? 1.795 -18.599 -17.485 1.00 94.38 348 ASP A O 1
ATOM 2821 N N . GLY A 1 349 ? 0.897 -17.076 -18.854 1.00 94.56 349 GLY A N 1
ATOM 2822 C CA . GLY A 1 349 ? 1.229 -15.936 -18.010 1.00 94.56 349 GLY A CA 1
ATOM 2823 C C . GLY A 1 349 ? 2.701 -15.524 -18.071 1.00 94.56 349 GLY A C 1
ATOM 2824 O O . GLY A 1 349 ? 3.134 -14.761 -17.205 1.00 94.56 349 GLY A O 1
ATOM 2825 N N . ILE A 1 350 ? 3.465 -15.993 -19.068 1.00 95.44 350 ILE A N 1
ATOM 2826 C CA . ILE A 1 350 ? 4.779 -15.436 -19.421 1.00 95.44 350 ILE A CA 1
ATOM 2827 C C . ILE A 1 350 ? 4.560 -14.101 -20.122 1.00 95.44 350 ILE A C 1
ATOM 2829 O O . ILE A 1 350 ? 3.819 -14.049 -21.110 1.00 95.44 350 ILE A O 1
ATOM 2833 N N . PHE A 1 351 ? 5.191 -13.033 -19.630 1.00 97.12 351 PHE A N 1
ATOM 2834 C CA . PHE A 1 351 ? 4.868 -11.683 -20.076 1.00 97.12 351 PHE A CA 1
ATOM 2835 C C . PHE A 1 351 ? 6.042 -10.703 -20.120 1.00 97.12 351 PHE A C 1
ATOM 2837 O O . PHE A 1 351 ? 7.012 -10.804 -19.372 1.00 97.12 351 PHE A O 1
ATOM 2844 N N . VAL A 1 352 ? 5.887 -9.690 -20.971 1.00 96.38 352 VAL A N 1
ATOM 2845 C CA . VAL A 1 352 ? 6.728 -8.493 -21.034 1.00 96.38 352 VAL A CA 1
ATOM 2846 C C . VAL A 1 352 ? 5.867 -7.261 -21.299 1.00 96.38 352 VAL A C 1
ATOM 2848 O O . VAL A 1 352 ? 4.949 -7.289 -22.118 1.00 96.38 352 VAL A O 1
ATOM 2851 N N . ILE A 1 353 ? 6.174 -6.164 -20.619 1.00 97.56 353 ILE A N 1
ATOM 2852 C CA . ILE A 1 353 ? 5.619 -4.835 -20.853 1.00 97.56 353 ILE A CA 1
ATOM 2853 C C . ILE A 1 353 ? 6.649 -4.011 -21.619 1.00 97.56 353 ILE A C 1
ATOM 2855 O O . ILE A 1 353 ? 7.848 -4.075 -21.355 1.00 97.56 353 ILE A O 1
ATOM 2859 N N . ARG A 1 354 ? 6.175 -3.239 -22.588 1.00 95.50 354 ARG A N 1
ATOM 2860 C CA . ARG A 1 354 ? 6.994 -2.423 -23.490 1.00 95.50 354 ARG A CA 1
ATOM 2861 C C . ARG A 1 354 ? 6.242 -1.154 -23.891 1.00 95.50 354 ARG A C 1
ATOM 2863 O O . ARG A 1 354 ? 5.017 -1.135 -23.744 1.00 95.50 354 ARG A O 1
ATOM 2870 N N . PRO A 1 355 ? 6.905 -0.121 -24.429 1.00 94.81 355 PRO A N 1
ATOM 2871 C CA . PRO A 1 355 ? 6.208 0.992 -25.057 1.00 94.81 355 PRO A CA 1
ATOM 2872 C C . PRO A 1 355 ? 5.258 0.525 -26.167 1.00 94.81 355 PRO A C 1
ATOM 2874 O O . PRO A 1 355 ? 5.508 -0.455 -26.885 1.00 94.81 355 PRO A O 1
ATOM 2877 N N . SER A 1 356 ? 4.138 1.225 -26.306 1.00 93.81 356 SER A N 1
ATOM 2878 C CA . SER A 1 356 ? 3.170 0.961 -27.362 1.00 93.81 356 SER A CA 1
ATOM 2879 C C . SER A 1 356 ? 3.688 1.480 -28.702 1.00 93.81 356 SER A C 1
ATOM 2881 O O . SER A 1 356 ? 3.974 2.661 -28.868 1.00 93.81 356 SER A O 1
ATOM 2883 N N . SER A 1 357 ? 3.770 0.589 -29.692 1.00 89.94 357 SER A N 1
ATOM 2884 C CA . SER A 1 357 ? 4.160 0.945 -31.064 1.00 89.94 357 SER A CA 1
ATOM 2885 C C . SER A 1 357 ? 3.063 1.714 -31.808 1.00 89.94 357 SER A C 1
ATOM 2887 O O . SER A 1 357 ? 3.340 2.332 -32.828 1.00 89.94 357 SER A O 1
ATOM 2889 N N . SER A 1 358 ? 1.817 1.647 -31.328 1.00 88.75 358 SER A N 1
ATOM 2890 C CA . SER A 1 358 ? 0.653 2.261 -31.974 1.00 88.75 358 SER A CA 1
ATOM 2891 C C . SER A 1 358 ? 0.204 3.566 -31.321 1.00 88.75 358 SER A C 1
ATOM 2893 O O . SER A 1 358 ? -0.486 4.344 -31.970 1.00 88.75 358 SER A O 1
ATOM 2895 N N . GLN A 1 359 ? 0.540 3.802 -30.048 1.00 90.75 359 GLN A N 1
ATOM 2896 C CA . GLN A 1 359 ? 0.117 4.998 -29.314 1.00 90.75 359 GLN A CA 1
ATOM 2897 C C . GLN A 1 359 ? 1.254 5.517 -28.426 1.00 90.75 359 GLN A C 1
ATOM 2899 O O . GLN A 1 359 ? 1.635 4.871 -27.451 1.00 90.75 359 GLN A O 1
ATOM 2904 N N . ALA A 1 360 ? 1.795 6.688 -28.762 1.00 90.19 360 ALA A N 1
ATOM 2905 C CA . ALA A 1 360 ? 2.892 7.298 -28.015 1.00 90.19 360 ALA A CA 1
ATOM 2906 C C . ALA A 1 360 ? 2.474 7.631 -26.571 1.00 90.19 360 ALA A C 1
ATOM 2908 O O . ALA A 1 360 ? 1.374 8.120 -26.344 1.00 90.19 360 ALA A O 1
ATOM 2909 N N . GLY A 1 361 ? 3.355 7.370 -25.602 1.00 89.25 361 GLY A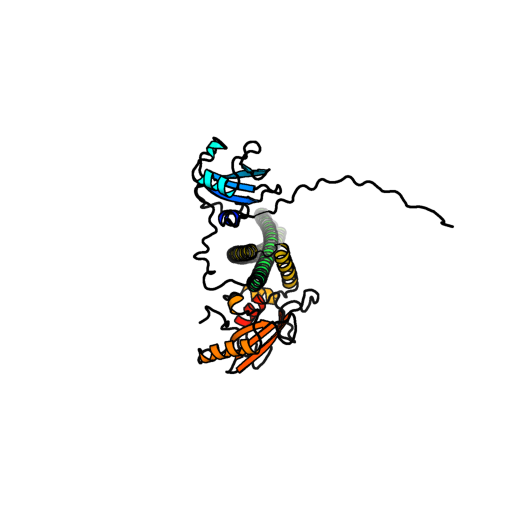 N 1
ATOM 2910 C CA . GLY A 1 361 ? 3.086 7.599 -24.174 1.00 89.25 361 GLY A CA 1
ATOM 2911 C C . GLY A 1 361 ? 2.303 6.482 -23.471 1.00 89.25 361 GLY A C 1
ATOM 2912 O O . GLY A 1 361 ? 2.164 6.518 -22.252 1.00 89.25 361 GLY A O 1
ATOM 2913 N N . HIS A 1 362 ? 1.842 5.469 -24.210 1.00 94.25 362 HIS A N 1
ATOM 2914 C CA . HIS A 1 362 ? 1.167 4.290 -23.668 1.00 94.25 362 HIS A CA 1
ATOM 2915 C C . HIS A 1 362 ? 2.094 3.069 -23.672 1.00 94.25 362 HIS A C 1
ATOM 2917 O O . HIS A 1 362 ? 3.128 3.043 -24.347 1.00 94.25 362 HIS A O 1
ATOM 2923 N N . TYR A 1 363 ? 1.696 2.015 -22.962 1.00 96.69 363 TYR A N 1
ATOM 2924 C CA . TYR A 1 363 ? 2.425 0.750 -22.908 1.00 96.69 363 TYR A CA 1
ATOM 2925 C C . TYR A 1 363 ? 1.627 -0.368 -23.582 1.00 96.69 363 TYR A C 1
ATOM 2927 O O . TYR A 1 363 ? 0.445 -0.235 -23.888 1.00 96.69 363 TYR A O 1
ATOM 2935 N N . ALA A 1 364 ? 2.278 -1.496 -23.830 1.00 96.75 364 ALA A N 1
ATOM 2936 C CA . ALA A 1 364 ? 1.643 -2.713 -24.294 1.00 96.75 364 ALA A CA 1
ATOM 2937 C C . ALA A 1 364 ? 2.167 -3.916 -23.505 1.00 96.75 364 ALA A C 1
ATOM 2939 O O . ALA A 1 364 ? 3.377 -4.122 -23.393 1.00 96.75 364 ALA A O 1
ATOM 2940 N N . LEU A 1 365 ? 1.244 -4.729 -22.999 1.00 97.50 365 LEU A N 1
ATOM 2941 C CA . LEU A 1 365 ? 1.505 -6.036 -22.415 1.00 97.50 365 LEU A CA 1
ATOM 2942 C C . LEU A 1 365 ? 1.553 -7.076 -23.530 1.00 97.50 365 LEU A C 1
ATOM 2944 O O . LEU A 1 365 ? 0.574 -7.256 -24.248 1.00 97.50 365 LEU A O 1
ATOM 2948 N N . THR A 1 366 ? 2.669 -7.779 -23.662 1.00 97.88 366 THR A N 1
ATOM 2949 C CA . THR A 1 366 ? 2.774 -8.986 -24.487 1.00 97.88 366 THR A CA 1
ATOM 2950 C C . THR A 1 366 ? 2.753 -10.187 -23.554 1.00 97.88 366 THR A C 1
ATOM 2952 O O . THR A 1 366 ? 3.621 -10.281 -22.691 1.00 97.88 366 THR A O 1
ATOM 2955 N N . ILE A 1 367 ? 1.765 -11.072 -23.686 1.00 97.69 367 ILE A N 1
ATOM 2956 C CA . ILE A 1 367 ? 1.525 -12.163 -22.733 1.00 97.69 367 ILE A CA 1
ATOM 2957 C C . ILE A 1 367 ? 1.090 -13.448 -23.429 1.00 97.69 367 ILE A C 1
ATOM 2959 O O . ILE A 1 367 ? 0.393 -13.416 -24.439 1.00 97.69 367 ILE A O 1
ATOM 2963 N N . SER A 1 368 ? 1.494 -14.578 -22.870 1.00 97.06 368 SER A N 1
ATOM 2964 C CA . SER A 1 368 ? 1.087 -15.920 -23.284 1.00 97.06 368 SER A CA 1
ATOM 2965 C C . SER A 1 368 ? -0.145 -16.418 -22.521 1.00 97.06 368 SER A C 1
ATOM 2967 O O . SER A 1 368 ? -0.248 -16.246 -21.305 1.00 97.06 368 SER A O 1
ATOM 2969 N N . ASN A 1 369 ? -1.080 -17.040 -23.233 1.00 96.44 369 ASN A N 1
ATOM 2970 C CA . ASN A 1 369 ? -2.185 -17.804 -22.653 1.00 96.44 369 ASN A CA 1
ATOM 2971 C C . ASN A 1 369 ? -2.684 -18.844 -23.665 1.00 96.44 369 ASN A C 1
ATOM 2973 O O . ASN A 1 369 ? -2.847 -18.501 -24.839 1.00 96.44 369 ASN A O 1
ATOM 2977 N N . ASP A 1 370 ? -2.939 -20.079 -23.239 1.00 93.00 370 ASP A N 1
ATOM 2978 C CA . ASP A 1 370 ? -3.498 -21.155 -24.074 1.00 93.00 370 ASP A CA 1
ATOM 2979 C C . ASP A 1 370 ? -2.740 -21.333 -25.406 1.00 93.00 370 ASP A C 1
ATOM 2981 O O . ASP A 1 370 ? -3.316 -21.308 -26.499 1.00 93.00 370 ASP A O 1
ATOM 2985 N N . ASN A 1 371 ? -1.407 -21.443 -25.334 1.00 90.50 371 ASN A N 1
ATOM 2986 C CA . ASN A 1 371 ? -0.497 -21.555 -26.489 1.00 90.50 371 ASN A CA 1
ATOM 2987 C C . ASN A 1 371 ? -0.566 -20.395 -27.506 1.00 90.50 371 ASN A C 1
ATOM 2989 O O . ASN A 1 371 ? -0.047 -20.497 -28.624 1.00 90.50 371 ASN A O 1
ATOM 2993 N N . ARG A 1 372 ? -1.168 -19.264 -27.133 1.00 94.88 372 ARG A N 1
ATOM 2994 C CA . ARG A 1 372 ? -1.254 -18.048 -27.950 1.00 94.88 372 ARG A CA 1
ATOM 2995 C C . ARG A 1 372 ? -0.550 -16.888 -27.265 1.00 94.88 372 ARG A C 1
ATOM 2997 O O . ARG A 1 372 ? -0.424 -16.853 -26.047 1.00 94.88 372 ARG A O 1
ATOM 3004 N N . ILE A 1 373 ? -0.103 -15.925 -28.068 1.00 97.00 373 ILE A N 1
ATOM 3005 C CA . ILE A 1 373 ? 0.513 -14.686 -27.584 1.00 97.00 373 ILE A CA 1
ATOM 3006 C C . ILE A 1 373 ? -0.422 -13.527 -27.903 1.00 97.00 373 ILE A C 1
ATOM 3008 O O . ILE A 1 373 ? -0.767 -13.292 -29.062 1.00 97.00 373 ILE A O 1
ATOM 3012 N N . TYR A 1 374 ? -0.790 -12.784 -26.872 1.00 96.31 374 TYR A N 1
ATOM 3013 C CA . TYR A 1 374 ? -1.654 -11.620 -26.935 1.00 96.31 374 TYR A CA 1
ATOM 3014 C C . TYR A 1 374 ? -0.839 -10.346 -26.743 1.00 96.31 374 TYR A C 1
ATOM 3016 O O . TYR A 1 374 ? 0.203 -10.339 -26.090 1.00 96.31 374 TYR A O 1
ATOM 3024 N N . ASN A 1 375 ? -1.329 -9.257 -27.332 1.00 95.25 375 ASN A N 1
ATOM 3025 C CA . ASN A 1 375 ? -0.787 -7.919 -27.148 1.00 95.25 375 ASN A CA 1
ATOM 3026 C C . ASN A 1 375 ? -1.923 -7.005 -26.696 1.00 95.25 375 ASN A C 1
ATOM 3028 O O . ASN A 1 375 ? -2.874 -6.801 -27.449 1.00 95.25 375 ASN A O 1
ATOM 3032 N N . CYS A 1 376 ? -1.823 -6.464 -25.490 1.00 94.38 376 CYS A N 1
ATOM 3033 C CA . CYS A 1 376 ? -2.872 -5.666 -24.871 1.00 94.38 376 CYS A CA 1
ATOM 3034 C C . CYS A 1 376 ? -2.353 -4.262 -24.596 1.00 94.38 376 CYS A C 1
ATOM 3036 O O . CYS A 1 376 ? -1.286 -4.102 -24.009 1.00 94.38 376 CYS A O 1
ATOM 3038 N N . LEU A 1 377 ? -3.098 -3.249 -25.029 1.00 95.25 377 LEU A N 1
ATOM 3039 C CA . LEU A 1 377 ? -2.767 -1.854 -24.765 1.00 95.25 377 LEU A CA 1
ATOM 3040 C C . LEU A 1 377 ? -2.985 -1.544 -23.278 1.00 95.25 377 LEU A C 1
ATOM 3042 O O . LEU A 1 377 ? -4.056 -1.825 -22.739 1.00 95.25 377 LEU A O 1
ATOM 3046 N N . ILE A 1 378 ? -1.975 -0.950 -22.650 1.00 96.19 378 ILE A N 1
ATOM 3047 C CA . ILE A 1 378 ? -2.053 -0.358 -21.317 1.00 96.19 378 ILE A CA 1
ATOM 3048 C C . ILE A 1 378 ? -2.059 1.156 -21.515 1.00 96.19 378 ILE A C 1
ATOM 3050 O O . ILE A 1 378 ? -1.051 1.752 -21.910 1.00 96.19 378 ILE A O 1
ATOM 3054 N N . GLU A 1 379 ? -3.204 1.776 -21.265 1.00 94.50 379 GLU A N 1
ATOM 3055 C CA . GLU A 1 379 ? -3.327 3.221 -21.306 1.00 94.50 379 GLU A CA 1
ATOM 3056 C C . GLU A 1 379 ? -2.653 3.852 -20.089 1.00 94.50 379 GLU A C 1
ATOM 3058 O O . GLU A 1 379 ? -2.801 3.346 -18.980 1.00 94.50 379 GLU A O 1
ATOM 3063 N N . HIS A 1 380 ? -1.949 4.965 -20.294 1.00 92.94 380 HIS A N 1
ATOM 3064 C CA . HIS A 1 380 ? -1.511 5.854 -19.231 1.00 92.94 380 HIS A CA 1
ATOM 3065 C C . HIS A 1 380 ? -2.247 7.184 -19.392 1.00 92.94 380 HIS A C 1
ATOM 3067 O O . HIS A 1 380 ? -2.228 7.772 -20.475 1.00 92.94 380 HIS A O 1
ATOM 3073 N N . ARG A 1 381 ? -2.916 7.639 -18.334 1.00 91.38 381 ARG A N 1
ATOM 3074 C CA . ARG A 1 381 ? -3.649 8.907 -18.292 1.00 91.38 381 ARG A CA 1
ATOM 3075 C C . ARG A 1 381 ? -3.128 9.753 -17.140 1.00 91.38 381 ARG A C 1
ATOM 3077 O O . ARG A 1 381 ? -2.954 9.253 -16.033 1.00 91.38 381 ARG A O 1
ATOM 3084 N N . ASP A 1 382 ? -2.877 11.027 -17.408 1.00 85.00 382 ASP A N 1
ATOM 3085 C CA . ASP A 1 382 ? -2.352 11.955 -16.409 1.00 85.00 382 ASP A CA 1
ATOM 3086 C C . ASP A 1 382 ? -3.425 12.394 -15.395 1.00 85.00 382 ASP A C 1
ATOM 3088 O O . ASP A 1 382 ? -4.622 12.124 -15.529 1.00 85.00 382 ASP A O 1
ATOM 3092 N N . VAL A 1 383 ? -2.987 13.131 -14.374 1.00 83.06 383 VAL A N 1
ATOM 3093 C CA . VAL A 1 383 ? -3.833 13.667 -13.292 1.00 83.06 383 VAL A CA 1
ATOM 3094 C C . VAL A 1 383 ? -4.913 14.654 -13.760 1.00 83.06 383 VAL A C 1
ATOM 3096 O O . VAL A 1 383 ? -5.773 15.032 -12.971 1.00 83.06 383 VAL A O 1
ATOM 3099 N N . LYS A 1 384 ? -4.918 15.074 -15.036 1.00 83.88 384 LYS A N 1
ATOM 3100 C CA . LYS A 1 384 ? -5.974 15.943 -15.592 1.00 83.88 384 LYS A CA 1
ATOM 3101 C C . LYS A 1 384 ? -7.293 15.204 -15.808 1.00 83.88 384 LYS A C 1
ATOM 3103 O O . LYS A 1 384 ? -8.293 15.840 -16.130 1.00 83.88 384 LYS A O 1
ATOM 3108 N N . HIS A 1 385 ? -7.298 13.888 -15.615 1.00 80.19 385 HIS A N 1
ATOM 3109 C CA . HIS A 1 385 ? -8.469 13.031 -15.712 1.00 80.19 385 HIS A CA 1
ATOM 3110 C C . HIS A 1 385 ? -8.759 12.390 -14.344 1.00 80.19 385 HIS A C 1
ATOM 3112 O O . HIS A 1 385 ? -8.507 11.200 -14.189 1.00 80.19 385 HIS A O 1
ATOM 3118 N N . PRO A 1 386 ? -9.279 13.129 -13.342 1.00 71.44 386 PRO A N 1
ATOM 3119 C CA . PRO A 1 386 ? -9.329 12.666 -11.948 1.00 71.44 386 PRO A CA 1
ATOM 3120 C C . PRO A 1 386 ? -10.045 11.324 -11.753 1.00 71.44 386 PRO A C 1
ATOM 3122 O O . PRO A 1 386 ? -9.636 10.517 -10.930 1.00 71.44 386 PRO A O 1
ATOM 3125 N N . GLU A 1 387 ? -11.093 11.061 -12.537 1.00 76.12 387 GLU A N 1
ATOM 3126 C CA . GLU A 1 387 ? -11.880 9.821 -12.450 1.00 76.12 387 GLU A CA 1
ATOM 3127 C C . GLU A 1 387 ? -11.277 8.646 -13.246 1.00 76.12 387 GLU A C 1
ATOM 3129 O O . GLU A 1 387 ? -11.814 7.540 -13.232 1.00 76.12 387 GLU A O 1
ATOM 3134 N N . SER A 1 388 ? -10.191 8.874 -13.993 1.00 83.19 388 SER A N 1
ATOM 3135 C CA . SER A 1 388 ? -9.561 7.871 -14.865 1.00 83.19 388 SER A CA 1
ATOM 3136 C C . SER A 1 388 ? -8.057 8.108 -15.051 1.00 83.19 388 SER A C 1
ATOM 3138 O O . SER A 1 388 ? -7.533 7.944 -16.148 1.00 83.19 388 SER A O 1
ATOM 3140 N N . CYS A 1 389 ? -7.347 8.534 -14.007 1.00 89.00 389 CYS A N 1
ATOM 3141 C CA . CYS A 1 389 ? -5.906 8.778 -14.068 1.00 89.00 389 CYS A CA 1
ATOM 3142 C C . CYS A 1 389 ? -5.105 7.545 -13.631 1.00 89.00 389 CYS A C 1
ATOM 3144 O O . CYS A 1 389 ? -5.519 6.802 -12.744 1.00 89.00 389 CYS A O 1
ATOM 3146 N N . GLY A 1 390 ? -3.930 7.348 -14.226 1.00 94.06 390 GLY A N 1
ATOM 3147 C CA . GLY A 1 390 ? -3.041 6.217 -13.973 1.00 94.06 390 GLY A CA 1
ATOM 3148 C C . GLY A 1 390 ? -2.988 5.233 -15.141 1.00 94.06 390 GLY A C 1
ATOM 3149 O O . GLY A 1 390 ? -3.150 5.606 -16.302 1.00 94.06 390 GLY A O 1
ATOM 3150 N N . TYR A 1 391 ? -2.725 3.969 -14.822 1.00 96.12 391 TYR A N 1
ATOM 3151 C CA . TYR A 1 391 ? -2.491 2.876 -15.761 1.00 96.12 391 TYR A CA 1
ATOM 3152 C C . TYR A 1 391 ? -3.693 1.939 -15.794 1.00 96.12 391 TYR A C 1
ATOM 3154 O O . TYR A 1 391 ? -4.128 1.486 -14.740 1.00 96.12 391 TYR A O 1
ATOM 3162 N N . ALA A 1 392 ? -4.206 1.599 -16.972 1.00 95.31 392 ALA A N 1
ATOM 3163 C CA . ALA A 1 392 ? -5.344 0.687 -17.100 1.00 95.31 392 ALA A CA 1
ATOM 3164 C C . ALA A 1 392 ? -5.341 -0.050 -18.441 1.00 95.31 392 ALA A C 1
ATOM 3166 O O . ALA A 1 392 ? -4.706 0.384 -19.400 1.00 95.31 392 ALA A O 1
ATOM 3167 N N . PHE A 1 393 ? -6.088 -1.149 -18.540 1.00 94.38 393 PHE A N 1
ATOM 3168 C CA . PHE A 1 393 ? -6.443 -1.677 -19.857 1.00 94.38 393 PHE A CA 1
ATOM 3169 C C . PHE A 1 393 ? -7.469 -0.759 -20.531 1.00 94.38 393 PHE A C 1
ATOM 3171 O O . PHE A 1 393 ? -8.299 -0.133 -19.863 1.00 94.38 393 PHE A O 1
ATOM 3178 N N . LEU A 1 394 ? -7.438 -0.718 -21.864 1.00 84.44 394 LEU A N 1
ATOM 3179 C CA . LEU A 1 394 ? -8.422 0.005 -22.670 1.00 84.44 394 LEU A CA 1
ATOM 3180 C C . LEU A 1 394 ? -9.859 -0.400 -22.286 1.00 84.44 394 LEU A C 1
ATOM 3182 O O . LEU A 1 394 ? -10.150 -1.585 -22.126 1.00 84.44 394 LEU A O 1
ATOM 3186 N N . ASN A 1 395 ? -10.759 0.583 -22.193 1.00 81.50 395 ASN A N 1
ATOM 3187 C CA . ASN A 1 395 ? -12.183 0.410 -21.859 1.00 81.50 395 ASN A CA 1
ATOM 3188 C C . ASN A 1 395 ? -12.464 -0.186 -20.468 1.00 81.50 395 ASN A C 1
ATOM 3190 O O . ASN A 1 395 ? -13.532 -0.754 -20.241 1.00 81.50 395 ASN A O 1
ATOM 3194 N N . THR A 1 396 ? -11.536 -0.038 -19.521 1.00 86.44 396 THR A N 1
ATOM 3195 C CA . THR A 1 396 ? -11.751 -0.439 -18.124 1.00 86.44 396 THR A CA 1
ATOM 3196 C C . THR A 1 396 ? -11.928 0.772 -17.214 1.00 86.44 396 THR A C 1
ATOM 3198 O O . THR A 1 396 ? -11.538 1.887 -17.553 1.00 86.44 396 THR A O 1
ATOM 3201 N N . LYS A 1 397 ? -12.548 0.552 -16.049 1.00 86.38 397 LYS A N 1
ATOM 3202 C CA . LYS A 1 397 ? -12.687 1.564 -14.986 1.00 86.38 397 LYS A CA 1
ATOM 3203 C C . LYS A 1 397 ? -11.646 1.403 -13.874 1.00 86.38 397 LYS A C 1
ATOM 3205 O O . LYS A 1 397 ? -11.645 2.178 -12.926 1.00 86.38 397 LYS A O 1
ATOM 3210 N N . LEU A 1 398 ? -10.798 0.378 -13.963 1.00 91.75 398 LEU A N 1
ATOM 3211 C CA . LEU A 1 398 ? -9.821 0.046 -12.934 1.00 91.75 398 LEU A CA 1
ATOM 3212 C C . LEU A 1 398 ? -8.464 0.646 -13.302 1.00 91.75 398 LEU A C 1
ATOM 3214 O O . LEU A 1 398 ? -7.710 0.063 -14.082 1.00 91.75 398 LEU A O 1
ATOM 3218 N N . PHE A 1 399 ? -8.181 1.816 -12.736 1.00 94.81 399 PHE A N 1
ATOM 3219 C CA . PHE A 1 399 ? -6.926 2.528 -12.931 1.00 94.81 399 PHE A CA 1
ATOM 3220 C C . PHE A 1 399 ? -5.995 2.335 -11.737 1.00 94.81 399 PHE A C 1
ATOM 3222 O O . PHE A 1 399 ? -6.406 2.426 -10.582 1.00 94.81 399 PHE A O 1
ATOM 3229 N N . PHE A 1 400 ? -4.724 2.082 -12.032 1.00 96.56 400 PHE A N 1
ATOM 3230 C CA . PHE A 1 400 ? -3.668 1.901 -11.046 1.00 96.56 400 PHE A CA 1
ATOM 3231 C C . PHE A 1 400 ? -2.751 3.125 -11.039 1.00 96.56 400 PHE A C 1
ATOM 3233 O O . PHE A 1 400 ? -2.327 3.549 -12.114 1.00 96.56 400 PHE A O 1
ATOM 3240 N N . PRO A 1 401 ? -2.348 3.667 -9.878 1.00 96.12 401 PRO A N 1
ATOM 3241 C CA . PRO A 1 401 ? -1.488 4.854 -9.845 1.00 96.12 401 PRO A CA 1
ATOM 3242 C C . PRO A 1 401 ? -0.123 4.663 -10.504 1.00 96.12 401 PRO A C 1
ATOM 3244 O O . PRO A 1 401 ? 0.483 5.615 -10.983 1.00 96.12 401 PRO A O 1
ATOM 3247 N N . THR A 1 402 ? 0.389 3.433 -10.530 1.00 96.94 402 THR A N 1
ATOM 3248 C CA . THR A 1 402 ? 1.702 3.133 -11.100 1.00 96.94 402 THR A CA 1
ATOM 3249 C C . THR A 1 402 ? 1.671 1.855 -11.924 1.00 96.94 402 THR A C 1
ATOM 3251 O O . THR A 1 402 ? 0.888 0.941 -11.657 1.00 96.94 402 THR A O 1
ATOM 3254 N N . LEU A 1 403 ? 2.584 1.742 -12.892 1.00 97.06 403 LEU A N 1
ATOM 3255 C CA . LEU A 1 403 ? 2.768 0.502 -13.650 1.00 97.06 403 LEU A CA 1
ATOM 3256 C C . LEU A 1 403 ? 3.152 -0.677 -12.734 1.00 97.06 403 LEU A C 1
ATOM 3258 O O . LEU A 1 403 ? 2.776 -1.818 -12.987 1.00 97.06 403 LEU A O 1
ATOM 3262 N N . VAL A 1 404 ? 3.857 -0.400 -11.634 1.00 97.44 404 VAL A N 1
ATOM 3263 C CA . VAL A 1 404 ? 4.181 -1.396 -10.603 1.00 97.44 404 VAL A CA 1
ATOM 3264 C C . VAL A 1 404 ? 2.915 -1.893 -9.899 1.00 97.44 404 VAL A C 1
ATOM 3266 O O . VAL A 1 404 ? 2.786 -3.094 -9.673 1.00 97.44 404 VAL A O 1
ATOM 3269 N N . ASP A 1 405 ? 1.964 -1.010 -9.582 1.00 97.94 405 ASP A N 1
ATOM 3270 C CA . ASP A 1 405 ? 0.676 -1.391 -8.985 1.00 97.94 405 ASP A CA 1
ATOM 3271 C C . ASP A 1 405 ? -0.184 -2.205 -9.961 1.00 97.94 405 ASP A C 1
ATOM 3273 O O . ASP A 1 405 ? -0.768 -3.211 -9.559 1.00 97.94 405 ASP A O 1
ATOM 3277 N N . PHE A 1 406 ? -0.188 -1.835 -11.247 1.00 97.69 406 PHE A N 1
ATOM 3278 C CA . PHE A 1 406 ? -0.832 -2.613 -12.311 1.00 97.69 406 PHE A CA 1
ATOM 3279 C C . PHE A 1 406 ? -0.300 -4.053 -12.332 1.00 97.69 406 PHE A C 1
ATOM 3281 O O . PHE A 1 406 ? -1.067 -5.015 -12.275 1.00 97.69 406 PHE A O 1
ATOM 3288 N N . VAL A 1 407 ? 1.028 -4.221 -12.347 1.00 97.81 407 VAL A N 1
ATOM 3289 C CA . VAL A 1 407 ? 1.648 -5.555 -12.356 1.00 97.81 407 VAL A CA 1
ATOM 3290 C C . VAL A 1 407 ? 1.397 -6.298 -11.042 1.00 97.81 407 VAL A C 1
ATOM 3292 O O . VAL A 1 407 ? 1.134 -7.499 -11.058 1.00 97.81 407 VAL A O 1
ATOM 3295 N N . ARG A 1 408 ? 1.431 -5.596 -9.902 1.00 97.19 408 ARG A N 1
ATOM 3296 C CA . ARG A 1 408 ? 1.129 -6.158 -8.576 1.00 97.19 408 ARG A CA 1
ATOM 3297 C C . ARG A 1 408 ? -0.285 -6.723 -8.499 1.00 97.19 408 ARG A C 1
ATOM 3299 O O . ARG A 1 408 ? -0.478 -7.770 -7.888 1.00 97.19 408 ARG A O 1
ATOM 3306 N N . TYR A 1 409 ? -1.259 -6.045 -9.095 1.00 97.31 409 TYR A N 1
ATOM 3307 C CA . TYR A 1 409 ? -2.641 -6.503 -9.104 1.00 97.31 409 TYR A CA 1
ATOM 3308 C C . TYR A 1 409 ? -2.827 -7.728 -9.998 1.00 97.31 409 TYR A C 1
ATOM 3310 O O . TYR A 1 409 ? -3.253 -8.783 -9.525 1.00 97.31 409 TYR A O 1
ATOM 3318 N N . TYR A 1 410 ? -2.432 -7.640 -11.271 1.00 96.94 410 TYR A N 1
ATOM 3319 C CA . TYR A 1 410 ? -2.635 -8.740 -12.219 1.00 96.94 410 TYR A CA 1
ATOM 3320 C C . TYR A 1 410 ? -1.694 -9.931 -12.009 1.00 96.94 410 TYR A C 1
ATOM 3322 O O . TYR A 1 410 ? -1.877 -10.968 -12.644 1.00 96.94 410 TYR A O 1
ATOM 3330 N N . SER A 1 411 ? -0.719 -9.851 -11.098 1.00 96.38 411 SER A N 1
ATOM 3331 C CA . SER A 1 411 ? -0.016 -11.049 -10.624 1.00 96.38 411 SER A CA 1
ATOM 3332 C C . SER A 1 411 ? -0.866 -11.911 -9.683 1.00 96.38 411 SER A C 1
ATOM 3334 O O . SER A 1 411 ? -0.624 -13.112 -9.560 1.00 96.38 411 SER A O 1
ATOM 3336 N N . HIS A 1 412 ? -1.907 -11.336 -9.073 1.00 96.38 412 HIS A N 1
ATOM 3337 C CA . HIS A 1 412 ? -2.826 -12.027 -8.165 1.00 96.38 412 HIS A CA 1
ATOM 3338 C C . HIS A 1 412 ? -4.207 -12.264 -8.793 1.00 96.38 412 HIS A C 1
ATOM 3340 O O . HIS A 1 412 ? -4.820 -13.302 -8.519 1.00 96.38 412 HIS A O 1
ATOM 3346 N N . CYS A 1 413 ? -4.656 -11.367 -9.675 1.00 95.31 413 CYS A N 1
ATOM 3347 C CA . CYS A 1 413 ? -5.981 -11.374 -10.301 1.00 95.31 413 CYS A CA 1
ATOM 3348 C C . CYS A 1 413 ? -5.929 -11.752 -11.789 1.00 95.31 413 CYS A C 1
ATOM 3350 O O . CYS A 1 413 ? -5.043 -11.303 -12.516 1.00 95.31 413 CYS A O 1
ATOM 3352 N N . SER A 1 414 ? -6.877 -12.586 -12.238 1.00 95.06 414 SER A N 1
ATOM 3353 C CA . SER A 1 414 ? -7.003 -12.977 -13.654 1.00 95.06 414 SER A CA 1
ATOM 3354 C C . SER A 1 414 ? -7.434 -11.784 -14.508 1.00 95.06 414 SER A C 1
ATOM 3356 O O . SER A 1 414 ? -8.229 -10.957 -14.069 1.00 95.06 414 SER A O 1
ATOM 3358 N N . MET A 1 415 ? -6.942 -11.713 -15.743 1.00 94.00 415 MET A N 1
ATOM 3359 C CA . MET A 1 415 ? -7.317 -10.676 -16.714 1.00 94.00 415 MET A CA 1
ATOM 3360 C C . MET A 1 415 ? -8.571 -11.032 -17.530 1.00 94.00 415 MET A C 1
ATOM 3362 O O . MET A 1 415 ? -8.946 -10.283 -18.437 1.00 94.00 415 MET A O 1
ATOM 3366 N N . LYS A 1 416 ? -9.250 -12.140 -17.193 1.00 92.62 416 LYS A N 1
ATOM 3367 C CA . LYS A 1 416 ? -10.451 -12.640 -17.885 1.00 92.62 416 LYS A CA 1
ATOM 3368 C C . LYS A 1 416 ? -11.563 -11.600 -18.011 1.00 92.62 416 LYS A C 1
ATOM 3370 O O . LYS A 1 416 ? -12.280 -11.582 -19.008 1.00 92.62 416 LYS A O 1
ATOM 3375 N N . GLU A 1 417 ? -11.701 -10.739 -17.005 1.00 87.06 417 GLU A N 1
ATOM 3376 C CA . GLU A 1 417 ? -12.718 -9.681 -16.970 1.00 87.06 417 GLU A CA 1
ATOM 3377 C C . GLU A 1 417 ? -12.521 -8.633 -18.074 1.00 87.06 417 GLU A C 1
ATOM 3379 O O . GLU A 1 417 ? -13.479 -7.992 -18.498 1.00 87.06 417 GLU A O 1
ATOM 3384 N N . HIS A 1 418 ? -11.292 -8.476 -18.570 1.00 86.81 418 HIS A N 1
ATOM 3385 C CA . HIS A 1 418 ? -10.959 -7.530 -19.638 1.00 86.81 418 HIS A CA 1
ATOM 3386 C C . HIS A 1 418 ? -10.925 -8.202 -21.006 1.00 86.81 418 HIS A C 1
ATOM 3388 O O . HIS A 1 418 ? -11.261 -7.589 -22.017 1.00 86.81 418 HIS A O 1
ATOM 3394 N N . ASN A 1 419 ? -10.509 -9.465 -21.044 1.00 86.75 419 ASN A N 1
ATOM 3395 C CA . ASN A 1 419 ? -10.499 -10.272 -22.248 1.00 86.75 419 ASN A CA 1
ATOM 3396 C C . ASN A 1 419 ? -10.756 -11.731 -21.869 1.00 86.75 419 ASN A C 1
ATOM 3398 O O . ASN A 1 419 ? -9.930 -12.360 -21.212 1.00 86.75 419 ASN A O 1
ATOM 3402 N N . SER A 1 420 ? -11.873 -12.290 -22.337 1.00 88.62 420 SER A N 1
ATOM 3403 C CA . SER A 1 420 ? -12.277 -13.668 -22.035 1.00 88.62 420 SER A CA 1
ATOM 3404 C C . SER A 1 420 ? -11.273 -14.724 -22.508 1.00 88.62 420 SER A C 1
ATOM 3406 O O . SER A 1 420 ? -11.274 -15.832 -21.980 1.00 88.62 420 SER A O 1
ATOM 3408 N N . GLN A 1 421 ? -10.401 -14.384 -23.465 1.00 89.62 421 GLN A N 1
ATOM 3409 C CA . GLN A 1 421 ? -9.312 -15.236 -23.956 1.00 89.62 421 GLN A CA 1
ATOM 3410 C C . GLN A 1 421 ? -8.022 -15.126 -23.122 1.00 89.62 421 GLN A C 1
ATOM 3412 O O . GLN A 1 421 ? -7.039 -15.803 -23.423 1.00 89.62 421 GLN A O 1
ATOM 3417 N N . LEU A 1 422 ? -8.001 -14.262 -22.102 1.00 91.19 422 LEU A N 1
ATOM 3418 C CA . LEU A 1 422 ? -6.890 -14.043 -21.175 1.00 91.19 422 LEU A CA 1
ATOM 3419 C C . LEU A 1 422 ? -7.275 -14.448 -19.753 1.00 91.19 422 LEU A C 1
ATOM 3421 O O . LEU A 1 422 ? -7.135 -13.666 -18.812 1.00 91.19 422 LEU A O 1
ATOM 3425 N N . ASP A 1 423 ? -7.731 -15.690 -19.585 1.00 94.44 423 ASP A N 1
ATOM 3426 C CA . ASP A 1 423 ? -7.970 -16.265 -18.258 1.00 94.44 423 ASP A CA 1
ATOM 3427 C C . ASP A 1 423 ? -6.665 -16.709 -17.582 1.00 94.44 423 ASP A C 1
ATOM 3429 O O . ASP A 1 423 ? -6.434 -17.873 -17.264 1.00 94.44 423 ASP A O 1
ATOM 3433 N N . THR A 1 424 ? -5.766 -15.749 -17.397 1.00 95.25 424 THR A N 1
ATOM 3434 C CA . THR A 1 424 ? -4.474 -15.954 -16.757 1.00 95.25 424 THR A CA 1
ATOM 3435 C C . THR A 1 424 ? -4.054 -14.717 -15.980 1.00 95.25 424 THR A C 1
ATOM 3437 O O . THR A 1 424 ? -4.661 -13.648 -16.059 1.00 95.25 424 THR A O 1
ATOM 3440 N N . ARG A 1 425 ? -2.986 -14.886 -15.210 1.00 96.31 425 ARG A N 1
ATOM 3441 C CA . ARG A 1 425 ? -2.345 -13.860 -14.388 1.00 96.31 425 ARG A CA 1
ATOM 3442 C C . ARG A 1 425 ? -0.970 -13.552 -14.958 1.00 96.31 425 ARG A C 1
ATOM 3444 O O . ARG A 1 425 ? -0.413 -14.345 -15.715 1.00 96.31 425 ARG A O 1
ATOM 3451 N N . LEU A 1 426 ? -0.387 -12.439 -14.545 1.00 96.19 426 LEU A N 1
ATOM 3452 C CA . LEU A 1 426 ? 1.033 -12.179 -14.745 1.00 96.19 426 LEU A CA 1
ATOM 3453 C C . LEU A 1 426 ? 1.822 -13.127 -13.837 1.00 96.19 426 LEU A C 1
ATOM 3455 O O . LEU A 1 426 ? 1.876 -12.911 -12.631 1.00 96.19 426 LEU A O 1
ATOM 3459 N N . LYS A 1 427 ? 2.378 -14.209 -14.393 1.00 92.81 427 LYS A N 1
ATOM 3460 C CA . LYS A 1 427 ? 3.038 -15.274 -13.615 1.00 92.81 427 LYS A CA 1
ATOM 3461 C C . LYS A 1 427 ? 4.558 -15.238 -13.740 1.00 92.81 427 LYS A C 1
ATOM 3463 O O . LYS A 1 427 ? 5.248 -15.428 -12.745 1.00 92.81 427 LYS A O 1
ATOM 3468 N N . ILE A 1 428 ? 5.069 -15.030 -14.954 1.00 91.69 428 ILE A N 1
ATOM 3469 C CA . ILE A 1 428 ? 6.491 -15.194 -15.280 1.00 91.69 428 ILE A CA 1
ATOM 3470 C C . ILE A 1 428 ? 6.958 -13.968 -16.083 1.00 91.69 428 ILE A C 1
ATOM 3472 O O . ILE A 1 428 ? 6.715 -13.893 -17.289 1.00 91.69 428 ILE A O 1
ATOM 3476 N N . PRO A 1 429 ? 7.597 -12.969 -15.454 1.00 92.62 429 PRO A N 1
ATOM 3477 C CA . PRO A 1 429 ? 8.243 -11.883 -16.189 1.00 92.62 429 PRO A CA 1
ATOM 3478 C C . PRO A 1 429 ? 9.374 -12.381 -17.107 1.00 92.62 429 PRO A C 1
ATOM 3480 O O . PRO A 1 429 ? 10.125 -13.290 -16.755 1.00 92.62 429 PRO A O 1
ATOM 3483 N N . ALA A 1 430 ? 9.493 -11.775 -18.290 1.00 87.50 430 ALA A N 1
ATOM 3484 C CA . ALA A 1 430 ? 10.347 -12.267 -19.371 1.00 87.50 430 ALA A CA 1
ATOM 3485 C C . ALA A 1 430 ? 11.864 -12.133 -19.147 1.00 87.50 430 ALA A C 1
ATOM 3487 O O . ALA A 1 430 ? 12.635 -12.829 -19.809 1.00 87.50 430 ALA A O 1
ATOM 3488 N N . PHE A 1 431 ? 12.313 -11.235 -18.269 1.00 83.31 431 PHE A N 1
ATOM 3489 C CA . PHE A 1 431 ? 13.737 -10.977 -18.037 1.00 83.31 431 PHE A CA 1
ATOM 3490 C C . PHE A 1 431 ? 14.231 -11.576 -16.709 1.00 83.31 431 PHE A C 1
ATOM 3492 O O . PHE A 1 431 ? 13.445 -12.044 -15.882 1.00 83.31 431 PHE A O 1
ATOM 3499 N N . LYS A 1 432 ? 15.566 -11.640 -16.578 1.00 66.38 432 LYS A N 1
ATOM 3500 C CA . LYS A 1 432 ? 16.350 -12.540 -15.707 1.00 66.38 432 LYS A CA 1
ATOM 3501 C C . LYS A 1 432 ? 15.809 -12.798 -14.289 1.00 66.38 432 LYS A C 1
ATOM 3503 O O . LYS A 1 432 ? 15.269 -11.926 -13.615 1.00 66.38 432 LYS A O 1
ATOM 3508 N N . GLY A 1 433 ? 16.111 -14.015 -13.814 1.00 57.25 433 GLY A N 1
ATOM 3509 C CA . GLY A 1 433 ? 15.940 -14.490 -12.434 1.00 57.25 433 GLY A CA 1
ATOM 3510 C C . GLY A 1 433 ? 14.548 -15.045 -12.106 1.00 57.25 433 GLY A C 1
ATOM 3511 O O . GLY A 1 433 ? 14.144 -14.986 -10.945 1.00 57.25 433 GLY A O 1
ATOM 3512 N N . THR A 1 434 ? 13.810 -15.490 -13.122 1.00 46.81 434 THR A N 1
ATOM 3513 C CA . THR A 1 434 ? 12.389 -15.884 -13.041 1.00 46.81 434 THR A CA 1
ATOM 3514 C C . THR A 1 434 ? 12.163 -17.368 -13.376 1.00 46.81 434 THR A C 1
ATOM 3516 O O . THR A 1 434 ? 11.096 -17.902 -13.086 1.00 46.81 434 THR A O 1
ATOM 3519 N N . LEU A 1 435 ? 13.173 -18.042 -13.932 1.00 40.34 435 LEU A N 1
ATOM 3520 C CA . LEU A 1 435 ? 13.203 -19.485 -14.178 1.00 40.34 435 LEU A CA 1
ATOM 3521 C C . LEU A 1 435 ? 14.393 -20.104 -13.454 1.00 40.34 435 LEU A C 1
ATOM 3523 O O . LEU A 1 435 ? 15.455 -19.433 -13.442 1.00 40.34 435 LEU A O 1
#

Solvent-accessible surface area (backbone atoms only — not comparable to full-atom values): 24800 Å² total; per-residue (Å²): 138,87,84,87,85,84,87,82,83,85,81,86,76,81,84,77,76,85,69,81,82,75,76,77,80,71,77,90,48,72,67,61,75,62,22,62,54,79,68,70,91,77,54,72,96,76,83,81,57,69,22,29,26,44,39,22,80,35,97,54,90,76,30,32,30,39,39,34,28,56,76,98,40,79,46,80,44,57,33,42,55,58,96,71,22,21,23,77,43,88,91,51,52,83,24,73,39,69,65,57,47,51,59,48,30,45,80,36,50,40,32,82,83,37,76,89,42,78,44,37,50,69,36,68,60,66,70,78,64,68,93,74,43,99,80,69,84,86,73,86,74,49,73,65,36,46,50,48,42,46,39,30,46,49,43,52,48,52,52,52,51,53,53,48,53,50,47,51,55,49,47,54,53,50,51,54,48,45,52,52,50,52,52,53,40,51,52,46,52,52,50,47,53,51,53,52,54,50,48,55,52,54,57,59,54,53,77,75,61,86,50,70,70,60,52,54,56,49,51,56,50,51,53,53,52,50,56,49,50,54,53,47,50,52,52,44,53,54,44,50,52,52,45,52,52,49,55,51,47,49,52,52,48,53,50,55,49,59,64,44,53,62,55,52,53,50,46,52,52,53,43,52,52,44,54,50,51,42,49,75,70,68,50,56,66,69,56,57,50,50,50,51,53,54,31,49,55,28,50,69,57,46,56,68,74,55,53,58,50,58,74,73,49,78,65,88,74,59,45,68,25,32,48,37,88,86,42,51,73,69,56,43,52,51,54,45,48,55,52,27,71,75,27,75,92,68,35,56,13,30,25,37,35,22,53,30,92,89,41,86,86,25,32,26,41,32,35,26,37,90,98,40,77,48,78,43,59,30,43,59,35,59,77,91,36,64,92,62,25,22,29,26,53,76,97,59,88,67,52,21,53,27,69,47,47,44,52,30,48,32,47,76,38,63,42,30,91,83,34,78,82,36,76,41,33,56,69,34,46,70,33,85,89,66,124

InterPro domains:
  IPR000980 SH2 domain [PF00017] (49-105)
  IPR000980 SH2 domain [PF00017] (345-410)
  IPR000980 SH2 domain [PS50001] (40-125)
  IPR000980 SH2 domain [PS50001] (317-430)
  IPR000980 SH2 domain [SM00252] (14-111)
  IPR000980 SH2 domain [SM00252] (320-416)
  IPR032498 PI3K regulatory subunit p85-related , inter-SH2 domain [PF16454] (142-286)
  IPR036860 SH2 domain superfamily [G3DSA:3.30.505.10] (35-136)
  IPR036860 SH2 domain superfamily [G3DSA:3.30.505.10] (328-433)
  IPR036860 SH2 domain superfamily [SSF55550] (47-128)
  IPR036860 SH2 domain superfamily [SSF55550] (340-431)

Organism: Toxocara canis (NCBI:txid6265)

Foldseek 3Di:
DDDDDDDDDDDDDDDDDDDDPPDDPPPPDPQQLQQADDDPVPVDLPDDDFLEWGKHPDPDPPKIWIWGHHPSDIDIFIWDDDPQFIDSDPVCRPGNDPVVVLVVQQPPFCCVVPVVRGHGNPHHNGDPDPVDDPPDDDDDDDLVLLLLQLLVLLLLLLLLVVLLVVLVVVLVVLVVVLVVLVVVLVVLVVVLVVLVVVLVVLVVVLVVDDDPVVNVVSVVVSVVSVVVSVVSVVVNVVSVVVSVVSVVVSVVSVVVSVVSVVVNVVSVVVSVVSVSSSVVVVNDPVVSVVSSVQLSLLSVLADPVLSVVLNPFDDPDRCQLAEDEPDDPVRQQVLLLVVCVVPVPPSFQEWHKYADPVDHPWIWIWGDDPNDTDIWTWDAAGSVCSQAHATDTPPDSDHDSHPSSVLRVQQPDFPCVVPVRGRHGNQARRDPDRD

Mean predicted aligned error: 15.18 Å

Secondary structure (DSSP, 8-state):
------PPPPP------------------HHHHHH--S-GGGS-SSSPPTTEEEEEE-SSTT-EEEEEEETTEEEEEEEEEETTEEESSTT---BSSHHHHHHHHTTS-GGGT-TT------EE-PPS-GGGSTT-SSS---HHHHHHHHHHHHHHHHHHHHHHHHHHHHHHHHHHHHHHHHHHHHHHHHHHHHHHHHHHHHHHHHTT---HHHHHHHHHHHHHHHHHHHHHHHHHHHHHHHHHHHHHHHHHHHHHHHHHHHHHHHHHHHHHHHHHHHHHTT--HHHHHHHHHHHHHHHHSS-HHHHHHHHH------HHHHB-TT--HHHHHHHHHHHHHH-TTS-TTEEEEEE-SSSTT-EEEEEEETTEEEEEEEEEE-TTSTTS-EEEETT-S--BSSHHHHHHHHTTS-STTT-TT------EESSSS--

Radius of gyration: 35.99 Å; Cα contacts (8 Å, |Δi|>4): 545; chains: 1; bounding box: 97×96×114 Å

Sequence (435 aa):
MLANTPMPNKIQIPLLNHTPVVERDLPTAPILTALLGRPLSKVDRKGCQNGTFCVRDASTKGDYTLTIRFGERNKLIKIFVSGGRCGFAPEELKFDTVVQLIDYYKRNSLKEYNRQLEIELLYPLRRPNIEKTMWEIDGVHSVEHLLCQLRGLHAARTRILRFDDQISAELDSLREELQRKRQARAAFSAAHALFVNQMELITKNKELLKSEADIAHLNINIELQQRRLESIRSQQEQMNEQIAAIEAHIKESEQSHSELTPKLSKLHTELNQCEFRLCQMNVPQATVERERQEVSFLTDAEPEPLSRILMHFHLRWQPDRFLSVDCSKENGMKIVRALMDCNPNNSDGIFVIRPSSSQAGHYALTISNDNRIYNCLIEHRDVKHPESCGYAFLNTKLFFPTLVDFVRYYSHCSMKEHNSQLDTRLKIPAFKGTL